Protein AF-0000000078668443 (afdb_homodimer)

Radius of gyration: 23.17 Å; Cα contacts (8 Å, |Δi|>4): 774; chains: 2; bounding box: 61×60×51 Å

Nearest PDB structures (foldseek):
  6go3-assembly1_A  TM=5.632E-01  e=6.917E-01  Mus musculus
  4oyc-assembly2_B  TM=5.204E-01  e=1.468E+00  Salmonella enterica subsp. enterica serovar Typhimurium str. LT2
  8j7y-assembly1_B  TM=6.311E-01  e=4.004E+00  Homo sapiens
  1u9d-assembly1_A  TM=7.456E-01  e=7.040E+00  Vibrio cholerae O1 biovar El Tor str. N16961
  8rd8-assembly1_CT  TM=3.554E-01  e=2.748E+00  Psychrobacter urativorans

Structure (mmCIF, N/CA/C/O backbone):
data_AF-0000000078668443-model_v1
#
loop_
_entity.id
_entity.type
_entity.pdbx_description
1 polymer 'Polymerase nucleotidyl transferase domain-containing protein'
#
loop_
_atom_site.group_PDB
_atom_site.id
_atom_site.type_symbol
_atom_site.label_atom_id
_atom_site.label_alt_id
_atom_site.label_comp_id
_atom_site.label_asym_id
_atom_site.label_entity_id
_atom_site.label_seq_id
_atom_site.pdbx_PDB_ins_code
_atom_site.Cartn_x
_atom_site.Cartn_y
_atom_site.Cartn_z
_atom_site.occupancy
_atom_site.B_iso_or_equiv
_atom_site.auth_seq_id
_atom_site.auth_comp_id
_atom_site.auth_asym_id
_atom_site.auth_atom_id
_atom_site.pdbx_PDB_model_num
ATOM 1 N N . MET A 1 1 ? 22.281 6.414 10.281 1 92.56 1 MET A N 1
ATOM 2 C CA . MET A 1 1 ? 21.125 6.578 11.164 1 92.56 1 MET A CA 1
ATOM 3 C C . MET A 1 1 ? 21.406 7.621 12.242 1 92.56 1 MET A C 1
ATOM 5 O O . MET A 1 1 ? 20.594 8.516 12.469 1 92.56 1 MET A O 1
ATOM 9 N N . LYS A 1 2 ? 22.562 7.664 12.758 1 94.81 2 LYS A N 1
ATOM 10 C CA . LYS A 1 2 ? 22.906 8.656 13.773 1 94.81 2 LYS A CA 1
ATOM 11 C C . LYS A 1 2 ? 22.859 10.07 13.195 1 94.81 2 LYS A C 1
ATOM 13 O O . LYS A 1 2 ? 22.328 10.984 13.82 1 94.81 2 LYS A O 1
ATOM 18 N N . ALA A 1 3 ? 23.359 10.203 11.984 1 96.94 3 ALA A N 1
ATOM 19 C CA . ALA A 1 3 ? 23.375 11.5 11.312 1 96.94 3 ALA A CA 1
ATOM 20 C C . ALA A 1 3 ? 21.969 12.016 11.078 1 96.94 3 ALA A C 1
ATOM 22 O O . ALA A 1 3 ? 21.688 13.195 11.281 1 96.94 3 ALA A O 1
ATOM 23 N N . ALA A 1 4 ? 21.094 11.156 10.672 1 98.19 4 ALA A N 1
ATOM 24 C CA . ALA A 1 4 ? 19.703 11.531 10.406 1 98.19 4 ALA A CA 1
ATOM 25 C C . ALA A 1 4 ? 19 11.945 11.695 1 98.19 4 ALA A C 1
ATOM 27 O O . ALA A 1 4 ? 18.25 12.93 11.711 1 98.19 4 ALA A O 1
ATOM 28 N N . LYS A 1 5 ? 19.234 11.227 12.766 1 98.06 5 LYS A N 1
ATOM 29 C CA . LYS A 1 5 ? 18.641 11.547 14.055 1 98.06 5 LYS A CA 1
ATOM 30 C C . LYS A 1 5 ? 19.109 12.906 14.555 1 98.06 5 LYS A C 1
ATOM 32 O O . LYS A 1 5 ? 18.312 13.719 15.031 1 98.06 5 LYS A O 1
ATOM 37 N N . ASN A 1 6 ? 20.406 13.133 14.453 1 98.12 6 ASN A N 1
ATOM 38 C CA . ASN A 1 6 ? 20.969 14.414 14.852 1 98.12 6 ASN A CA 1
ATOM 39 C C . ASN A 1 6 ? 20.406 15.555 14 1 98.12 6 ASN A C 1
ATOM 41 O O . ASN A 1 6 ? 20.125 16.641 14.516 1 98.12 6 ASN A O 1
ATOM 45 N N . PHE A 1 7 ? 20.312 15.305 12.727 1 98.56 7 PHE A N 1
ATOM 46 C CA . PHE A 1 7 ? 19.781 16.281 11.789 1 98.56 7 PHE A CA 1
ATOM 47 C C . PHE A 1 7 ? 18.375 16.688 12.172 1 98.56 7 PHE A C 1
ATOM 49 O O . PHE A 1 7 ? 18.047 17.875 12.203 1 98.56 7 PHE A O 1
ATOM 56 N N . LYS A 1 8 ? 17.562 15.68 12.492 1 98.12 8 LYS A N 1
ATOM 57 C CA . LYS A 1 8 ? 16.188 15.945 12.898 1 98.12 8 LYS A CA 1
ATOM 58 C C . LYS A 1 8 ? 16.141 16.734 14.203 1 98.12 8 LYS A C 1
ATOM 60 O O . LYS A 1 8 ? 15.32 17.641 14.359 1 98.12 8 LYS A O 1
ATOM 65 N N . LYS A 1 9 ? 16.984 16.406 15.141 1 97.5 9 LYS A N 1
ATOM 66 C CA . LYS A 1 9 ? 17.031 17.109 16.422 1 97.5 9 LYS A CA 1
ATOM 67 C C . LYS A 1 9 ? 17.391 18.594 16.219 1 97.5 9 LYS A C 1
ATOM 69 O O . LYS A 1 9 ? 16.859 19.453 16.922 1 97.5 9 LYS A O 1
ATOM 74 N N . LYS A 1 10 ? 18.188 18.844 15.312 1 97.62 10 LYS A N 1
ATOM 75 C CA . LYS A 1 10 ? 18.672 20.203 15.039 1 97.62 10 LYS A CA 1
ATOM 76 C C . LYS A 1 10 ? 17.609 21.031 14.32 1 97.62 10 LYS A C 1
ATOM 78 O O . LYS A 1 10 ? 17.578 22.25 14.461 1 97.62 10 LYS A O 1
ATOM 83 N N . HIS A 1 11 ? 16.844 20.328 13.516 1 98.06 11 HIS A N 1
ATOM 84 C CA . HIS A 1 11 ? 15.875 21.031 12.68 1 98.06 11 HIS A CA 1
ATOM 85 C C . HIS A 1 11 ? 14.453 20.641 13.047 1 98.06 11 HIS A C 1
ATOM 87 O O . HIS A 1 11 ? 13.953 19.609 12.602 1 98.06 11 HIS A O 1
ATOM 93 N N . LYS A 1 12 ? 13.711 21.453 13.578 1 94.69 12 LYS A N 1
ATOM 94 C CA . LYS A 1 12 ? 12.398 21.156 14.148 1 94.69 12 LYS A CA 1
ATOM 95 C C . LYS A 1 12 ? 11.383 20.844 13.047 1 94.69 12 LYS A C 1
ATOM 97 O O . LYS A 1 12 ? 10.422 20.125 13.281 1 94.69 12 LYS A O 1
ATOM 102 N N . LYS A 1 13 ? 11.633 21.344 11.891 1 96.69 13 LYS A N 1
ATOM 103 C CA . LYS A 1 13 ? 10.664 21.172 10.812 1 96.69 13 LYS A CA 1
ATOM 104 C C . LYS A 1 13 ? 10.859 19.828 10.109 1 96.69 13 LYS A C 1
ATOM 106 O O . LYS A 1 13 ? 10.031 19.422 9.297 1 96.69 13 LYS A O 1
ATOM 111 N N . VAL A 1 14 ? 11.938 19.172 10.445 1 98.5 14 VAL A N 1
ATOM 112 C CA . VAL A 1 14 ? 12.18 17.859 9.844 1 98.5 14 VAL A CA 1
ATOM 113 C C . VAL A 1 14 ? 11.344 16.797 10.57 1 98.5 14 VAL A C 1
ATOM 115 O O . VAL A 1 14 ? 11.461 16.641 11.789 1 98.5 14 VAL A O 1
ATOM 118 N N . PHE A 1 15 ? 10.531 16.172 9.789 1 97.94 15 PHE A N 1
ATOM 119 C CA . PHE A 1 15 ? 9.688 15.109 10.32 1 97.94 15 PHE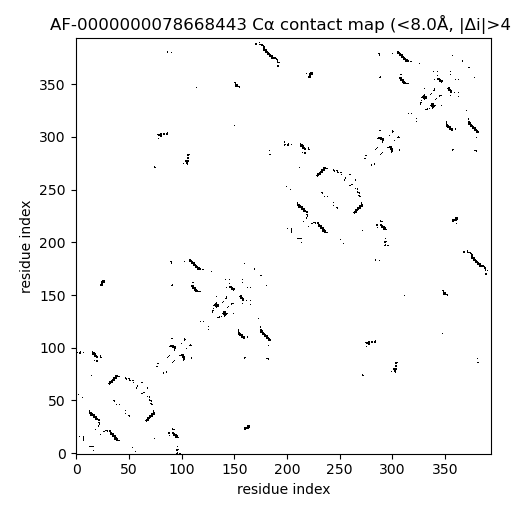 A CA 1
ATOM 120 C C . PHE A 1 15 ? 10.43 13.781 10.305 1 97.94 15 PHE A C 1
ATOM 122 O O . PHE A 1 1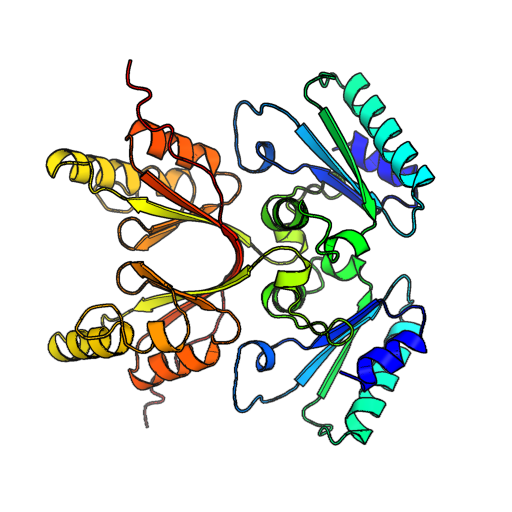5 ? 10.391 13.031 11.289 1 97.94 15 PHE A O 1
ATOM 129 N N . ASP A 1 16 ? 11.047 13.508 9.258 1 98.31 16 ASP A N 1
ATOM 130 C CA . ASP A 1 16 ? 11.766 12.25 9.078 1 98.31 16 ASP A CA 1
ATOM 131 C C . ASP A 1 16 ? 12.781 12.352 7.934 1 98.31 16 ASP A C 1
ATOM 133 O O . ASP A 1 16 ? 12.742 13.305 7.148 1 98.31 16 ASP A O 1
ATOM 137 N N . VAL A 1 17 ? 13.734 11.5 7.898 1 98.81 17 VAL A N 1
ATOM 138 C CA . VAL A 1 17 ? 14.633 11.266 6.77 1 98.81 17 VAL A CA 1
ATOM 139 C C . VAL A 1 17 ? 14.492 9.828 6.285 1 98.81 17 VAL A C 1
ATOM 141 O O . VAL A 1 17 ? 14.703 8.883 7.051 1 98.81 17 VAL A O 1
ATOM 144 N N . ILE A 1 18 ? 14.195 9.719 4.973 1 98.69 18 ILE A N 1
ATOM 145 C CA . ILE A 1 18 ? 13.828 8.406 4.453 1 98.69 18 ILE A CA 1
ATOM 146 C C . ILE A 1 18 ? 14.82 7.992 3.367 1 98.69 18 ILE A C 1
ATOM 148 O O . ILE A 1 18 ? 15.125 8.773 2.461 1 98.69 18 ILE A O 1
ATOM 152 N N . LEU A 1 19 ? 15.383 6.816 3.539 1 98.44 19 LEU A N 1
ATOM 153 C CA . LEU A 1 19 ? 16.078 6.141 2.449 1 98.44 19 LEU A CA 1
ATOM 154 C C . LEU A 1 19 ? 15.102 5.332 1.602 1 98.44 19 LEU A C 1
ATOM 156 O O . LEU A 1 19 ? 14.242 4.629 2.139 1 98.44 19 LEU A O 1
ATOM 160 N N . TYR A 1 20 ? 15.141 5.516 0.27 1 97.06 20 TYR A N 1
ATOM 161 C CA . TYR A 1 20 ? 14.258 4.75 -0.602 1 97.06 20 TYR A CA 1
ATOM 162 C C . TYR A 1 20 ? 14.93 4.449 -1.936 1 97.06 20 TYR A C 1
ATOM 164 O O . TYR A 1 20 ? 16.125 4.738 -2.117 1 97.06 20 TYR A O 1
ATOM 172 N N . GLY A 1 21 ? 14.219 3.678 -2.801 1 94.31 21 GLY A N 1
ATOM 173 C CA . GLY A 1 21 ? 14.789 3.316 -4.086 1 94.31 21 GLY A CA 1
ATOM 174 C C . GLY A 1 21 ? 15.359 1.911 -4.113 1 94.31 21 GLY A C 1
ATOM 175 O O . GLY A 1 21 ? 14.945 1.053 -3.332 1 94.31 21 GLY A O 1
AT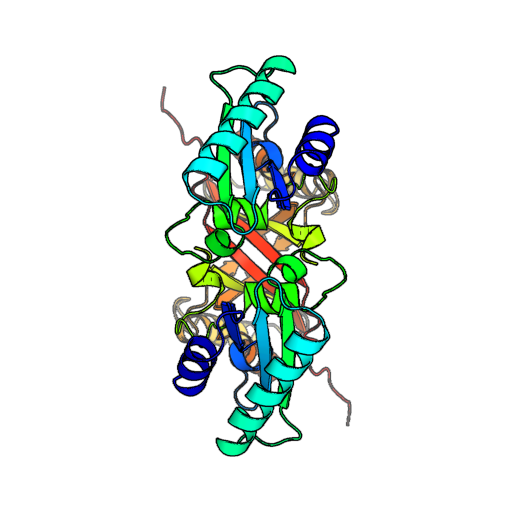OM 176 N N . SER A 1 22 ? 16.297 1.709 -4.996 1 93.19 22 SER A N 1
ATOM 177 C CA . SER A 1 22 ? 16.812 0.371 -5.254 1 93.19 22 SER A CA 1
ATOM 178 C C . SER A 1 22 ? 17.531 -0.188 -4.031 1 93.19 22 SER A C 1
ATOM 180 O O . SER A 1 22 ? 17.531 -1.398 -3.801 1 93.19 22 SER A O 1
ATOM 182 N N . THR A 1 23 ? 18.094 0.672 -3.211 1 94.12 23 THR A N 1
ATOM 183 C CA . THR A 1 23 ? 18.812 0.264 -2.014 1 94.12 23 THR A CA 1
ATOM 184 C C . THR A 1 23 ? 17.891 -0.475 -1.046 1 94.12 23 THR A C 1
ATOM 186 O O . THR A 1 23 ? 18.25 -1.546 -0.545 1 94.12 23 THR A O 1
ATOM 189 N N . THR A 1 24 ? 16.766 -0.002 -0.848 1 96.5 24 THR A N 1
ATOM 190 C CA . THR A 1 24 ? 15.844 -0.586 0.127 1 96.5 24 THR A CA 1
ATOM 191 C C . THR A 1 24 ? 15.133 -1.798 -0.462 1 96.5 24 THR A C 1
ATOM 193 O O . THR A 1 24 ? 14.492 -2.564 0.265 1 96.5 24 THR A O 1
ATOM 196 N N . LEU A 1 25 ? 15.297 -2.021 -1.723 1 96.19 25 LEU A N 1
ATOM 197 C CA . LEU A 1 25 ? 14.727 -3.189 -2.389 1 96.19 25 LEU A CA 1
ATOM 198 C C . LEU A 1 25 ? 15.711 -4.352 -2.387 1 96.19 25 LEU A C 1
ATOM 200 O O . LEU A 1 25 ? 15.43 -5.414 -2.943 1 96.19 25 LEU A O 1
ATOM 204 N N . GLY A 1 26 ? 16.875 -4.152 -1.822 1 93.88 26 GLY A N 1
ATOM 205 C CA . GLY A 1 26 ? 17.828 -5.242 -1.625 1 93.88 26 GLY A CA 1
ATOM 206 C C . GLY A 1 26 ? 18.875 -5.32 -2.717 1 93.88 26 GLY A C 1
ATOM 207 O O . GLY A 1 26 ? 19.531 -6.352 -2.875 1 93.88 26 GLY A O 1
ATOM 208 N N . LYS A 1 27 ? 19.016 -4.242 -3.465 1 92.69 27 LYS A N 1
ATOM 209 C CA . LYS A 1 27 ? 20.078 -4.246 -4.473 1 92.69 27 LYS A CA 1
ATOM 210 C C . LYS A 1 27 ? 21.453 -4.18 -3.82 1 92.69 27 LYS A C 1
ATOM 212 O O . LYS A 1 27 ? 21.75 -3.25 -3.061 1 92.69 27 LYS A O 1
ATOM 217 N N . GLU A 1 28 ? 22.297 -5.102 -4.094 1 87.88 28 GLU A N 1
ATOM 218 C CA . GLU A 1 28 ? 23.594 -5.223 -3.441 1 87.88 28 GLU A CA 1
ATOM 219 C C . GLU A 1 28 ? 24.516 -4.062 -3.826 1 87.88 28 GLU A C 1
ATOM 221 O O . GLU A 1 28 ? 25.188 -3.484 -2.967 1 87.88 28 GLU A O 1
ATOM 226 N N . LEU A 1 29 ? 24.5 -3.723 -5.176 1 89.12 29 LEU A N 1
ATOM 227 C CA . LEU A 1 29 ? 25.297 -2.609 -5.664 1 89.12 29 LEU A CA 1
ATOM 228 C C . LEU A 1 29 ? 24.422 -1.521 -6.262 1 89.12 29 LEU A C 1
ATOM 230 O O . LEU A 1 29 ? 24.312 -1.408 -7.484 1 89.12 29 LEU A O 1
ATOM 234 N N . PRO A 1 30 ? 23.906 -0.738 -5.359 1 88.06 30 PRO A N 1
ATOM 235 C CA . PRO A 1 30 ? 23.031 0.3 -5.895 1 88.06 30 PRO A CA 1
ATOM 236 C C . PRO A 1 30 ? 23.781 1.36 -6.695 1 88.06 30 PRO A C 1
ATOM 238 O O . PRO A 1 30 ? 24.938 1.673 -6.383 1 88.06 30 PRO A O 1
ATOM 241 N N . ASN A 1 31 ? 23.078 1.877 -7.75 1 87.38 31 ASN A N 1
ATOM 242 C CA . ASN A 1 31 ? 23.672 2.924 -8.578 1 87.38 31 ASN A CA 1
ATOM 243 C C . ASN A 1 31 ? 23.703 4.266 -7.848 1 87.38 31 ASN A C 1
ATOM 245 O O . ASN A 1 31 ? 24.609 5.07 -8.047 1 87.38 31 ASN A O 1
ATOM 249 N N . ASP A 1 32 ? 22.781 4.453 -7.102 1 92.75 32 ASP A N 1
ATOM 250 C CA . ASP A 1 32 ? 22.641 5.684 -6.336 1 92.75 32 ASP A CA 1
ATOM 251 C C . ASP A 1 32 ? 21.859 5.445 -5.047 1 92.75 32 ASP A C 1
ATOM 253 O O . ASP A 1 32 ? 21.375 4.34 -4.805 1 92.75 32 ASP A O 1
ATOM 257 N N . PHE A 1 33 ? 22 6.398 -4.172 1 96 33 PHE A N 1
ATOM 258 C CA . PHE A 1 33 ? 21.234 6.426 -2.932 1 96 33 PHE A CA 1
ATOM 259 C C . PHE A 1 33 ? 20.219 7.559 -2.947 1 96 33 PHE A C 1
ATOM 261 O O . PHE A 1 33 ? 20.578 8.719 -3.143 1 96 33 PHE A O 1
ATOM 268 N N . ASP A 1 34 ? 18.984 7.199 -2.801 1 96.75 34 ASP A N 1
ATOM 269 C CA . ASP A 1 34 ? 17.906 8.18 -2.791 1 96.75 34 ASP A CA 1
ATOM 270 C C . ASP A 1 34 ? 17.453 8.492 -1.363 1 96.75 34 ASP A C 1
ATOM 272 O O . ASP A 1 34 ? 17.062 7.59 -0.619 1 96.75 34 ASP A O 1
ATOM 276 N N . PHE A 1 35 ? 17.562 9.773 -0.982 1 98.31 35 PHE A N 1
ATOM 277 C CA . PHE A 1 35 ? 17.109 10.227 0.33 1 98.31 35 PHE A CA 1
ATOM 278 C C . PHE A 1 35 ? 15.992 11.258 0.195 1 98.31 35 PHE A C 1
ATOM 280 O O . PHE A 1 35 ? 16.031 12.117 -0.683 1 98.31 35 PHE A O 1
ATOM 287 N N . MET A 1 36 ? 15.039 11.148 1.019 1 98.56 36 MET A N 1
ATOM 288 C CA . MET A 1 36 ? 13.961 12.141 1.082 1 98.56 36 MET A CA 1
ATOM 289 C C . MET A 1 36 ? 13.852 12.727 2.484 1 98.56 36 MET A C 1
ATOM 291 O O . MET A 1 36 ? 13.562 12.008 3.443 1 98.56 36 MET A O 1
ATOM 295 N N . VAL A 1 37 ? 14.07 13.969 2.588 1 98.81 37 VAL A N 1
ATOM 296 C CA . VAL A 1 37 ? 13.797 14.688 3.83 1 98.81 37 VAL A CA 1
ATOM 297 C C . VAL A 1 37 ? 12.328 15.086 3.879 1 98.81 37 VAL A C 1
ATOM 299 O O . VAL A 1 37 ? 11.867 15.898 3.064 1 98.81 37 VAL A O 1
ATOM 302 N N . ILE A 1 38 ? 11.641 14.492 4.801 1 98.62 38 ILE A N 1
ATOM 303 C CA . ILE A 1 38 ? 10.234 14.836 4.973 1 98.62 38 ILE A CA 1
ATOM 304 C C . ILE A 1 38 ? 10.086 15.938 6.02 1 98.62 38 ILE A C 1
ATOM 306 O O . ILE A 1 38 ? 10.57 15.797 7.145 1 98.62 38 ILE A O 1
ATOM 310 N N . THR A 1 39 ? 9.383 17.016 5.66 1 98.25 39 THR A N 1
ATOM 311 C CA . THR A 1 39 ? 9.258 18.156 6.559 1 98.25 39 THR A CA 1
ATOM 312 C C . THR A 1 39 ? 7.797 18.438 6.875 1 98.25 39 THR A C 1
ATOM 314 O O . THR A 1 39 ? 6.898 17.844 6.285 1 98.25 39 THR A O 1
ATOM 317 N N . LYS A 1 40 ? 7.656 19.312 7.875 1 95.19 40 LYS A N 1
ATOM 318 C CA . LYS A 1 40 ? 6.348 19.875 8.219 1 95.19 40 LYS A CA 1
ATOM 319 C C . LYS A 1 40 ? 6.336 21.391 8.039 1 95.19 40 LYS A C 1
ATOM 321 O O . LYS A 1 40 ? 7.07 22.109 8.727 1 95.19 40 LYS A O 1
ATOM 326 N N . LYS A 1 41 ? 5.559 21.859 7.129 1 91.19 41 LYS A N 1
ATOM 327 C CA . LYS A 1 41 ? 5.285 23.281 6.949 1 91.19 41 LYS A CA 1
ATOM 328 C C . LYS A 1 41 ? 6.551 24.047 6.547 1 91.19 41 LYS A C 1
ATOM 330 O O . LYS A 1 41 ? 6.785 25.156 7.008 1 91.19 41 LYS A O 1
ATOM 335 N N . ALA A 1 42 ? 7.43 23.375 5.824 1 96.69 42 ALA A N 1
ATOM 336 C CA . ALA A 1 42 ? 8.602 24.062 5.281 1 96.69 42 ALA A CA 1
ATOM 337 C C . ALA A 1 42 ? 8.281 24.703 3.93 1 96.69 42 ALA A C 1
ATOM 339 O O . ALA A 1 42 ? 7.59 24.094 3.102 1 96.69 42 ALA A O 1
ATOM 340 N N . ASN A 1 43 ? 8.711 25.922 3.824 1 96.94 43 ASN A N 1
ATOM 341 C CA . ASN A 1 43 ? 8.562 26.516 2.5 1 96.94 43 ASN A CA 1
ATOM 342 C C . ASN A 1 43 ? 9.617 25.984 1.529 1 96.94 43 ASN A C 1
ATOM 344 O O . ASN A 1 43 ? 10.438 25.141 1.896 1 96.94 43 ASN A O 1
ATOM 348 N N . GLU A 1 44 ? 9.547 26.422 0.3 1 97 44 GLU A N 1
ATOM 349 C CA . GLU A 1 44 ? 10.414 25.891 -0.748 1 97 44 GLU A CA 1
ATOM 350 C C . GLU A 1 44 ? 11.891 26.141 -0.429 1 97 44 GLU A C 1
ATOM 352 O O . GLU A 1 44 ? 12.719 25.25 -0.587 1 97 44 GLU A O 1
ATOM 357 N N . GLU A 1 45 ? 12.188 27.297 -0.011 1 98 45 GLU A N 1
ATOM 358 C CA . GLU A 1 45 ? 13.562 27.656 0.317 1 98 45 GLU A CA 1
ATOM 359 C C . GLU A 1 45 ? 14.094 26.828 1.477 1 98 45 GLU A C 1
ATOM 361 O O . GLU A 1 45 ? 15.227 26.328 1.427 1 98 45 GLU A O 1
ATOM 366 N N . GLU A 1 46 ? 13.305 26.688 2.496 1 98.31 46 GLU A N 1
ATOM 367 C CA . GLU A 1 46 ? 13.68 25.875 3.656 1 98.31 46 GLU A CA 1
ATOM 368 C C . GLU A 1 46 ? 13.953 24.438 3.256 1 98.31 46 GLU A C 1
ATOM 370 O O . GLU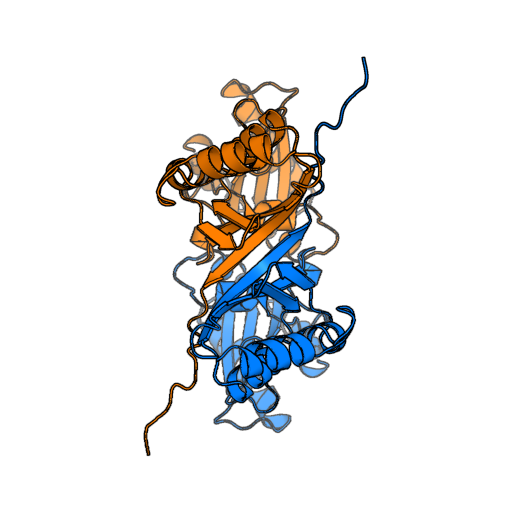 A 1 46 ? 14.922 23.828 3.723 1 98.31 46 GLU A O 1
ATOM 375 N N . ARG A 1 47 ? 13.102 23.922 2.412 1 98.38 47 ARG A N 1
ATOM 376 C CA . ARG A 1 47 ? 13.281 22.547 1.964 1 98.38 47 ARG A CA 1
ATOM 377 C C . ARG A 1 47 ? 14.562 22.391 1.157 1 98.38 47 ARG A C 1
ATOM 379 O O . ARG A 1 47 ? 15.289 21.406 1.315 1 98.38 47 ARG A O 1
ATOM 386 N N . PHE A 1 48 ? 14.766 23.328 0.336 1 98.12 48 PHE A N 1
ATOM 387 C CA . PHE A 1 48 ? 16 23.297 -0.434 1 98.12 48 PHE A CA 1
ATOM 388 C C . PHE A 1 48 ? 17.219 23.297 0.49 1 98.12 48 PHE A C 1
ATOM 390 O O . PHE A 1 48 ? 18.141 22.5 0.312 1 98.12 48 PHE A O 1
ATOM 397 N N . ASP A 1 49 ? 17.188 24.141 1.465 1 98.56 49 ASP A N 1
ATOM 398 C CA . ASP A 1 49 ? 18.297 24.266 2.404 1 98.56 49 ASP A CA 1
ATOM 399 C C . ASP A 1 49 ? 18.484 22.969 3.195 1 98.56 49 ASP A C 1
ATOM 401 O O . ASP A 1 49 ? 19.609 22.531 3.406 1 98.56 49 ASP A O 1
ATOM 405 N N . LEU A 1 50 ? 17.422 22.422 3.639 1 98.75 50 LEU A N 1
ATOM 406 C CA . LEU A 1 50 ? 17.469 21.203 4.426 1 98.75 50 LEU A CA 1
ATOM 407 C C . LEU A 1 50 ? 18.047 20.047 3.596 1 98.75 50 LEU A C 1
ATOM 409 O O . LEU A 1 50 ? 18.875 19.281 4.074 1 98.75 50 LEU A O 1
ATOM 413 N N . ALA A 1 51 ? 17.562 19.938 2.346 1 98.62 51 ALA A N 1
ATOM 414 C CA . ALA A 1 51 ? 18.078 18.906 1.462 1 98.62 51 ALA A CA 1
ATOM 415 C C . ALA A 1 51 ? 19.578 19.109 1.216 1 98.62 51 ALA A C 1
ATOM 417 O O . ALA A 1 51 ? 20.344 18.141 1.249 1 98.62 51 ALA A O 1
ATOM 418 N N . PHE A 1 52 ? 19.938 20.312 1.01 1 98.38 52 PHE A N 1
ATOM 419 C CA . PHE A 1 52 ? 21.328 20.656 0.756 1 98.38 52 PHE A CA 1
ATOM 420 C C . PHE A 1 52 ? 22.188 20.312 1.966 1 98.38 52 PHE A C 1
ATOM 422 O O . PHE A 1 52 ? 23.25 19.703 1.826 1 98.38 52 PHE A O 1
ATOM 429 N N . GLU A 1 53 ? 21.781 20.75 3.074 1 98.69 53 GLU A N 1
ATOM 430 C CA . GLU A 1 53 ? 22.531 20.484 4.297 1 98.69 53 GLU A CA 1
ATOM 431 C C . GLU A 1 53 ? 22.688 18.984 4.539 1 98.69 53 GLU A C 1
ATOM 433 O O . GLU A 1 53 ? 23.781 18.531 4.883 1 98.69 53 GLU A O 1
ATOM 438 N N . PHE A 1 54 ? 21.625 18.25 4.406 1 98.69 54 PHE A N 1
ATOM 439 C CA . PHE A 1 54 ? 21.719 16.812 4.645 1 98.69 54 PHE A CA 1
ATOM 440 C C . PHE A 1 54 ? 22.641 16.156 3.629 1 98.69 54 PHE A C 1
ATOM 442 O O . PHE A 1 54 ? 23.375 15.211 3.961 1 98.69 54 PHE A O 1
ATOM 449 N N . ARG A 1 55 ? 22.547 16.609 2.398 1 98.25 55 ARG A N 1
ATOM 450 C CA . ARG A 1 55 ? 23.469 16.109 1.38 1 98.25 55 ARG A CA 1
ATOM 451 C C . ARG A 1 55 ? 24.922 16.312 1.806 1 98.25 55 ARG A C 1
ATOM 453 O O . ARG A 1 55 ? 25.734 15.406 1.667 1 98.25 55 ARG A O 1
ATOM 460 N N . GLU A 1 56 ? 25.219 17.484 2.307 1 98.06 56 GLU A N 1
ATOM 461 C CA . GLU A 1 56 ? 26.562 17.781 2.766 1 98.06 56 GLU A CA 1
ATOM 462 C C . GLU A 1 56 ? 26.984 16.844 3.898 1 98.06 56 GLU A C 1
ATOM 464 O O . GLU A 1 56 ? 28.125 16.391 3.949 1 98.06 56 GLU A O 1
ATOM 469 N N . ILE A 1 57 ? 26.062 16.609 4.785 1 98.12 57 ILE A N 1
ATOM 470 C CA . ILE A 1 57 ? 26.328 15.68 5.879 1 98.12 57 ILE A CA 1
ATOM 471 C C . ILE A 1 57 ? 26.703 14.305 5.316 1 98.12 57 ILE A C 1
ATOM 473 O O . ILE A 1 57 ? 27.656 13.68 5.773 1 98.12 57 ILE A O 1
ATOM 477 N N . LEU A 1 58 ? 25.953 13.852 4.297 1 97.81 58 LEU A N 1
ATOM 478 C CA . LEU A 1 58 ? 26.219 12.547 3.689 1 97.81 58 LEU A CA 1
ATOM 479 C C . LEU A 1 58 ? 27.578 12.539 2.99 1 97.81 58 LEU A C 1
ATOM 481 O O . LEU A 1 58 ? 28.297 11.539 3.051 1 97.81 58 LEU A O 1
ATOM 485 N N . LEU A 1 59 ? 27.906 13.633 2.334 1 97.31 59 LEU A N 1
ATOM 486 C CA . LEU A 1 59 ? 29.219 13.734 1.691 1 97.31 59 LEU A CA 1
ATOM 487 C C . LEU A 1 59 ? 30.344 13.633 2.717 1 97.31 59 LEU A C 1
ATOM 489 O O . LEU A 1 59 ? 31.344 12.945 2.482 1 97.31 59 LEU A O 1
ATOM 493 N N . ASP A 1 60 ? 30.172 14.219 3.828 1 97.06 60 ASP A N 1
ATOM 494 C CA . ASP A 1 60 ? 31.156 14.172 4.906 1 97.06 60 ASP A CA 1
ATOM 495 C C . ASP A 1 60 ? 31.297 12.75 5.449 1 97.06 60 ASP A C 1
ATOM 497 O O . ASP A 1 60 ? 32.375 12.383 5.961 1 97.06 60 ASP A O 1
ATOM 501 N N . LEU A 1 61 ? 30.234 11.992 5.328 1 96.38 61 LEU A N 1
ATOM 502 C CA . LEU A 1 61 ? 30.234 10.625 5.824 1 96.38 61 LEU A CA 1
ATOM 503 C C . LEU A 1 61 ? 30.859 9.68 4.801 1 96.38 61 LEU A C 1
ATOM 505 O O . LEU A 1 61 ? 31.016 8.484 5.066 1 96.38 61 LEU A O 1
ATOM 509 N N . GLY A 1 62 ? 31.094 10.172 3.564 1 94.38 62 GLY A N 1
ATOM 510 C CA . GLY A 1 62 ? 31.844 9.367 2.621 1 94.38 62 GLY A CA 1
ATOM 511 C C . GLY A 1 62 ? 31.047 8.969 1.398 1 94.38 62 GLY A C 1
ATOM 512 O O . GLY A 1 62 ? 31.547 8.258 0.523 1 94.38 62 GLY A O 1
ATOM 513 N N . PHE A 1 63 ? 29.766 9.398 1.383 1 94.44 63 PHE A N 1
ATOM 514 C CA . PHE A 1 63 ? 29 9.102 0.183 1 94.44 63 PHE A CA 1
ATOM 515 C C . PHE A 1 63 ? 29.547 9.867 -1.015 1 94.44 63 PHE A C 1
ATOM 517 O O . PHE A 1 63 ? 30 11.008 -0.875 1 94.44 63 PHE A O 1
ATOM 524 N N . SER A 1 64 ? 29.453 9.211 -2.164 1 94.19 64 SER A N 1
ATOM 525 C CA . SER A 1 64 ? 29.906 9.859 -3.391 1 94.19 64 SER A CA 1
ATOM 526 C C . SER A 1 64 ? 28.859 10.867 -3.896 1 94.19 64 SER A C 1
ATOM 528 O O . SER A 1 64 ? 27.672 10.578 -3.904 1 94.19 64 SER A O 1
ATOM 530 N N . HIS A 1 65 ? 29.375 11.945 -4.438 1 93.62 65 HIS A N 1
ATOM 531 C CA . HIS A 1 65 ? 28.516 13.016 -4.957 1 93.62 65 HIS A CA 1
ATOM 532 C C . HIS A 1 65 ? 27.641 12.516 -6.105 1 93.62 65 HIS A C 1
ATOM 534 O O . HIS A 1 65 ? 26.469 12.867 -6.191 1 93.62 65 HIS A O 1
ATOM 540 N N . GLU A 1 66 ? 28.234 11.672 -6.824 1 92.75 66 GLU A N 1
ATOM 541 C CA . GLU A 1 66 ? 27.578 11.219 -8.047 1 92.75 66 GLU A CA 1
ATOM 542 C C . GLU A 1 66 ? 26.484 10.188 -7.734 1 92.75 66 GLU A C 1
ATOM 544 O O . GLU A 1 66 ? 25.625 9.914 -8.578 1 92.75 66 GLU A O 1
ATOM 549 N N . LYS A 1 67 ? 26.469 9.727 -6.52 1 93.75 67 LYS A N 1
ATOM 550 C CA . LYS A 1 67 ? 25.562 8.625 -6.195 1 93.75 67 LYS A CA 1
ATOM 551 C C . LYS A 1 67 ? 24.484 9.07 -5.215 1 93.75 67 LYS A C 1
ATOM 553 O O . LYS A 1 67 ? 23.734 8.242 -4.676 1 93.75 67 LYS A O 1
ATOM 558 N N . LEU A 1 68 ? 24.453 10.375 -5.027 1 95.69 68 LEU A N 1
ATOM 559 C CA . LEU A 1 68 ? 23.516 10.859 -4.02 1 95.69 68 LEU A CA 1
ATOM 560 C C . LEU A 1 68 ? 22.391 11.664 -4.66 1 95.69 68 LEU A C 1
ATOM 562 O O . LEU A 1 68 ? 22.641 12.57 -5.457 1 95.69 68 LEU A O 1
ATOM 566 N N . ASP A 1 69 ? 21.219 11.305 -4.379 1 96.38 69 ASP A N 1
ATOM 567 C CA . ASP A 1 69 ? 20.031 12.102 -4.684 1 96.38 69 ASP A CA 1
ATOM 568 C C . ASP A 1 69 ? 19.25 12.422 -3.416 1 96.38 69 ASP A C 1
ATOM 570 O O . ASP A 1 69 ? 18.625 11.539 -2.824 1 96.38 69 ASP A O 1
ATOM 574 N N . VAL A 1 70 ? 19.312 13.68 -2.986 1 98.06 70 VAL A N 1
ATOM 575 C CA . VAL A 1 70 ? 18.656 14.109 -1.76 1 98.06 70 VAL A CA 1
ATOM 576 C C . VAL A 1 70 ? 17.594 15.156 -2.086 1 98.06 70 VAL A C 1
ATOM 578 O O . VAL A 1 70 ? 17.891 16.188 -2.684 1 98.06 70 VAL A O 1
ATOM 581 N N . LYS A 1 71 ? 16.375 14.891 -1.729 1 98.06 71 LYS A N 1
ATOM 582 C CA . LYS A 1 71 ? 15.266 15.805 -1.924 1 98.06 71 LYS A CA 1
ATOM 583 C C . LYS A 1 71 ? 14.516 16.047 -0.616 1 98.06 71 LYS A C 1
ATOM 585 O O . LYS A 1 71 ? 14.742 15.352 0.375 1 98.06 71 LYS A O 1
ATOM 590 N N . ALA A 1 72 ? 13.734 17.078 -0.612 1 98.56 72 ALA A N 1
ATOM 591 C CA . ALA A 1 72 ? 12.898 17.375 0.55 1 98.56 72 ALA A CA 1
ATOM 592 C C . ALA A 1 72 ? 11.469 17.719 0.129 1 98.56 72 ALA A C 1
ATOM 594 O O . ALA A 1 72 ? 11.258 18.438 -0.846 1 98.56 72 ALA A O 1
ATOM 595 N N . ILE A 1 73 ? 10.555 17.156 0.807 1 97.94 73 ILE A N 1
ATOM 596 C CA . ILE A 1 73 ? 9.148 17.469 0.571 1 97.94 73 ILE A CA 1
ATOM 597 C C . ILE A 1 73 ? 8.422 17.609 1.906 1 97.94 73 ILE A C 1
ATOM 599 O O . ILE A 1 73 ? 8.922 17.156 2.941 1 97.94 73 ILE A O 1
ATOM 603 N N . ASN A 1 74 ? 7.332 18.281 1.857 1 97.25 74 ASN A N 1
ATOM 604 C CA . ASN A 1 74 ? 6.453 18.281 3.021 1 97.25 74 ASN A CA 1
ATOM 605 C C . ASN A 1 74 ? 5.633 16.984 3.094 1 97.25 74 ASN A C 1
ATOM 607 O O . ASN A 1 74 ? 5.316 16.391 2.064 1 97.25 74 ASN A O 1
ATOM 611 N N . LEU A 1 75 ? 5.293 16.641 4.277 1 97 75 LEU A N 1
ATOM 612 C CA . LEU A 1 75 ? 4.531 15.422 4.539 1 97 75 LEU A CA 1
ATOM 613 C C . LEU A 1 75 ? 3.275 15.367 3.678 1 97 75 LEU A C 1
ATOM 615 O O . LEU A 1 75 ? 2.939 14.32 3.125 1 97 75 LEU A O 1
ATOM 619 N N . GLU A 1 76 ? 2.604 16.453 3.469 1 95.38 76 GLU A N 1
ATOM 620 C CA . GLU A 1 76 ? 1.359 16.531 2.709 1 95.38 76 GLU A CA 1
ATOM 621 C C . GLU A 1 76 ? 1.589 16.203 1.237 1 95.38 76 GLU A C 1
ATOM 623 O O . GLU A 1 76 ? 0.667 15.773 0.541 1 95.38 76 GLU A O 1
ATOM 628 N N . SER A 1 77 ? 2.822 16.406 0.799 1 96.25 77 SER A N 1
ATOM 629 C CA . SER A 1 77 ? 3.143 16.188 -0.608 1 96.25 77 SER A CA 1
ATOM 630 C C . SER A 1 77 ? 3.006 14.719 -0.986 1 96.25 77 SER A C 1
ATOM 632 O O . SER A 1 77 ? 2.857 14.383 -2.164 1 96.25 77 SER A O 1
ATOM 634 N N . LEU A 1 78 ? 3.029 13.867 -0.009 1 96.75 78 LEU A N 1
ATOM 635 C CA . LEU A 1 78 ? 2.879 12.438 -0.268 1 96.75 78 LEU A CA 1
ATOM 636 C C . LEU A 1 78 ? 1.476 12.117 -0.774 1 96.75 78 LEU A C 1
ATOM 638 O O . LEU A 1 78 ? 1.238 11.047 -1.332 1 96.75 78 LEU A O 1
ATOM 642 N N . TRP A 1 79 ? 0.586 13.07 -0.596 1 95.31 79 TRP A N 1
ATOM 643 C CA . TRP A 1 79 ? -0.795 12.914 -1.04 1 95.31 79 TRP A CA 1
ATOM 644 C C . TRP A 1 79 ? -1.062 13.75 -2.289 1 95.31 79 TRP A C 1
ATOM 646 O O . TRP A 1 79 ? -2.217 14.008 -2.637 1 95.31 79 TRP A O 1
ATOM 656 N N . ASP A 1 80 ? -0.012 14.242 -2.883 1 95.25 80 ASP A N 1
ATOM 657 C CA . ASP A 1 80 ? -0.074 15.016 -4.121 1 95.25 80 ASP A CA 1
ATOM 658 C C . ASP A 1 80 ? 0.297 14.148 -5.324 1 95.25 80 ASP A C 1
ATOM 660 O O . ASP A 1 80 ? 1.426 13.664 -5.422 1 95.25 80 ASP A O 1
ATOM 664 N N . PRO A 1 81 ? -0.672 14.008 -6.219 1 95.5 81 PRO A N 1
ATOM 665 C CA . PRO A 1 81 ? -0.405 13.141 -7.371 1 95.5 81 PRO A CA 1
ATOM 666 C C . PRO A 1 81 ? 0.752 13.648 -8.234 1 95.5 81 PRO A C 1
ATOM 668 O O . PRO A 1 81 ? 1.245 12.914 -9.094 1 95.5 81 PRO A O 1
ATOM 671 N N . ASN A 1 82 ? 1.201 14.828 -8.016 1 94.38 82 ASN A N 1
ATOM 672 C CA . ASN A 1 82 ? 2.332 15.359 -8.766 1 94.38 82 ASN A CA 1
ATOM 673 C C . ASN A 1 82 ? 3.66 14.836 -8.227 1 94.38 82 ASN A C 1
ATOM 675 O O . ASN A 1 82 ? 4.699 14.984 -8.875 1 94.38 82 ASN A O 1
ATOM 679 N N . TYR A 1 83 ? 3.6 14.242 -7.133 1 94.62 83 TYR A N 1
ATOM 680 C CA . TYR A 1 83 ? 4.816 13.664 -6.57 1 94.62 83 TYR A CA 1
ATOM 681 C C . TYR A 1 83 ? 4.875 12.164 -6.82 1 94.62 83 TYR A C 1
ATOM 683 O O . TYR A 1 83 ? 4.402 11.375 -6 1 94.62 83 TYR A O 1
ATOM 691 N N . LEU A 1 84 ? 5.625 11.789 -7.703 1 94.81 84 LEU A N 1
ATOM 692 C CA . LEU A 1 84 ? 5.602 10.438 -8.25 1 94.81 84 LEU A CA 1
ATOM 693 C C . LEU A 1 84 ? 6.398 9.477 -7.379 1 94.81 84 LEU A C 1
ATOM 695 O O . LEU A 1 84 ? 6.289 8.258 -7.523 1 94.81 84 LEU A O 1
ATOM 699 N N . ALA A 1 85 ? 7.148 9.945 -6.398 1 94.62 85 ALA A N 1
ATOM 700 C CA . ALA A 1 85 ? 8.023 9.102 -5.594 1 94.62 85 ALA A CA 1
ATOM 701 C C . ALA A 1 85 ? 7.262 8.461 -4.438 1 94.62 85 ALA A C 1
ATOM 703 O O . ALA A 1 85 ? 7.793 7.598 -3.734 1 94.62 85 ALA A O 1
ATOM 704 N N . THR A 1 86 ? 6 8.836 -4.27 1 97.5 86 THR A N 1
ATOM 705 C CA . THR A 1 86 ? 5.23 8.461 -3.088 1 97.5 86 THR A CA 1
ATOM 706 C C . THR A 1 86 ? 5.152 6.941 -2.951 1 97.5 86 THR A C 1
ATOM 708 O O . THR A 1 86 ? 5.426 6.395 -1.88 1 97.5 86 THR A O 1
ATOM 711 N N . PRO A 1 87 ? 4.871 6.211 -3.998 1 97.62 87 PRO A N 1
ATOM 712 C CA . PRO A 1 87 ? 4.801 4.758 -3.822 1 97.62 87 PRO A CA 1
ATOM 713 C C . PRO A 1 87 ? 6.125 4.156 -3.35 1 97.62 87 PRO A C 1
ATOM 715 O O . PRO A 1 87 ? 6.133 3.283 -2.479 1 97.62 87 PRO A O 1
ATOM 718 N N . GLY A 1 88 ? 7.199 4.656 -3.955 1 96.88 88 GLY A N 1
ATOM 719 C CA . GLY A 1 88 ? 8.5 4.164 -3.529 1 96.88 88 GLY A CA 1
ATOM 720 C C . GLY A 1 88 ? 8.766 4.387 -2.055 1 96.88 88 GLY A C 1
ATOM 721 O O . GLY A 1 88 ? 9.359 3.533 -1.389 1 96.88 88 GLY A O 1
ATOM 722 N N . ILE A 1 89 ? 8.289 5.469 -1.555 1 97.94 89 ILE A N 1
ATOM 723 C CA . ILE A 1 89 ? 8.5 5.824 -0.156 1 97.94 89 ILE A CA 1
ATOM 724 C C . ILE A 1 89 ? 7.617 4.953 0.734 1 97.94 89 ILE A C 1
ATOM 726 O O . ILE A 1 89 ? 8.094 4.359 1.702 1 97.94 89 ILE A O 1
ATOM 730 N N . ILE A 1 90 ? 6.383 4.762 0.389 1 98.19 90 ILE A N 1
ATOM 731 C CA . ILE A 1 90 ? 5.414 4.035 1.207 1 98.19 90 ILE A CA 1
ATOM 732 C C . ILE A 1 90 ? 5.742 2.545 1.195 1 98.19 90 ILE A C 1
ATOM 734 O O . ILE A 1 90 ? 5.73 1.892 2.242 1 98.19 90 ILE A O 1
ATOM 738 N N . ILE A 1 91 ? 6.086 2.055 0.095 1 98.12 91 ILE A N 1
ATOM 739 C CA . ILE A 1 91 ? 6.219 0.614 -0.083 1 98.12 91 ILE A CA 1
ATOM 740 C C . ILE A 1 91 ? 7.586 0.156 0.419 1 98.12 91 ILE A C 1
ATOM 742 O O . ILE A 1 91 ? 7.691 -0.85 1.125 1 98.12 91 ILE A O 1
ATOM 746 N N . SER A 1 92 ? 8.633 0.903 0.114 1 97.44 92 SER A N 1
ATOM 747 C CA . SER A 1 92 ? 9.961 0.343 0.357 1 97.44 92 SER A CA 1
ATOM 748 C C . SER A 1 92 ? 10.828 1.305 1.161 1 97.44 92 SER A C 1
ATOM 750 O O . SER A 1 92 ? 11.969 0.99 1.488 1 97.44 92 SER A O 1
ATOM 752 N N . GLY A 1 93 ? 10.281 2.436 1.571 1 98.38 93 GLY A N 1
ATOM 753 C CA . GLY A 1 93 ? 11.078 3.402 2.309 1 98.38 93 GLY A CA 1
ATOM 754 C C . GLY A 1 93 ? 11.531 2.896 3.666 1 98.38 93 GLY A C 1
ATOM 755 O O . GLY A 1 93 ? 10.875 2.041 4.262 1 98.38 93 GLY A O 1
ATOM 756 N N . PHE A 1 94 ? 12.633 3.469 4.133 1 98.62 94 PHE A N 1
ATOM 757 C CA . PHE A 1 94 ? 13.195 3.182 5.449 1 98.62 94 PHE A CA 1
ATOM 758 C C . PHE A 1 94 ? 13.43 4.469 6.23 1 98.62 94 PHE A C 1
ATOM 760 O O . PHE A 1 94 ? 14.18 5.34 5.789 1 98.62 94 PHE A O 1
ATOM 767 N N . SER A 1 95 ? 12.789 4.609 7.324 1 98.69 95 SER A N 1
ATOM 768 C CA . SER A 1 95 ? 12.969 5.773 8.188 1 98.69 95 SER A CA 1
ATOM 769 C C . SER A 1 95 ? 14.312 5.719 8.906 1 98.69 95 SER A C 1
ATOM 771 O O . SER A 1 95 ? 14.539 4.855 9.758 1 98.69 95 SER A O 1
ATOM 773 N N . LEU A 1 96 ? 15.117 6.633 8.594 1 98.56 96 LEU A N 1
ATOM 774 C CA . LEU A 1 96 ? 16.438 6.656 9.211 1 98.56 96 LEU A CA 1
ATOM 775 C C . LEU A 1 96 ? 16.359 7.215 10.633 1 98.56 96 LEU A C 1
ATOM 777 O O . LEU A 1 96 ? 17.188 6.863 11.484 1 98.56 96 LEU A O 1
ATOM 781 N N . THR A 1 97 ? 15.375 8.031 10.875 1 98.19 97 THR A N 1
ATOM 782 C CA . THR A 1 97 ? 15.258 8.633 12.195 1 98.19 97 THR A CA 1
ATOM 783 C C . THR A 1 97 ? 14.617 7.652 13.18 1 98.19 97 THR A C 1
ATOM 785 O O . THR A 1 97 ? 14.891 7.703 14.375 1 98.19 97 THR A O 1
ATOM 788 N N . LYS A 1 98 ? 13.82 6.742 12.703 1 97.38 98 LYS A N 1
ATOM 789 C CA . LYS A 1 98 ? 13.133 5.793 13.57 1 97.38 98 LYS A CA 1
ATOM 790 C C . LYS A 1 98 ? 13.781 4.414 13.5 1 97.38 98 LYS A C 1
ATOM 792 O O . LYS A 1 98 ? 13.523 3.561 14.352 1 97.38 98 LYS A O 1
ATOM 797 N N . GLY A 1 99 ? 14.555 4.156 12.477 1 97.44 99 GLY A N 1
ATOM 798 C CA . GLY A 1 99 ? 15.242 2.883 12.328 1 97.44 99 GLY A CA 1
ATOM 799 C C . GLY A 1 99 ? 14.312 1.744 11.961 1 97.44 99 GLY A C 1
ATOM 800 O O . GLY A 1 99 ? 14.469 0.624 12.445 1 97.44 99 GLY A O 1
ATOM 801 N N . LYS A 1 100 ? 13.297 2.033 11.18 1 97.94 100 LYS A N 1
ATOM 802 C CA . LYS A 1 100 ? 12.305 1.037 10.797 1 97.94 100 LYS A CA 1
ATOM 803 C C . LYS A 1 100 ? 11.828 1.262 9.359 1 97.94 100 LYS A C 1
ATOM 805 O O . LYS A 1 100 ? 11.812 2.396 8.875 1 97.94 100 LYS A O 1
ATOM 810 N N . PRO A 1 101 ? 11.422 0.167 8.688 1 98.31 101 PRO A N 1
ATOM 811 C CA . PRO A 1 101 ? 10.742 0.354 7.402 1 98.31 101 PRO A CA 1
ATOM 812 C C . PRO A 1 101 ? 9.453 1.158 7.531 1 98.31 101 PRO A C 1
ATOM 814 O O . PRO A 1 101 ? 8.719 1.002 8.508 1 98.31 101 PRO A O 1
ATOM 817 N N . ILE A 1 102 ? 9.188 1.948 6.559 1 98.44 102 ILE A N 1
ATOM 818 C CA . ILE A 1 102 ? 7.996 2.793 6.562 1 98.44 102 ILE A CA 1
ATOM 819 C C . ILE A 1 102 ? 6.746 1.923 6.641 1 98.44 102 ILE A C 1
ATOM 821 O O . ILE A 1 102 ? 5.801 2.246 7.363 1 98.44 102 ILE A O 1
ATOM 825 N N . HIS A 1 103 ? 6.75 0.81 5.879 1 98.25 103 HIS A N 1
ATOM 826 C CA . HIS A 1 103 ? 5.566 -0.038 5.867 1 98.25 103 HIS A CA 1
ATOM 827 C C . HIS A 1 103 ? 5.258 -0.574 7.262 1 98.25 103 HIS A C 1
ATOM 829 O O . HIS A 1 103 ? 4.09 -0.772 7.609 1 98.25 103 HIS A O 1
ATOM 835 N N . GLU A 1 104 ? 6.238 -0.801 8.102 1 97.75 104 GLU A N 1
ATOM 836 C CA . GLU A 1 104 ? 6.012 -1.23 9.477 1 97.75 104 GLU A CA 1
ATOM 837 C C . GLU A 1 104 ? 5.441 -0.094 10.32 1 97.75 104 GLU A C 1
ATOM 839 O O . GLU A 1 104 ? 4.516 -0.303 11.109 1 97.75 104 GLU A O 1
ATOM 844 N N . LEU A 1 105 ? 5.969 1.07 10.133 1 97.94 105 LEU A N 1
ATOM 845 C CA . LEU A 1 105 ? 5.488 2.242 10.859 1 97.94 105 LEU A CA 1
ATOM 846 C C . LEU A 1 105 ? 4.027 2.525 10.531 1 97.94 105 LEU A C 1
ATOM 848 O O . LEU A 1 105 ? 3.291 3.061 11.359 1 97.94 105 LEU A O 1
ATOM 852 N N . MET A 1 106 ? 3.635 2.09 9.359 1 97.88 106 MET A N 1
ATOM 853 C CA . MET A 1 106 ? 2.27 2.318 8.898 1 97.88 106 MET A CA 1
ATOM 854 C C . MET A 1 106 ? 1.413 1.071 9.086 1 97.88 106 MET A C 1
ATOM 856 O O . MET A 1 106 ? 0.393 0.906 8.414 1 97.88 106 MET A O 1
ATOM 860 N N . ASN A 1 107 ? 1.889 0.155 9.844 1 97.12 107 ASN A N 1
ATOM 861 C CA . ASN A 1 107 ? 1.149 -1.019 10.297 1 97.12 107 ASN A CA 1
ATOM 862 C C . ASN A 1 107 ? 0.826 -1.958 9.141 1 97.12 107 ASN A C 1
ATOM 864 O O . ASN A 1 107 ? -0.252 -2.555 9.102 1 97.12 107 ASN A O 1
ATOM 868 N N . GLY A 1 108 ? 1.682 -2.021 8.172 1 97.25 108 GLY A N 1
ATOM 869 C CA . GLY A 1 108 ? 1.538 -2.945 7.059 1 97.25 108 GLY A CA 1
ATOM 870 C C . GLY A 1 108 ? 2.795 -3.748 6.781 1 97.25 108 GLY A C 1
ATOM 871 O O . GLY A 1 108 ? 3.691 -3.816 7.625 1 97.25 108 GLY A O 1
ATOM 872 N N . GLU A 1 109 ? 2.734 -4.469 5.754 1 97.06 109 GLU A N 1
ATOM 873 C CA . GLU A 1 109 ? 3.861 -5.207 5.195 1 97.06 109 GLU A CA 1
ATOM 874 C C . GLU A 1 109 ? 4.023 -4.926 3.703 1 97.06 109 GLU A C 1
ATOM 876 O O . GLU A 1 109 ? 3.057 -4.562 3.027 1 97.06 109 GLU A O 1
ATOM 881 N N . SER A 1 110 ? 5.242 -5.047 3.33 1 98.19 110 SER A N 1
ATOM 882 C CA . SER A 1 110 ? 5.473 -4.816 1.907 1 98.19 110 SER A CA 1
ATOM 883 C C . SER A 1 110 ? 6.074 -6.047 1.238 1 98.19 110 SER A C 1
ATOM 885 O O . SER A 1 110 ? 6.914 -6.734 1.824 1 98.19 110 SER A O 1
ATOM 887 N N . TYR A 1 111 ? 5.594 -6.262 0.055 1 97.19 111 TYR A N 1
ATOM 888 C CA . TYR A 1 111 ? 6.039 -7.391 -0.753 1 97.19 111 TYR A CA 1
ATOM 889 C C . TYR A 1 111 ? 6.176 -6.992 -2.219 1 97.19 111 TYR A C 1
ATOM 891 O O . TYR A 1 111 ? 5.625 -5.973 -2.645 1 97.19 111 TYR A O 1
ATOM 899 N N . SER A 1 112 ? 6.934 -7.758 -2.869 1 97.38 112 SER A N 1
ATOM 900 C CA . SER A 1 112 ? 6.883 -7.797 -4.328 1 97.38 112 SER A CA 1
ATOM 901 C C . SER A 1 112 ? 6.172 -9.047 -4.82 1 97.38 112 SER A C 1
ATOM 903 O O . SER A 1 112 ? 6.539 -10.164 -4.449 1 97.38 112 SER A O 1
ATOM 905 N N . LEU A 1 113 ? 5.156 -8.812 -5.57 1 96.38 113 LEU A N 1
ATOM 906 C CA . LEU A 1 113 ? 4.438 -9.906 -6.227 1 96.38 113 LEU A CA 1
ATOM 907 C C . LEU A 1 113 ? 5.016 -10.18 -7.609 1 96.38 113 LEU A C 1
ATOM 909 O O . LEU A 1 113 ? 4.977 -9.32 -8.484 1 96.38 113 LEU A O 1
ATOM 913 N N . PHE A 1 114 ? 5.547 -11.391 -7.758 1 96.31 114 PHE A N 1
ATOM 914 C CA . PHE A 1 114 ? 6.117 -11.781 -9.039 1 96.31 114 PHE A CA 1
ATOM 915 C C . PHE A 1 114 ? 5.199 -12.758 -9.766 1 96.31 114 PHE A C 1
ATOM 917 O O . PHE A 1 114 ? 4.754 -13.75 -9.188 1 96.31 114 PHE A O 1
ATOM 924 N N . SER A 1 115 ? 4.863 -12.43 -10.922 1 94.31 115 SER A N 1
ATOM 925 C CA . SER A 1 115 ? 4.273 -13.352 -11.883 1 94.31 115 SER A CA 1
ATOM 926 C C . SER A 1 115 ? 5.301 -13.797 -12.922 1 94.31 115 SER A C 1
ATOM 928 O O . SER A 1 115 ? 5.715 -13.008 -13.773 1 94.31 115 SER A O 1
ATOM 930 N N . ILE A 1 116 ? 5.637 -15.062 -12.844 1 94.62 116 ILE A N 1
ATOM 931 C CA . ILE A 1 116 ? 6.766 -15.57 -13.617 1 94.62 116 ILE A CA 1
ATOM 932 C C . ILE A 1 116 ? 6.258 -16.297 -14.859 1 94.62 116 ILE A C 1
ATOM 934 O O . ILE A 1 116 ? 5.316 -17.094 -14.781 1 94.62 116 ILE A O 1
ATOM 938 N N . ASN A 1 117 ? 6.812 -15.953 -15.977 1 93.06 117 ASN A N 1
ATOM 939 C CA . ASN A 1 117 ? 6.531 -16.625 -17.234 1 93.06 117 ASN A CA 1
ATOM 940 C C . ASN A 1 117 ? 7.609 -17.656 -17.578 1 93.06 117 ASN A C 1
ATOM 942 O O . ASN A 1 117 ? 8.734 -17.297 -17.938 1 93.06 117 ASN A O 1
ATOM 946 N N . VAL A 1 118 ? 7.211 -18.969 -17.562 1 92.94 118 VAL A N 1
ATOM 947 C CA . VAL A 1 118 ? 8.203 -20.016 -17.734 1 92.94 118 VAL A CA 1
ATOM 948 C C . VAL A 1 118 ? 8.078 -20.656 -19.109 1 92.94 118 VAL A C 1
ATOM 950 O O . VAL A 1 118 ? 8.562 -21.75 -19.344 1 92.94 118 VAL A O 1
ATOM 953 N N . GLN A 1 119 ? 7.434 -20.016 -20.016 1 90.62 119 GLN A N 1
ATOM 954 C CA . GLN A 1 119 ? 7.137 -20.578 -21.328 1 90.62 119 GLN A CA 1
ATOM 955 C C . GLN A 1 119 ? 8.422 -20.859 -22.109 1 90.62 119 GLN A C 1
ATOM 957 O O . GLN A 1 119 ? 8.453 -21.75 -22.969 1 90.62 119 GLN A O 1
ATOM 962 N N . ARG A 1 120 ? 9.422 -20.188 -21.828 1 90 120 ARG A N 1
ATOM 963 C CA . ARG A 1 120 ? 10.672 -20.328 -22.562 1 90 120 ARG A CA 1
ATOM 964 C C . ARG A 1 120 ? 11.461 -21.547 -22.078 1 90 120 ARG A C 1
ATOM 966 O O . ARG A 1 120 ? 12.422 -21.969 -22.734 1 90 120 ARG A O 1
ATOM 973 N N . LEU A 1 121 ? 11.078 -22.078 -20.953 1 93.31 121 LEU A N 1
ATOM 974 C CA . LEU A 1 121 ? 11.781 -23.234 -20.391 1 93.31 121 LEU A CA 1
ATOM 975 C C . LEU A 1 121 ? 11.18 -24.531 -20.906 1 93.31 121 LEU A C 1
ATOM 977 O O . LEU A 1 121 ? 9.953 -24.672 -20.969 1 93.31 121 LEU A O 1
ATOM 981 N N . ASP A 1 122 ? 12.031 -25.438 -21.297 1 93.69 122 ASP A N 1
ATOM 982 C CA . ASP A 1 122 ? 11.523 -26.766 -21.656 1 93.69 122 ASP A CA 1
ATOM 983 C C . ASP A 1 122 ? 11.164 -27.562 -20.391 1 93.69 122 ASP A C 1
ATOM 985 O O . ASP A 1 122 ? 11.312 -27.062 -19.281 1 93.69 122 ASP A O 1
ATOM 989 N N . ARG A 1 123 ? 10.688 -28.719 -20.609 1 94.75 123 ARG A N 1
ATOM 990 C CA . ARG A 1 123 ? 10.148 -29.516 -19.5 1 94.75 123 ARG A CA 1
ATOM 991 C C . ARG A 1 123 ? 11.219 -29.781 -18.453 1 94.75 123 ARG A C 1
ATOM 993 O O . ARG A 1 123 ? 10.969 -29.641 -17.25 1 94.75 123 ARG A O 1
ATOM 1000 N N . SER A 1 124 ? 12.359 -30.125 -18.922 1 95.19 124 SER A N 1
ATOM 1001 C CA . SER A 1 124 ? 13.453 -30.438 -18 1 95.19 124 SER A CA 1
ATOM 1002 C C . SER A 1 124 ? 13.898 -29.188 -17.25 1 95.19 124 SER A C 1
ATOM 1004 O O . SER A 1 124 ? 14.078 -29.219 -16.031 1 95.19 124 SER A O 1
ATOM 1006 N N . GLN A 1 125 ? 14.023 -28.062 -17.953 1 95.12 125 GLN A N 1
ATOM 1007 C CA . GLN A 1 125 ? 14.43 -26.797 -17.359 1 95.12 125 GLN A CA 1
ATOM 1008 C C . GLN A 1 125 ? 13.391 -26.312 -16.344 1 95.12 125 GLN A C 1
ATOM 1010 O O . GLN A 1 125 ? 13.742 -25.781 -15.297 1 95.12 125 GLN A O 1
ATOM 1015 N N . ARG A 1 126 ? 12.188 -26.516 -16.688 1 94.94 126 ARG A N 1
ATOM 1016 C CA . ARG A 1 126 ? 11.102 -26.094 -15.805 1 94.94 126 ARG A CA 1
ATOM 1017 C C . ARG A 1 126 ? 11.133 -26.859 -14.492 1 94.94 126 ARG A C 1
ATOM 1019 O O . ARG A 1 126 ? 10.898 -26.281 -13.422 1 94.94 126 ARG A O 1
ATOM 1026 N N . LYS A 1 127 ? 11.359 -28.125 -14.594 1 94.38 127 LYS A N 1
ATOM 1027 C CA . LYS A 1 127 ? 11.469 -28.953 -13.391 1 94.38 127 LYS A CA 1
ATOM 1028 C C . LYS A 1 127 ? 12.617 -28.484 -12.508 1 94.38 127 LYS A C 1
ATOM 1030 O O . LYS A 1 127 ? 12.461 -28.359 -11.289 1 94.38 127 LYS A O 1
ATOM 1035 N N . LYS A 1 128 ? 13.734 -28.203 -13.117 1 95.56 128 LYS A N 1
ATOM 1036 C CA . LYS A 1 128 ? 14.898 -27.719 -12.383 1 95.56 128 LYS A CA 1
ATOM 1037 C C . LYS A 1 128 ? 14.617 -26.359 -11.742 1 95.56 128 LYS A C 1
ATOM 1039 O O . LYS A 1 128 ? 15.016 -26.109 -10.602 1 95.56 128 LYS A O 1
ATOM 1044 N N . PHE A 1 129 ? 13.977 -25.547 -12.516 1 95.62 129 PHE A N 1
ATOM 1045 C CA . PHE A 1 129 ? 13.594 -24.234 -12 1 95.62 129 PHE A CA 1
ATOM 1046 C C . PHE A 1 129 ? 12.68 -24.375 -10.797 1 95.62 129 PHE A C 1
ATOM 1048 O O . PHE A 1 129 ? 12.852 -23.672 -9.797 1 95.62 129 PHE A O 1
ATOM 1055 N N . ASN A 1 130 ? 11.734 -25.203 -10.867 1 94.62 130 ASN A N 1
ATOM 1056 C CA . ASN A 1 130 ? 10.812 -25.453 -9.766 1 94.62 130 ASN A CA 1
ATOM 1057 C C . ASN A 1 130 ? 11.547 -25.906 -8.508 1 94.62 130 ASN A C 1
ATOM 1059 O O . ASN A 1 130 ? 11.242 -25.453 -7.406 1 94.62 130 ASN A O 1
ATOM 1063 N N . TYR A 1 131 ? 12.531 -26.766 -8.703 1 95.25 131 TYR A N 1
ATOM 1064 C CA . TYR A 1 131 ? 13.328 -27.234 -7.574 1 95.25 131 TYR A CA 1
ATOM 1065 C C . TYR A 1 131 ? 14.133 -26.109 -6.961 1 95.25 131 TYR A C 1
ATOM 1067 O O . TYR A 1 131 ? 14.289 -26.031 -5.742 1 95.25 131 TYR A O 1
ATOM 1075 N N . ALA A 1 132 ? 14.641 -25.281 -7.82 1 95.62 132 ALA A N 1
ATOM 1076 C CA . ALA A 1 132 ? 15.414 -24.141 -7.348 1 95.62 132 ALA A CA 1
ATOM 1077 C C . ALA A 1 132 ? 14.523 -23.141 -6.602 1 95.62 132 ALA A C 1
ATOM 1079 O O . ALA A 1 132 ? 14.953 -22.531 -5.625 1 95.62 132 ALA A O 1
ATOM 1080 N N . LEU A 1 133 ? 13.305 -23.094 -7.07 1 95.94 133 LEU A N 1
ATOM 1081 C CA . LEU A 1 133 ? 12.352 -22.125 -6.52 1 95.94 133 LEU A CA 1
ATOM 1082 C C . LEU A 1 133 ? 11.844 -22.594 -5.156 1 95.94 133 LEU A C 1
ATOM 1084 O O . LEU A 1 133 ? 11.922 -21.844 -4.176 1 95.94 133 LEU A O 1
ATOM 1088 N N . LYS A 1 134 ? 11.391 -23.812 -5.016 1 94 134 LYS A N 1
ATOM 1089 C CA . LYS A 1 134 ? 10.695 -24.234 -3.801 1 94 134 LYS A CA 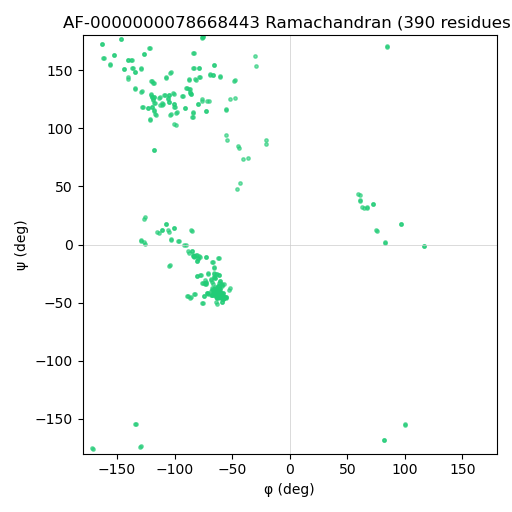1
ATOM 1090 C C . LYS A 1 134 ? 11.344 -25.469 -3.201 1 94 134 LYS A C 1
ATOM 1092 O O . LYS A 1 134 ? 10.852 -26.016 -2.211 1 94 134 LYS A O 1
ATOM 1097 N N . GLY A 1 135 ? 12.367 -25.938 -3.797 1 90.69 135 GLY A N 1
ATOM 1098 C CA . GLY A 1 135 ? 12.984 -27.172 -3.338 1 90.69 135 GLY A CA 1
ATOM 1099 C C . GLY A 1 135 ? 12.32 -28.422 -3.9 1 90.69 135 GLY A C 1
ATOM 1100 O O . GLY A 1 135 ? 11.195 -28.359 -4.406 1 90.69 135 GLY A O 1
ATOM 1101 N N . ARG A 1 136 ? 12.945 -29.531 -3.676 1 88.12 136 ARG A N 1
ATOM 1102 C CA . ARG A 1 136 ? 12.422 -30.797 -4.188 1 88.12 136 ARG A CA 1
ATOM 1103 C C . ARG A 1 136 ? 11.195 -31.234 -3.396 1 88.12 136 ARG A C 1
ATOM 1105 O O . ARG A 1 136 ? 10.258 -31.797 -3.961 1 88.12 136 ARG A O 1
ATOM 1112 N N . ASP A 1 137 ? 11.25 -30.859 -2.131 1 85.56 137 ASP A N 1
ATOM 1113 C CA . ASP A 1 137 ? 10.148 -31.25 -1.265 1 85.56 137 ASP A CA 1
ATOM 1114 C C . ASP A 1 137 ? 9.117 -30.125 -1.149 1 85.56 137 ASP A C 1
ATOM 1116 O O . ASP A 1 137 ? 8.156 -30.234 -0.38 1 85.56 137 ASP A O 1
ATOM 1120 N N . GLY A 1 138 ? 9.312 -29.047 -1.842 1 82.5 138 GLY A N 1
ATOM 1121 C CA . GLY A 1 138 ? 8.375 -27.938 -1.821 1 82.5 138 GLY A CA 1
ATOM 1122 C C . GLY A 1 138 ? 8.578 -27.016 -0.644 1 82.5 138 GLY A C 1
ATOM 1123 O O . GLY A 1 138 ? 7.828 -26.047 -0.469 1 82.5 138 GLY A O 1
ATOM 1124 N N . SER A 1 139 ? 9.539 -27.25 0.161 1 82.19 139 SER A N 1
ATOM 1125 C CA . SER A 1 139 ? 9.727 -26.453 1.367 1 82.19 139 SER A CA 1
ATOM 1126 C C . SER A 1 139 ? 11.141 -25.891 1.446 1 82.19 139 SER A C 1
ATOM 1128 O O . SER A 1 139 ? 11.617 -25.547 2.529 1 82.19 139 SER A O 1
ATOM 1130 N N . GLY A 1 140 ? 11.727 -25.812 0.399 1 88.44 140 GLY A N 1
ATOM 1131 C CA . GLY A 1 140 ? 13.07 -25.281 0.31 1 88.44 140 GLY A CA 1
ATOM 1132 C C . GLY A 1 140 ? 13.234 -24.281 -0.818 1 88.44 140 GLY A C 1
ATOM 1133 O O . GLY A 1 140 ? 12.344 -23.469 -1.074 1 88.44 140 GLY A O 1
ATOM 1134 N N . GLY A 1 141 ? 14.484 -24.172 -1.297 1 94.19 141 GLY A N 1
ATOM 1135 C CA . GLY A 1 141 ? 14.758 -23.328 -2.441 1 94.19 141 GLY A CA 1
ATOM 1136 C C . GLY A 1 141 ? 14.914 -21.859 -2.07 1 94.19 141 GLY A C 1
ATOM 1137 O O . GLY A 1 141 ? 15 -21.516 -0.888 1 94.19 141 GLY A O 1
ATOM 1138 N N . ILE A 1 142 ? 14.922 -21.078 -3.078 1 96.88 142 ILE A N 1
ATOM 1139 C CA . ILE A 1 142 ? 15.211 -19.672 -2.908 1 96.88 142 ILE A CA 1
ATOM 1140 C C . ILE A 1 142 ? 14.07 -19 -2.145 1 96.88 142 ILE A C 1
ATOM 1142 O O . ILE A 1 142 ? 14.289 -18.016 -1.43 1 96.88 142 ILE A O 1
ATOM 1146 N N . LEU A 1 143 ? 12.836 -19.5 -2.285 1 96.94 143 LEU A N 1
ATOM 1147 C CA . LEU A 1 143 ? 11.703 -18.922 -1.567 1 96.94 143 LEU A CA 1
ATOM 1148 C C . LEU A 1 143 ? 11.906 -19.031 -0.06 1 96.94 143 LEU A C 1
ATOM 1150 O O . LEU A 1 143 ? 11.633 -18.078 0.678 1 96.94 143 LEU A O 1
ATOM 1154 N N . LYS A 1 144 ? 12.328 -20.172 0.369 1 96.31 144 LYS A N 1
ATOM 1155 C CA . LYS A 1 144 ? 12.617 -20.328 1.791 1 96.31 144 LYS A CA 1
ATOM 1156 C C . LYS A 1 144 ? 13.727 -19.391 2.234 1 96.31 144 LYS A C 1
ATOM 1158 O O . LYS A 1 144 ? 13.609 -18.719 3.264 1 96.31 144 LYS A O 1
ATOM 1163 N N . ASP A 1 145 ? 14.789 -19.281 1.431 1 96.5 145 ASP A N 1
ATOM 1164 C CA . ASP A 1 145 ? 15.938 -18.438 1.755 1 96.5 145 ASP A CA 1
ATOM 1165 C C . ASP A 1 145 ? 15.531 -16.969 1.891 1 96.5 145 ASP A C 1
ATOM 1167 O O . ASP A 1 145 ? 16.078 -16.25 2.717 1 96.5 145 ASP A O 1
ATOM 1171 N N . LEU A 1 146 ? 14.57 -16.594 1.115 1 97.75 146 LEU A N 1
ATOM 1172 C CA . LEU A 1 146 ? 14.203 -15.18 1.056 1 97.75 146 LEU A CA 1
ATOM 1173 C C . LEU A 1 146 ? 12.922 -14.922 1.842 1 97.75 146 LEU A C 1
ATOM 1175 O O . LEU A 1 146 ? 12.367 -13.82 1.787 1 97.75 146 LEU A O 1
ATOM 1179 N N . ASN A 1 147 ? 12.414 -15.891 2.488 1 96.56 147 ASN A N 1
ATOM 1180 C CA . ASN A 1 147 ? 11.172 -15.805 3.24 1 96.56 147 ASN A CA 1
ATOM 1181 C C . ASN A 1 147 ? 9.992 -15.453 2.336 1 96.56 147 ASN A C 1
ATOM 1183 O O . ASN A 1 147 ? 9.133 -14.648 2.711 1 96.56 147 ASN A O 1
ATOM 1187 N N . GLY A 1 148 ? 10.039 -16.016 1.161 1 96.12 148 GLY A N 1
ATOM 1188 C CA . GLY A 1 148 ? 8.969 -15.789 0.205 1 96.12 148 GLY A CA 1
ATOM 1189 C C . GLY A 1 148 ? 7.777 -16.719 0.423 1 96.12 148 GLY A C 1
ATOM 1190 O O . GLY A 1 148 ? 7.863 -17.672 1.188 1 96.12 148 GLY A O 1
ATOM 1191 N N . VAL A 1 149 ? 6.691 -16.328 -0.216 1 92.88 149 VAL A N 1
ATOM 1192 C CA . VAL A 1 149 ? 5.465 -17.109 -0.133 1 92.88 149 VAL A CA 1
ATOM 1193 C C . VAL A 1 149 ? 5.078 -17.609 -1.522 1 92.88 149 VAL A C 1
ATOM 1195 O O . VAL A 1 149 ? 5.016 -16.828 -2.475 1 92.88 149 VAL A O 1
ATOM 1198 N N . PHE A 1 150 ? 4.883 -18.891 -1.581 1 92.94 150 PHE A N 1
ATOM 1199 C CA . PHE A 1 150 ? 4.367 -19.5 -2.803 1 92.94 150 PHE A CA 1
ATOM 1200 C C . PHE A 1 150 ? 2.846 -19.422 -2.844 1 92.94 150 PHE A C 1
ATOM 1202 O O . PHE A 1 150 ? 2.162 -20.125 -2.1 1 92.94 150 PHE A O 1
ATOM 1209 N N . LEU A 1 151 ? 2.303 -18.594 -3.719 1 92.44 151 LEU A N 1
ATOM 1210 C CA . LEU A 1 151 ? 0.856 -18.438 -3.805 1 92.44 151 LEU A CA 1
ATOM 1211 C C . LEU A 1 151 ? 0.25 -19.453 -4.77 1 92.44 151 LEU A C 1
ATOM 1213 O O . LEU A 1 151 ? -0.796 -20.031 -4.484 1 92.44 151 LEU A O 1
ATOM 1217 N N . ALA A 1 152 ? 0.834 -19.625 -5.84 1 92.69 152 ALA A N 1
ATOM 1218 C CA . ALA A 1 152 ? 0.431 -20.5 -6.934 1 92.69 152 ALA A CA 1
ATOM 1219 C C . ALA A 1 152 ? 1.595 -20.766 -7.887 1 92.69 152 ALA A C 1
ATOM 1221 O O . ALA A 1 152 ? 2.664 -20.172 -7.746 1 92.69 152 ALA A O 1
ATOM 1222 N N . PRO A 1 153 ? 1.336 -21.641 -8.781 1 90.31 153 PRO A N 1
ATOM 1223 C CA . PRO A 1 153 ? 2.424 -21.844 -9.734 1 90.31 153 PRO A CA 1
ATOM 1224 C C . PRO A 1 153 ? 2.857 -20.562 -10.422 1 90.31 153 PRO A C 1
ATOM 1226 O O . PRO A 1 153 ? 2.049 -19.906 -11.086 1 90.31 153 PRO A O 1
ATOM 1229 N N . TRP A 1 154 ? 4.105 -20.172 -10.172 1 92.5 154 TRP A N 1
ATOM 1230 C CA . TRP A 1 154 ? 4.844 -19.094 -10.836 1 92.5 154 TRP A CA 1
ATOM 1231 C C . TRP A 1 154 ? 4.359 -17.734 -10.359 1 92.5 154 TRP A C 1
ATOM 1233 O O . TRP A 1 154 ? 4.59 -16.719 -11.031 1 92.5 154 TRP A O 1
ATOM 1243 N N . VAL A 1 155 ? 3.596 -17.734 -9.312 1 95.06 155 VAL A N 1
ATOM 1244 C CA . VAL A 1 155 ? 3.215 -16.5 -8.641 1 95.06 155 VAL A CA 1
ATOM 1245 C C . VAL A 1 155 ? 3.703 -16.516 -7.191 1 95.06 155 VAL A C 1
ATOM 1247 O O . VAL A 1 155 ? 3.285 -17.375 -6.406 1 95.06 155 VAL A O 1
ATOM 1250 N N . VAL A 1 156 ? 4.543 -15.609 -6.859 1 95.88 156 VAL A N 1
ATOM 1251 C CA . VAL A 1 156 ? 5.156 -15.656 -5.535 1 95.88 156 VAL A CA 1
ATOM 1252 C C . VAL A 1 156 ? 5.172 -14.258 -4.922 1 95.88 156 VAL A C 1
ATOM 1254 O O . VAL A 1 156 ? 5.148 -13.258 -5.641 1 95.88 156 VAL A O 1
ATOM 1257 N N . LEU A 1 157 ? 5.141 -14.211 -3.631 1 96.38 157 LEU A N 1
ATOM 1258 C CA . LEU A 1 157 ? 5.355 -13 -2.85 1 96.38 157 LEU A CA 1
ATOM 1259 C C . LEU A 1 157 ? 6.742 -13 -2.209 1 96.38 157 LEU A C 1
ATOM 1261 O O . LEU A 1 157 ? 7.137 -13.984 -1.578 1 96.38 157 LEU A O 1
ATOM 1265 N N . ILE A 1 158 ? 7.43 -11.945 -2.414 1 97.56 158 ILE A N 1
ATOM 1266 C CA . ILE A 1 158 ? 8.766 -11.789 -1.844 1 97.56 158 ILE A CA 1
ATOM 1267 C C . ILE A 1 158 ? 8.797 -10.555 -0.945 1 97.56 158 ILE A C 1
ATOM 1269 O O . ILE A 1 158 ? 8.336 -9.484 -1.334 1 97.56 158 ILE A O 1
ATOM 1273 N N . PRO A 1 159 ? 9.305 -10.727 0.327 1 98.25 159 PRO A N 1
ATOM 1274 C CA . PRO A 1 159 ? 9.484 -9.508 1.118 1 98.25 159 PRO A CA 1
ATOM 1275 C C . PRO A 1 159 ? 10.211 -8.406 0.348 1 98.25 159 PRO A C 1
ATOM 1277 O O . PRO A 1 159 ? 11.148 -8.688 -0.403 1 98.25 159 PRO A O 1
ATOM 1280 N N . ILE A 1 160 ? 9.773 -7.223 0.529 1 97.88 160 ILE A N 1
ATOM 1281 C CA . ILE A 1 160 ? 10.172 -6.105 -0.324 1 97.88 160 ILE A CA 1
ATOM 1282 C C . ILE A 1 160 ? 11.688 -5.953 -0.304 1 97.88 160 ILE A C 1
ATOM 1284 O O . ILE A 1 160 ? 12.297 -5.629 -1.324 1 97.88 160 ILE A O 1
ATOM 1288 N N . GLU A 1 161 ? 12.367 -6.23 0.813 1 97.44 161 GLU A N 1
ATOM 1289 C CA . GLU A 1 161 ? 13.805 -6.027 0.98 1 97.44 161 GLU A CA 1
ATOM 1290 C C . GLU A 1 161 ? 14.602 -7.07 0.203 1 97.44 161 GLU A C 1
ATOM 1292 O O . GLU A 1 161 ? 15.812 -6.93 0.033 1 97.44 161 GLU A O 1
ATOM 1297 N N . ASN A 1 162 ? 13.914 -8.086 -0.301 1 97.94 162 ASN A N 1
ATOM 1298 C CA . ASN A 1 162 ? 14.586 -9.164 -1.025 1 97.94 162 ASN A CA 1
ATOM 1299 C C . ASN A 1 162 ? 14.234 -9.133 -2.512 1 97.94 162 ASN A C 1
ATOM 1301 O O . ASN A 1 162 ? 14.539 -10.086 -3.238 1 97.94 162 ASN A O 1
ATOM 1305 N N . THR A 1 163 ? 13.656 -8.109 -2.967 1 97.5 163 THR A N 1
ATOM 1306 C CA . THR A 1 163 ? 13.141 -8 -4.328 1 97.5 163 THR A CA 1
ATOM 1307 C C . THR A 1 163 ? 14.25 -8.211 -5.348 1 97.5 163 THR A C 1
ATOM 1309 O O . THR A 1 163 ? 14.133 -9.039 -6.246 1 97.5 163 THR A O 1
ATOM 1312 N N . TYR A 1 164 ? 15.375 -7.52 -5.188 1 96.25 164 TYR A N 1
ATOM 1313 C CA . TYR A 1 164 ? 16.438 -7.586 -6.188 1 96.25 164 TYR A CA 1
ATOM 1314 C C . TYR A 1 164 ? 17.156 -8.922 -6.121 1 96.25 164 TYR A C 1
ATOM 1316 O O . TYR A 1 164 ? 17.625 -9.438 -7.145 1 96.25 164 TYR A O 1
ATOM 1324 N N . LYS A 1 165 ? 17.281 -9.469 -4.938 1 96.31 165 LYS A N 1
ATOM 1325 C CA . LYS A 1 165 ? 17.859 -10.805 -4.844 1 96.31 165 LYS A CA 1
ATOM 1326 C C . LYS A 1 165 ? 17.047 -11.82 -5.645 1 96.31 165 LYS A C 1
ATOM 1328 O O . LYS A 1 165 ? 17.609 -12.648 -6.355 1 96.31 165 LYS A O 1
ATOM 1333 N N . PHE A 1 166 ? 15.773 -11.75 -5.531 1 97.44 166 PHE A N 1
ATOM 1334 C CA . PHE A 1 166 ? 14.922 -12.664 -6.285 1 97.44 166 PHE A CA 1
ATOM 1335 C C . PHE A 1 166 ? 14.992 -12.359 -7.777 1 97.44 166 PHE A C 1
ATOM 1337 O O . PHE A 1 166 ? 14.977 -13.281 -8.602 1 97.44 166 PHE A O 1
ATOM 1344 N N . LYS A 1 167 ? 15.023 -11.109 -8.109 1 96.06 167 LYS A N 1
ATOM 1345 C CA . LYS A 1 167 ? 15.195 -10.711 -9.508 1 96.06 167 LYS A CA 1
ATOM 1346 C C . LYS A 1 167 ? 16.453 -11.336 -10.109 1 96.06 167 LYS A C 1
ATOM 1348 O O . LYS A 1 167 ? 16.422 -11.812 -11.242 1 96.06 167 LYS A O 1
ATOM 1353 N N . GLU A 1 168 ? 17.516 -11.266 -9.359 1 94.81 168 GLU A N 1
ATOM 1354 C CA . GLU A 1 168 ? 18.781 -11.844 -9.828 1 94.81 168 GLU A CA 1
ATOM 1355 C C . GLU A 1 168 ? 18.625 -13.344 -10.078 1 94.81 168 GLU A C 1
ATOM 1357 O O . GLU A 1 168 ? 19.172 -13.867 -11.055 1 94.81 168 GLU A O 1
ATOM 1362 N N . PHE A 1 169 ? 17.922 -14 -9.156 1 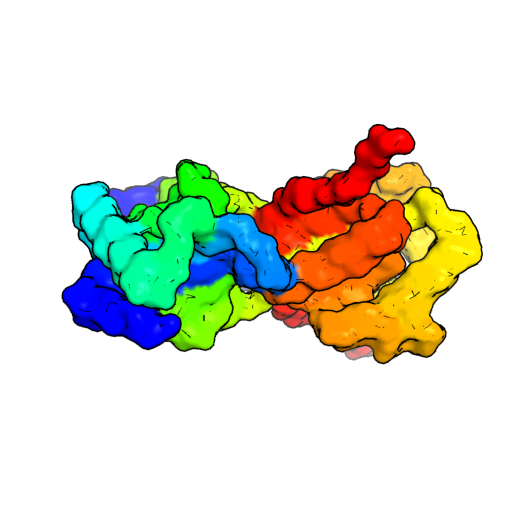96.25 169 PHE A N 1
ATOM 1363 C CA . PHE A 1 169 ? 17.625 -15.414 -9.32 1 96.25 169 PHE A CA 1
ATOM 1364 C C . PHE A 1 169 ? 16.875 -15.664 -10.625 1 96.25 169 PHE A C 1
ATOM 1366 O O . PHE A 1 169 ? 17.234 -16.562 -11.391 1 96.25 169 PHE A O 1
ATOM 1373 N N . LEU A 1 170 ? 15.859 -14.859 -10.938 1 95.69 170 LEU A N 1
ATOM 1374 C CA . LEU A 1 170 ? 15.07 -15.008 -12.156 1 95.69 170 LEU A CA 1
ATOM 1375 C C . LEU A 1 170 ? 15.906 -14.703 -13.391 1 95.69 170 LEU A C 1
ATOM 1377 O O . LEU A 1 170 ? 15.773 -15.367 -14.414 1 95.69 170 LEU A O 1
ATOM 1381 N N . ASP A 1 171 ? 16.781 -13.711 -13.273 1 93.25 171 ASP A N 1
ATOM 1382 C CA . ASP A 1 171 ? 17.656 -13.344 -14.383 1 93.25 171 ASP A CA 1
ATOM 1383 C C . ASP A 1 171 ? 18.625 -14.484 -14.719 1 93.25 171 ASP A C 1
ATOM 1385 O O . ASP A 1 171 ? 18.922 -14.727 -15.891 1 93.25 171 ASP A O 1
ATOM 1389 N N . TYR A 1 172 ? 19.078 -15.164 -13.695 1 93.19 172 TYR A N 1
ATOM 1390 C CA . TYR A 1 172 ? 19.953 -16.312 -13.891 1 93.19 172 TYR A CA 1
ATOM 1391 C C . TYR A 1 172 ? 19.266 -17.391 -14.711 1 93.19 172 TYR A C 1
ATOM 1393 O O . TYR A 1 172 ? 19.891 -18.016 -15.57 1 93.19 172 TYR A O 1
ATOM 1401 N N . TRP A 1 173 ? 17.984 -17.578 -14.469 1 93.44 173 TRP A N 1
ATOM 1402 C CA . TRP A 1 173 ? 17.234 -18.625 -15.156 1 93.44 173 TRP A CA 1
ATOM 1403 C C . TRP A 1 173 ? 16.656 -18.109 -16.469 1 93.44 173 TRP A C 1
ATOM 1405 O O . TRP A 1 173 ? 16.016 -18.844 -17.203 1 93.44 173 TRP A O 1
ATOM 1415 N N . ILE A 1 174 ? 16.797 -16.781 -16.75 1 91.81 174 ILE A N 1
ATOM 1416 C CA . ILE A 1 174 ? 16.375 -16.125 -17.984 1 91.81 174 ILE A CA 1
ATOM 1417 C C . ILE A 1 174 ? 14.875 -16.297 -18.188 1 91.81 174 ILE A C 1
ATOM 1419 O O . ILE A 1 174 ? 14.422 -16.625 -19.281 1 91.81 174 ILE A O 1
ATOM 1423 N N . VAL A 1 175 ? 14.172 -16.109 -17.125 1 93.69 175 VAL A N 1
ATOM 1424 C CA . VAL A 1 175 ? 12.719 -16.156 -17.234 1 93.69 175 VAL A CA 1
ATOM 1425 C C . VAL A 1 175 ? 12.156 -14.742 -17.188 1 93.69 175 VAL A C 1
ATOM 1427 O O . VAL A 1 175 ? 12.734 -13.852 -16.562 1 93.69 175 VAL A O 1
ATOM 1430 N N . GLU A 1 176 ? 11.055 -14.609 -17.922 1 92.56 176 GLU A N 1
ATOM 1431 C CA . GLU A 1 176 ? 10.344 -13.328 -17.906 1 92.56 176 GLU A CA 1
ATOM 1432 C C . GLU A 1 176 ? 9.406 -13.242 -16.703 1 92.56 176 GLU A C 1
ATOM 1434 O O . GLU A 1 176 ? 8.945 -14.266 -16.188 1 92.56 176 GLU A O 1
ATOM 1439 N N . TYR A 1 177 ? 9.203 -12.031 -16.281 1 94.31 177 TYR A N 1
ATOM 1440 C CA . TYR A 1 177 ? 8.305 -11.852 -15.148 1 94.31 177 TYR A CA 1
ATOM 1441 C C . TYR A 1 177 ? 7.707 -10.453 -15.141 1 94.31 177 TYR A C 1
ATOM 1443 O O . TYR A 1 177 ? 8.227 -9.547 -15.789 1 94.31 177 TYR A O 1
ATOM 1451 N N . GLU A 1 178 ? 6.617 -10.336 -14.562 1 93.19 178 GLU A N 1
ATOM 1452 C CA . GLU A 1 178 ? 6.027 -9.07 -14.133 1 93.19 178 GLU A CA 1
ATOM 1453 C C . GLU A 1 178 ? 6.094 -8.914 -12.617 1 93.19 178 GLU A C 1
ATOM 1455 O O . GLU A 1 178 ? 5.98 -9.891 -11.883 1 93.19 178 GLU A O 1
ATOM 1460 N N . VAL A 1 179 ? 6.316 -7.656 -12.188 1 95.31 179 VAL A N 1
ATOM 1461 C CA . VAL A 1 179 ? 6.469 -7.43 -10.75 1 95.31 179 VAL A CA 1
ATOM 1462 C C . VAL A 1 179 ? 5.539 -6.309 -10.305 1 95.31 179 VAL A C 1
ATOM 1464 O O . VAL A 1 179 ? 5.426 -5.281 -10.977 1 95.31 179 VAL A O 1
ATOM 1467 N N . TYR A 1 180 ? 4.824 -6.566 -9.25 1 94.88 180 TYR A N 1
ATOM 1468 C CA . TYR A 1 180 ? 4.051 -5.551 -8.539 1 94.88 180 TYR A CA 1
ATOM 1469 C C . TYR A 1 180 ? 4.648 -5.273 -7.168 1 94.88 180 TYR A C 1
ATOM 1471 O O . TYR A 1 180 ? 4.836 -6.195 -6.371 1 94.88 180 TYR A O 1
ATOM 1479 N N . LEU A 1 181 ? 5.055 -4.078 -6.879 1 97.5 181 LEU A N 1
ATOM 1480 C CA . LEU A 1 181 ? 5.484 -3.678 -5.547 1 97.5 181 LEU A CA 1
ATOM 1481 C C . LEU A 1 181 ? 4.297 -3.227 -4.703 1 97.5 181 LEU A C 1
ATOM 1483 O O . LEU A 1 181 ? 3.508 -2.385 -5.137 1 97.5 181 LEU A O 1
ATOM 1487 N N . MET A 1 182 ? 4.234 -3.809 -3.459 1 97.06 182 MET A N 1
ATOM 1488 C CA . MET A 1 182 ? 2.959 -3.623 -2.773 1 97.06 182 MET A CA 1
ATOM 1489 C C . MET A 1 182 ? 3.176 -3.357 -1.287 1 97.06 182 MET A C 1
ATOM 1491 O O . MET A 1 182 ? 4.121 -3.875 -0.69 1 97.06 182 MET A O 1
ATOM 1495 N N . TYR A 1 183 ? 2.371 -2.508 -0.776 1 98.44 183 TYR A N 1
ATOM 1496 C CA . TYR A 1 183 ? 2.094 -2.299 0.641 1 98.44 183 TYR A CA 1
ATOM 1497 C C . TYR A 1 183 ? 0.705 -2.812 1.005 1 98.44 183 TYR A C 1
ATOM 1499 O O . TYR A 1 183 ? -0.256 -2.602 0.261 1 98.44 183 TYR A O 1
ATOM 1507 N N . GLY A 1 184 ? 0.705 -3.643 2.076 1 97 184 GLY A N 1
ATOM 1508 C CA . GLY A 1 184 ? -0.635 -4.117 2.385 1 97 184 GLY A CA 1
ATOM 1509 C C . GLY A 1 184 ? -0.714 -4.867 3.701 1 97 184 GLY A C 1
ATOM 1510 O O . GLY A 1 184 ? 0.186 -4.762 4.535 1 97 184 GLY A O 1
ATOM 1511 N N . THR A 1 185 ? -1.923 -5.375 3.945 1 95.81 185 THR A N 1
ATOM 1512 C CA . THR A 1 185 ? -2.23 -6.156 5.137 1 95.81 185 THR A CA 1
ATOM 1513 C C . THR A 1 185 ? -3.023 -7.41 4.773 1 95.81 185 THR A C 1
ATOM 1515 O O . THR A 1 185 ? -3.783 -7.406 3.801 1 95.81 185 THR A O 1
ATOM 1518 N N . LYS A 1 186 ? -2.748 -8.438 5.621 1 90.56 186 LYS A N 1
ATOM 1519 C CA . LYS A 1 186 ? -3.602 -9.617 5.508 1 90.56 186 LYS A CA 1
ATOM 1520 C C . LYS A 1 186 ? -4.965 -9.375 6.145 1 90.56 186 LYS A C 1
ATOM 1522 O O . LYS A 1 186 ? -5.055 -8.852 7.258 1 90.56 186 LYS A O 1
ATOM 1527 N N . SER A 1 187 ? -5.93 -9.625 5.266 1 82.38 187 SER A N 1
ATOM 1528 C CA . SER A 1 187 ? -7.273 -9.398 5.793 1 82.38 187 SER A CA 1
ATOM 1529 C C . SER A 1 187 ? -7.805 -10.641 6.496 1 82.38 187 SER A C 1
ATOM 1531 O O . SER A 1 187 ? -7.516 -11.766 6.082 1 82.38 187 SER A O 1
ATOM 1533 N N . MET A 1 188 ? -8.516 -10.375 7.586 1 63.09 188 MET A N 1
ATOM 1534 C CA . MET A 1 188 ? -9.156 -11.453 8.328 1 63.09 188 MET A CA 1
ATOM 1535 C C . MET A 1 188 ? -10.523 -11.789 7.734 1 63.09 188 MET A C 1
ATOM 1537 O O . MET A 1 188 ? -11.312 -12.516 8.344 1 63.09 188 MET A O 1
ATOM 1541 N N . MET A 1 189 ? -10.703 -11.242 6.57 1 65.62 189 MET A N 1
ATOM 1542 C CA . MET A 1 189 ? -12 -11.57 5.996 1 65.62 189 MET A CA 1
ATOM 1543 C C . MET A 1 189 ? -12.195 -13.086 5.922 1 65.62 189 MET A C 1
ATOM 1545 O O . MET A 1 189 ? -11.344 -13.797 5.398 1 65.62 189 MET A O 1
ATOM 1549 N N . ARG A 1 190 ? -12.867 -13.578 7.02 1 56.75 190 ARG A N 1
ATOM 1550 C CA . ARG A 1 190 ? -13.094 -15.016 7.137 1 56.75 190 ARG A CA 1
ATOM 1551 C C . ARG A 1 190 ? -14.32 -15.438 6.328 1 56.75 190 ARG A C 1
ATOM 1553 O O . ARG A 1 190 ? -15.234 -14.641 6.121 1 56.75 190 ARG A O 1
ATOM 1560 N N . THR A 1 191 ? -14.172 -16.688 5.699 1 51.78 191 THR A N 1
ATOM 1561 C CA . THR A 1 191 ? -15.281 -17.406 5.082 1 51.78 191 THR A CA 1
ATOM 1562 C C . THR A 1 191 ? -16.453 -17.547 6.059 1 51.78 191 THR A C 1
ATOM 1564 O O . THR A 1 191 ? -16.25 -17.594 7.273 1 51.78 191 THR A O 1
ATOM 1567 N N . ILE A 1 192 ? -17.734 -17.125 5.742 1 43.59 192 ILE A N 1
ATOM 1568 C CA . ILE A 1 192 ? -18.891 -17.672 6.445 1 43.59 192 ILE A CA 1
ATOM 1569 C C . ILE A 1 192 ? -18.766 -19.188 6.547 1 43.59 192 ILE A C 1
ATOM 1571 O O . ILE A 1 192 ? -18.906 -19.906 5.547 1 43.59 192 ILE A O 1
ATOM 1575 N N . GLY A 1 193 ? -17.734 -19.797 6.914 1 35.19 193 GLY A N 1
ATOM 1576 C CA . GLY A 1 193 ? -18.016 -21.203 7.121 1 35.19 193 GLY A CA 1
ATOM 1577 C C . GLY A 1 193 ? -19.438 -21.469 7.57 1 35.19 193 GLY A C 1
ATOM 1578 O O . GLY A 1 193 ? -20.141 -20.547 7.992 1 35.19 193 GLY A O 1
ATOM 1579 N N . TYR A 1 194 ? -19.922 -22.891 7.398 1 32.5 194 TYR A N 1
ATOM 1580 C CA . TYR A 1 194 ? -21.094 -23.609 7.875 1 32.5 194 TYR A CA 1
ATOM 1581 C C . TYR A 1 194 ? -21.422 -23.234 9.312 1 32.5 194 TYR A C 1
ATOM 1583 O O . TYR A 1 194 ? -20.625 -23.469 10.227 1 32.5 194 TYR A O 1
ATOM 1591 N N . LEU A 1 195 ? -21.906 -22.219 9.75 1 27.94 195 LEU A N 1
ATOM 1592 C CA . LEU A 1 195 ? -22.781 -22.641 10.836 1 27.94 195 LEU A CA 1
ATOM 1593 C C . LEU A 1 195 ? -23.625 -23.844 10.414 1 27.94 195 LEU A C 1
ATOM 1595 O O . LEU A 1 195 ? -24.344 -23.781 9.414 1 27.94 195 LEU A O 1
ATOM 1599 N N . GLN A 1 196 ? -23.156 -25.094 10.5 1 24.41 196 GLN A N 1
ATOM 1600 C CA . GLN A 1 196 ? -24.078 -26.156 10.844 1 24.41 196 GLN A CA 1
ATOM 1601 C C . GLN A 1 196 ? -25.328 -25.609 11.531 1 24.41 196 GLN A C 1
ATOM 1603 O O . GLN A 1 196 ? -25.234 -25.047 12.625 1 24.41 196 GLN A O 1
ATOM 1608 N N . PHE A 1 197 ? -26.438 -25.234 10.727 1 20.75 197 PHE A N 1
ATOM 1609 C CA . PHE A 1 197 ? -27.688 -25.75 11.305 1 20.75 197 PHE A CA 1
ATOM 1610 C C . PHE A 1 197 ? -27.672 -27.281 11.32 1 20.75 197 PHE A C 1
ATOM 1612 O O . PHE A 1 197 ? -27.156 -27.906 10.398 1 20.75 197 PHE A O 1
ATOM 1619 N N . MET B 1 1 ? -19.797 14.891 -0.274 1 92.5 1 MET B N 1
ATOM 1620 C CA . MET B 1 1 ? -18.594 15.516 -0.784 1 92.5 1 MET B CA 1
ATOM 1621 C C . MET B 1 1 ? -18.656 17.031 -0.641 1 92.5 1 MET B C 1
ATOM 1623 O O . MET B 1 1 ? -17.719 17.656 -0.138 1 92.5 1 MET B O 1
ATOM 1627 N N . LYS B 1 2 ? -19.75 17.625 -0.87 1 94.56 2 LYS B N 1
ATOM 1628 C CA . LYS B 1 2 ? -19.906 19.062 -0.715 1 94.56 2 LYS B CA 1
ATOM 1629 C C . LYS B 1 2 ? -19.703 19.484 0.74 1 94.56 2 LYS B C 1
ATOM 1631 O O . LYS B 1 2 ? -19.016 20.469 1.022 1 94.56 2 LYS B O 1
ATOM 1636 N N . ALA B 1 3 ? -20.266 18.688 1.633 1 96.88 3 ALA B N 1
ATOM 1637 C CA . ALA B 1 3 ? -20.156 18.969 3.061 1 96.88 3 ALA B CA 1
ATOM 1638 C C . ALA B 1 3 ? -18.703 18.922 3.52 1 96.88 3 ALA B C 1
ATOM 1640 O O . ALA B 1 3 ? -18.266 19.781 4.293 1 96.88 3 ALA B O 1
ATOM 1641 N N . ALA B 1 4 ? -17.984 17.969 3.049 1 98.12 4 ALA B N 1
ATOM 1642 C CA . ALA B 1 4 ? -16.578 17.812 3.422 1 98.12 4 ALA B CA 1
ATOM 1643 C C . ALA B 1 4 ? -15.734 18.969 2.883 1 98.12 4 ALA B C 1
ATOM 1645 O O . ALA B 1 4 ? -14.867 19.5 3.586 1 98.12 4 ALA B O 1
ATOM 1646 N N . LYS B 1 5 ? -16 19.391 1.667 1 98 5 LYS B N 1
ATOM 1647 C CA . LYS B 1 5 ? -15.289 20.516 1.064 1 98 5 LYS B CA 1
ATOM 1648 C C . LYS B 1 5 ? -15.547 21.812 1.83 1 98 5 LYS B C 1
ATOM 1650 O O . LYS B 1 5 ? -14.617 22.562 2.109 1 98 5 LYS B O 1
ATOM 1655 N N . ASN B 1 6 ? -16.797 22.031 2.146 1 98.12 6 ASN B N 1
ATOM 1656 C CA . ASN B 1 6 ? -17.156 23.219 2.922 1 98.12 6 ASN B CA 1
ATOM 1657 C C . ASN B 1 6 ? -16.516 23.203 4.309 1 98.12 6 ASN B C 1
ATOM 1659 O O . ASN B 1 6 ? -16.062 24.219 4.801 1 98.12 6 ASN B O 1
ATOM 1663 N N . PHE B 1 7 ? -16.531 22.031 4.906 1 98.56 7 PHE B N 1
ATOM 1664 C CA . PHE B 1 7 ? -15.938 21.844 6.223 1 98.56 7 PHE B CA 1
ATOM 1665 C C . PHE B 1 7 ? -14.461 22.219 6.203 1 98.56 7 PHE B C 1
ATOM 1667 O O . PHE B 1 7 ? -13.977 22.922 7.086 1 98.56 7 PHE B O 1
ATOM 1674 N N . LYS B 1 8 ? -13.773 21.719 5.176 1 98.12 8 LYS B N 1
ATOM 1675 C CA . LYS B 1 8 ? -12.352 22.016 5.035 1 98.12 8 LYS B CA 1
ATOM 1676 C C . LYS B 1 8 ? -12.117 23.516 4.812 1 98.12 8 LYS B C 1
ATOM 1678 O O . LYS B 1 8 ? -11.172 24.078 5.359 1 98.12 8 LYS B O 1
ATOM 1683 N N . LYS B 1 9 ? -12.945 24.141 4.035 1 97.5 9 LYS B N 1
ATOM 1684 C CA . LYS B 1 9 ? -12.828 25.578 3.777 1 97.5 9 LYS B CA 1
ATOM 1685 C C . LYS B 1 9 ? -12.984 26.375 5.062 1 97.5 9 LYS B C 1
ATOM 1687 O O . LYS B 1 9 ? -12.305 27.391 5.262 1 97.5 9 LYS B O 1
ATOM 1692 N N . LYS B 1 10 ? -13.82 25.953 5.883 1 97.62 10 LYS B N 1
ATOM 1693 C CA . LYS B 1 10 ? -14.133 26.641 7.129 1 97.62 10 LYS B CA 1
ATOM 1694 C C . LYS B 1 10 ? -13.016 26.453 8.156 1 97.62 10 LYS B C 1
ATOM 1696 O O . LYS B 1 10 ? -12.805 27.312 9.008 1 97.62 10 LYS B O 1
ATOM 1701 N N . HIS B 1 11 ? -12.398 25.297 8.078 1 98.06 11 HIS B N 1
ATOM 1702 C CA . HIS B 1 11 ? -11.398 24.969 9.086 1 98.06 11 HIS B CA 1
ATOM 1703 C C . HIS B 1 11 ? -10.016 24.812 8.453 1 98.06 11 HIS B C 1
ATOM 1705 O O . HIS B 1 11 ? -9.688 23.766 7.895 1 98.06 11 HIS B O 1
ATOM 1711 N N . LYS B 1 12 ? -9.148 25.625 8.711 1 94.69 12 LYS B N 1
ATOM 1712 C CA . LYS B 1 12 ? -7.855 25.719 8.039 1 94.69 12 LYS B CA 1
ATOM 1713 C C . LYS B 1 12 ? -6.953 24.547 8.422 1 94.69 12 LYS B C 1
ATOM 1715 O O . LYS B 1 12 ? -6.078 24.156 7.645 1 94.69 12 LYS B O 1
ATOM 1720 N N . LYS B 1 13 ? -7.191 23.984 9.555 1 96.69 13 LYS B N 1
ATOM 1721 C CA . LYS B 1 13 ? -6.32 22.906 10.031 1 96.69 13 LYS B CA 1
ATOM 1722 C C . LYS B 1 13 ? -6.734 21.562 9.445 1 96.69 13 LYS B C 1
ATOM 1724 O O . LYS B 1 13 ? -6.012 20.578 9.578 1 96.69 13 LYS B O 1
ATOM 1729 N N . VAL B 1 14 ? -7.875 21.547 8.797 1 98.44 14 VAL B N 1
ATOM 1730 C CA . VAL B 1 14 ? -8.32 20.312 8.172 1 98.44 14 VAL B CA 1
ATOM 1731 C C . VAL B 1 14 ? -7.59 20.109 6.848 1 98.44 14 VAL B C 1
ATOM 1733 O O . VAL B 1 14 ? -7.652 20.969 5.961 1 98.44 14 VAL B O 1
ATOM 1736 N N . PHE B 1 15 ? -6.914 19.016 6.809 1 97.88 15 PHE B N 1
ATOM 1737 C CA . PHE B 1 15 ? -6.191 18.656 5.598 1 97.88 15 PHE B CA 1
ATOM 1738 C C . PHE B 1 15 ? -7.098 17.922 4.621 1 97.88 15 PHE B C 1
ATOM 1740 O O . PHE B 1 15 ? -7.102 18.203 3.424 1 97.88 15 PHE B O 1
ATOM 1747 N N . ASP B 1 16 ? -7.828 17.016 5.113 1 98.31 16 ASP B N 1
ATOM 1748 C CA . ASP B 1 16 ? -8.719 16.188 4.301 1 98.31 16 ASP B CA 1
ATOM 1749 C C . ASP B 1 16 ? -9.773 15.508 5.164 1 98.31 16 ASP B C 1
ATOM 1751 O O . ASP B 1 16 ? -9.656 15.484 6.391 1 98.31 16 ASP B O 1
ATOM 1755 N N . VAL B 1 17 ? -10.828 15.078 4.59 1 98.81 17 VAL B N 1
ATOM 1756 C CA . VAL B 1 17 ? -11.812 14.172 5.18 1 98.81 17 VAL B CA 1
ATOM 1757 C C . VAL B 1 17 ? -11.891 12.891 4.359 1 98.81 17 VAL B C 1
ATOM 1759 O O . VAL B 1 17 ? -12.18 12.922 3.16 1 98.81 17 VAL B O 1
ATOM 1762 N N . ILE B 1 18 ? -11.688 11.766 5.082 1 98.75 18 ILE B N 1
ATOM 1763 C CA . ILE B 1 18 ? -11.539 10.5 4.367 1 98.75 18 ILE B CA 1
ATOM 1764 C C . ILE B 1 18 ? -12.633 9.523 4.793 1 98.75 18 ILE B C 1
ATOM 1766 O O . ILE B 1 18 ? -12.875 9.344 5.988 1 98.75 18 ILE B O 1
ATOM 1770 N N . LEU B 1 19 ? -13.336 9 3.82 1 98.5 19 LEU B N 1
ATOM 1771 C CA . LEU B 1 19 ? -14.18 7.832 4.031 1 98.5 19 LEU B CA 1
ATOM 1772 C C . LEU B 1 19 ? -13.367 6.547 3.871 1 98.5 19 LEU B C 1
ATOM 1774 O O . LEU B 1 19 ? -12.578 6.418 2.934 1 98.5 19 LEU B O 1
ATOM 1778 N N . TYR B 1 20 ? -13.469 5.637 4.852 1 97.19 20 TYR B N 1
ATOM 1779 C CA . TYR B 1 20 ? -12.75 4.367 4.75 1 97.19 20 TYR B CA 1
ATOM 1780 C C . TYR B 1 20 ? -13.539 3.24 5.398 1 97.19 20 TYR B C 1
ATOM 1782 O O . TYR B 1 20 ? -14.68 3.436 5.82 1 97.19 20 TYR B O 1
ATOM 1790 N N . GLY B 1 21 ? -12.984 2 5.301 1 94.44 21 GLY B N 1
ATOM 1791 C CA . GLY B 1 21 ? -13.68 0.854 5.867 1 94.44 21 GLY B CA 1
ATOM 1792 C C . GLY B 1 21 ? -14.43 0.037 4.828 1 94.44 21 GLY B C 1
ATOM 1793 O O . GLY B 1 21 ? -14.078 0.06 3.645 1 94.44 21 GLY B O 1
ATOM 1794 N N . SER B 1 22 ? -15.438 -0.656 5.289 1 93.5 22 SER B N 1
ATOM 1795 C CA . SER B 1 22 ? -16.141 -1.617 4.445 1 93.5 22 SER B CA 1
ATOM 1796 C C . SER B 1 22 ? -16.844 -0.922 3.287 1 93.5 22 SER B C 1
ATOM 1798 O O . SER B 1 22 ? -16.984 -1.492 2.203 1 93.5 22 SER B O 1
ATOM 1800 N N . THR B 1 23 ? -17.234 0.321 3.467 1 94.38 23 THR B N 1
ATOM 1801 C CA . THR B 1 23 ? -17.922 1.09 2.441 1 94.38 23 THR B CA 1
ATOM 1802 C C . THR B 1 23 ? -17.047 1.265 1.206 1 94.38 23 THR B C 1
ATOM 1804 O O . THR B 1 23 ? -17.5 1.033 0.081 1 94.38 23 THR B O 1
ATOM 1807 N N . THR B 1 24 ? -15.859 1.566 1.385 1 96.69 24 THR B N 1
ATOM 1808 C CA . THR B 1 24 ? -14.969 1.847 0.265 1 96.69 24 THR B CA 1
ATOM 1809 C C . THR B 1 24 ? -14.445 0.551 -0.348 1 96.69 24 THR B C 1
ATOM 1811 O O . THR B 1 24 ? -13.875 0.561 -1.44 1 96.69 24 THR B O 1
ATOM 1814 N N . LEU B 1 25 ? -14.703 -0.549 0.296 1 96.31 25 LEU B N 1
ATOM 1815 C CA . LEU B 1 25 ? -14.336 -1.86 -0.225 1 96.31 25 LEU B CA 1
ATOM 1816 C C . LEU B 1 25 ? -15.461 -2.449 -1.068 1 96.31 25 LEU B C 1
ATOM 1818 O O . LEU B 1 25 ? -15.344 -3.572 -1.565 1 96.31 25 LEU B O 1
ATOM 1822 N N . GLY B 1 26 ? -16.562 -1.741 -1.207 1 94.19 26 GLY B N 1
ATOM 1823 C CA . GLY B 1 26 ? -17.625 -2.141 -2.113 1 94.19 26 GLY B CA 1
ATOM 1824 C C . GLY B 1 26 ? -18.734 -2.898 -1.423 1 94.19 26 GLY B C 1
ATOM 1825 O O . GLY B 1 26 ? -19.531 -3.574 -2.078 1 94.19 26 GLY B O 1
ATOM 1826 N N . LYS B 1 27 ? -18.797 -2.783 -0.097 1 93.06 27 LYS B N 1
ATOM 1827 C CA . LYS B 1 27 ? -19.906 -3.428 0.598 1 93.06 27 LYS B CA 1
ATOM 1828 C C . LYS B 1 27 ? -21.219 -2.697 0.332 1 93.06 27 LYS B C 1
ATOM 1830 O O . LYS B 1 27 ? -21.344 -1.5 0.598 1 93.06 27 LYS B O 1
ATOM 1835 N N . GLU B 1 28 ? -22.203 -3.369 -0.161 1 88.31 28 GLU B N 1
ATOM 1836 C CA . GLU B 1 28 ? -23.453 -2.764 -0.577 1 88.31 28 GLU B CA 1
ATOM 1837 C C . GLU B 1 28 ? -24.234 -2.23 0.622 1 88.31 28 GLU B C 1
ATOM 1839 O O . GLU B 1 28 ? -24.766 -1.116 0.582 1 88.31 28 GLU B O 1
ATOM 1844 N N . LEU B 1 29 ? -24.266 -3.08 1.734 1 89.38 29 LEU B N 1
ATOM 1845 C CA . LEU B 1 29 ? -24.953 -2.672 2.955 1 89.38 29 LEU B CA 1
ATOM 1846 C C . LEU B 1 29 ? -23.969 -2.574 4.121 1 89.38 29 LEU B C 1
ATOM 1848 O O . LEU B 1 29 ? -23.922 -3.467 4.973 1 89.38 29 LEU B O 1
ATOM 1852 N N . PRO B 1 30 ? -23.312 -1.452 4.113 1 88.62 30 PRO B N 1
ATOM 1853 C CA . PRO B 1 30 ? -22.328 -1.337 5.199 1 88.62 30 PRO B CA 1
ATOM 1854 C C . PRO B 1 30 ? -22.984 -1.201 6.57 1 88.62 30 PRO B C 1
ATOM 1856 O O . PRO B 1 30 ? -24.062 -0.615 6.688 1 88.62 30 PRO B O 1
ATOM 1859 N N . ASN B 1 31 ? -22.297 -1.794 7.594 1 87.75 31 ASN B N 1
ATOM 1860 C CA . ASN B 1 31 ? -22.797 -1.71 8.961 1 87.75 31 ASN B CA 1
ATOM 1861 C C . ASN B 1 31 ? -22.609 -0.314 9.547 1 87.75 31 ASN B C 1
ATOM 1863 O O . ASN B 1 31 ? -23.422 0.143 10.352 1 87.75 31 ASN B O 1
ATOM 1867 N N . ASP B 1 32 ? -21.625 0.253 9.172 1 92.88 32 ASP B N 1
ATOM 1868 C CA . ASP B 1 32 ? -21.281 1.594 9.633 1 92.88 32 ASP B CA 1
ATOM 1869 C C . ASP B 1 32 ? -20.453 2.342 8.594 1 92.88 32 ASP B C 1
ATOM 1871 O O . ASP B 1 32 ? -20.109 1.782 7.551 1 92.88 32 ASP B O 1
ATOM 1875 N N . PHE B 1 33 ? -20.406 3.635 8.789 1 96.06 33 PHE B N 1
ATOM 1876 C CA . PHE B 1 33 ? -19.578 4.52 7.977 1 96.06 33 PHE B CA 1
ATOM 1877 C C . PHE B 1 33 ? -18.422 5.074 8.797 1 96.06 33 PHE B C 1
ATOM 1879 O O . PHE B 1 33 ? -18.641 5.695 9.844 1 96.06 33 PHE B O 1
ATOM 1886 N N . ASP B 1 34 ? -17.234 4.816 8.344 1 96.81 34 ASP B N 1
ATOM 1887 C CA . ASP B 1 34 ? -16.031 5.289 9.023 1 96.81 34 ASP B CA 1
ATOM 1888 C C . ASP B 1 34 ? -15.469 6.527 8.336 1 96.81 34 ASP B C 1
ATOM 1890 O O . ASP B 1 34 ? -15.156 6.496 7.145 1 96.81 34 ASP B O 1
ATOM 1894 N N . PHE B 1 35 ? -15.367 7.625 9.094 1 98.31 35 PHE B N 1
ATOM 1895 C CA . PHE B 1 35 ? -14.789 8.859 8.594 1 98.31 35 PHE B CA 1
ATOM 1896 C C . PHE B 1 35 ? -13.555 9.25 9.398 1 98.31 35 PHE B C 1
ATOM 1898 O O . PHE B 1 35 ? -13.539 9.117 10.625 1 98.31 35 PHE B O 1
ATOM 1905 N N . MET B 1 36 ? -12.578 9.695 8.734 1 98.56 36 MET B N 1
ATOM 1906 C CA . MET B 1 36 ? -11.375 10.219 9.391 1 98.56 36 MET B CA 1
ATOM 1907 C C . MET B 1 36 ? -11.102 11.648 8.953 1 98.56 36 MET B C 1
ATOM 1909 O O . MET B 1 36 ? -10.859 11.906 7.773 1 98.56 36 MET B O 1
ATOM 1913 N N . VAL B 1 37 ? -11.148 12.531 9.867 1 98.81 37 VAL B N 1
ATOM 1914 C CA . VAL B 1 37 ? -10.703 13.898 9.617 1 98.81 37 VAL B CA 1
ATOM 1915 C C . VAL B 1 37 ? -9.195 13.992 9.805 1 98.81 37 VAL B C 1
ATOM 1917 O O . VAL B 1 37 ? -8.68 13.797 10.906 1 98.81 37 VAL B O 1
ATOM 1920 N N . ILE B 1 38 ? -8.531 14.258 8.727 1 98.62 38 ILE B N 1
ATOM 1921 C CA . ILE B 1 38 ? -7.086 14.414 8.789 1 98.62 38 ILE B CA 1
ATOM 1922 C C . ILE B 1 38 ? -6.734 15.891 8.969 1 98.62 38 ILE B C 1
ATOM 1924 O O . ILE B 1 38 ? -7.164 16.734 8.18 1 98.62 38 ILE B O 1
ATOM 1928 N N . THR B 1 39 ? -5.918 16.203 9.977 1 98.19 39 THR B N 1
ATOM 1929 C CA . THR B 1 39 ? -5.594 17.594 10.281 1 98.19 39 THR B CA 1
ATOM 1930 C C . THR B 1 39 ? -4.09 17.812 10.219 1 98.19 39 THR B C 1
ATOM 1932 O O . THR B 1 39 ? -3.314 16.875 10.062 1 98.19 39 THR B O 1
ATOM 1935 N N . LYS B 1 40 ? -3.752 19.094 10.25 1 95.12 40 LYS B N 1
ATOM 1936 C CA . LYS B 1 40 ? -2.367 19.547 10.398 1 95.12 40 LYS B CA 1
ATOM 1937 C C . LYS B 1 40 ? -2.176 20.344 11.672 1 95.12 40 LYS B C 1
ATOM 1939 O O . LYS B 1 40 ? -2.781 21.406 11.844 1 95.12 40 LYS B O 1
ATOM 1944 N N . LYS B 1 41 ? -1.384 19.844 12.562 1 91.44 41 LYS B N 1
ATOM 1945 C CA . LYS B 1 41 ? -0.944 20.547 13.758 1 91.44 41 LYS B CA 1
ATOM 1946 C C . LYS B 1 41 ? -2.125 20.875 14.672 1 91.44 41 LYS B C 1
ATOM 1948 O O . LYS B 1 41 ? -2.189 21.953 15.258 1 91.44 41 LYS B O 1
ATOM 1953 N N . ALA B 1 42 ? -3.127 20.016 14.68 1 96.69 42 ALA B N 1
ATOM 1954 C CA . ALA B 1 42 ? -4.23 20.172 15.625 1 96.69 42 ALA B CA 1
ATOM 1955 C C . ALA B 1 42 ? -3.922 19.484 16.953 1 96.69 42 ALA B C 1
ATOM 1957 O O . ALA B 1 42 ? -3.371 18.375 16.969 1 96.69 42 ALA B O 1
ATOM 1958 N N . ASN B 1 43 ? -4.188 20.203 17.984 1 97 43 ASN B N 1
ATOM 1959 C CA . ASN B 1 43 ? -4.047 19.516 19.281 1 97 43 ASN B CA 1
ATOM 1960 C C . ASN B 1 43 ? -5.219 18.578 19.547 1 97 43 ASN B C 1
ATOM 1962 O O . ASN B 1 43 ? -6.121 18.453 18.719 1 97 43 ASN B O 1
ATOM 1966 N N . GLU B 1 44 ? -5.164 17.906 20.656 1 97.06 44 GLU B N 1
ATOM 1967 C CA . GLU B 1 44 ? -6.152 16.875 20.953 1 97.06 44 GLU B CA 1
ATOM 1968 C C . GLU B 1 44 ? -7.559 17.469 21.047 1 97.06 44 GLU B C 1
ATOM 1970 O O . GLU B 1 44 ? -8.508 16.906 20.5 1 97.06 44 GLU B O 1
ATOM 1975 N N . GLU B 1 45 ? -7.684 18.562 21.688 1 98 45 GLU B N 1
ATOM 1976 C CA . GLU B 1 45 ? -8.977 19.219 21.844 1 98 45 GLU B CA 1
ATOM 1977 C C . GLU B 1 45 ? -9.547 19.656 20.5 1 98 45 GLU B C 1
ATOM 1979 O O . GLU B 1 45 ? -10.727 19.469 20.234 1 98 45 GLU B O 1
ATOM 1984 N N . GLU B 1 46 ? -8.719 20.266 19.703 1 98.31 46 GLU B N 1
ATOM 1985 C CA . GLU B 1 46 ? -9.125 20.703 18.375 1 98.31 46 GLU B CA 1
ATOM 1986 C C . GLU B 1 46 ? -9.609 19.531 17.531 1 98.31 46 GLU B C 1
ATOM 1988 O O . GLU B 1 46 ? -10.625 19.641 16.828 1 98.31 46 GLU B O 1
ATOM 1993 N N . ARG B 1 47 ? -8.898 18.438 17.609 1 98.38 47 ARG B N 1
ATOM 1994 C CA . ARG B 1 47 ? -9.281 17.266 16.844 1 98.38 47 ARG B CA 1
ATOM 1995 C C . ARG B 1 47 ? -10.625 16.719 17.312 1 98.38 47 ARG B C 1
ATOM 1997 O O . ARG B 1 47 ? -11.461 16.312 16.5 1 98.38 47 ARG B O 1
ATOM 2004 N N . PHE B 1 48 ? -10.742 16.688 18.562 1 98.12 48 PHE B N 1
ATOM 2005 C CA . PHE B 1 48 ? -12.016 16.234 19.109 1 98.12 48 PHE B CA 1
ATOM 2006 C C . PHE B 1 48 ? -13.156 17.109 18.609 1 98.12 48 PHE B C 1
ATOM 2008 O O . PHE B 1 48 ? -14.188 16.594 18.172 1 98.12 48 PHE B O 1
ATOM 2015 N N . ASP B 1 49 ? -12.953 18.375 18.641 1 98.56 49 ASP B N 1
ATOM 2016 C CA . ASP B 1 49 ? -13.977 19.328 18.203 1 98.56 49 ASP B CA 1
ATOM 2017 C C . ASP B 1 49 ? -14.289 19.156 16.719 1 98.56 49 ASP B C 1
ATOM 2019 O O . ASP B 1 49 ? -15.461 19.203 16.328 1 98.56 49 ASP B O 1
ATOM 2023 N N . LEU B 1 50 ? -13.289 19.031 15.961 1 98.75 50 LEU B N 1
ATOM 2024 C CA . LEU B 1 50 ? -13.461 18.891 14.516 1 98.75 50 LEU B CA 1
ATOM 2025 C C . LEU B 1 50 ? -14.227 17.609 14.195 1 98.75 50 LEU B C 1
ATOM 2027 O O . LEU B 1 50 ? -15.125 17.609 13.352 1 98.75 50 LEU B O 1
ATOM 2031 N N . ALA B 1 51 ? -13.836 16.5 14.859 1 98.62 51 ALA B N 1
ATOM 2032 C CA . ALA B 1 51 ? -14.547 15.242 14.648 1 98.62 51 ALA B CA 1
ATOM 2033 C C . ALA B 1 51 ? -16.016 15.367 15.055 1 98.62 51 ALA B C 1
ATOM 2035 O O . ALA B 1 51 ? -16.906 14.898 14.344 1 98.62 51 ALA B O 1
ATOM 2036 N N . PHE B 1 52 ? -16.219 16.016 16.156 1 98.31 52 PHE B N 1
ATOM 2037 C CA . PHE B 1 52 ? -17.578 16.203 16.656 1 98.31 52 PHE B CA 1
ATOM 2038 C C . PHE B 1 52 ? -18.406 17.047 15.695 1 98.31 52 PHE B C 1
ATOM 2040 O O . PHE B 1 52 ? -19.531 16.703 15.375 1 98.31 52 PHE B O 1
ATOM 2047 N N . GLU B 1 53 ? -17.875 18.125 15.297 1 98.69 53 GLU B N 1
ATOM 2048 C CA . GLU B 1 53 ? -18.562 19 14.367 1 98.69 53 GLU B CA 1
ATOM 2049 C C . GLU B 1 53 ? -18.906 18.281 13.062 1 98.69 53 GLU B C 1
ATOM 2051 O O . GLU B 1 53 ? -20.016 18.391 12.555 1 98.69 53 GLU B O 1
ATOM 2056 N N . PHE B 1 54 ? -17.969 17.578 12.508 1 98.69 54 PHE B N 1
ATOM 2057 C CA . PHE B 1 54 ? -18.234 16.891 11.25 1 98.69 54 PHE B CA 1
ATOM 2058 C C . PHE B 1 54 ? -19.281 15.805 11.438 1 98.69 54 PHE B C 1
ATOM 2060 O O . PHE B 1 54 ? -20.109 15.578 10.547 1 98.69 54 PHE B O 1
ATOM 2067 N N . ARG B 1 55 ? -19.203 15.125 12.578 1 98.25 55 ARG B N 1
ATOM 2068 C CA . ARG B 1 55 ? -20.234 14.148 12.898 1 98.25 55 ARG B CA 1
ATOM 2069 C C . ARG B 1 55 ? -21.625 14.789 12.875 1 98.25 55 ARG B C 1
ATOM 2071 O O . ARG B 1 55 ? -22.562 14.227 12.312 1 98.25 55 ARG B O 1
ATOM 2078 N N . GLU B 1 56 ? -21.734 15.938 13.477 1 98.06 56 GLU B N 1
ATOM 2079 C CA . GLU B 1 56 ? -23.016 16.656 13.492 1 98.06 56 GLU B CA 1
ATOM 2080 C C . GLU B 1 56 ? -23.469 17 12.086 1 98.06 56 GLU B C 1
ATOM 2082 O O . GLU B 1 56 ? -24.656 16.906 11.773 1 98.06 56 GLU B O 1
ATOM 2087 N N . ILE B 1 57 ? -22.562 17.422 11.281 1 98.12 57 ILE B N 1
ATOM 2088 C CA . ILE B 1 57 ? -22.875 17.719 9.891 1 98.12 57 ILE B CA 1
ATOM 2089 C C . ILE B 1 57 ? -23.453 16.484 9.211 1 98.12 57 ILE B C 1
ATOM 2091 O O . ILE B 1 57 ? -24.453 16.578 8.5 1 98.12 57 ILE B O 1
ATOM 2095 N N . LEU B 1 58 ? -22.828 15.328 9.453 1 97.75 58 LEU B N 1
ATOM 2096 C CA . LEU B 1 58 ? -23.297 14.078 8.844 1 97.75 58 LEU B CA 1
ATOM 2097 C C . LEU B 1 58 ? -24.672 13.703 9.367 1 97.75 58 LEU B C 1
ATOM 2099 O O . LEU B 1 58 ? -25.516 13.219 8.609 1 97.75 58 LEU B O 1
ATOM 2103 N N . LEU B 1 59 ? -24.906 13.922 10.656 1 97.31 59 LEU B N 1
ATOM 2104 C CA . LEU B 1 59 ? -26.234 13.656 11.227 1 97.31 59 LEU B CA 1
ATOM 2105 C C . LEU B 1 59 ? -27.297 14.531 10.57 1 97.31 59 LEU B C 1
ATOM 2107 O O . LEU B 1 59 ? -28.391 14.047 10.25 1 97.31 59 LEU B O 1
ATOM 2111 N N . ASP B 1 60 ? -26.984 15.719 10.305 1 97 60 ASP B N 1
ATOM 2112 C CA . ASP B 1 60 ? -27.891 16.641 9.641 1 97 60 ASP B CA 1
ATOM 2113 C C . ASP B 1 60 ? -28.188 16.203 8.211 1 97 60 ASP B C 1
ATOM 2115 O O . ASP B 1 60 ? -29.266 16.5 7.672 1 97 60 ASP B O 1
ATOM 2119 N N . LEU B 1 61 ? -27.234 15.516 7.652 1 96.38 61 LEU B N 1
ATOM 2120 C CA . LEU B 1 61 ? -27.391 15.047 6.277 1 96.38 61 LEU B CA 1
ATOM 2121 C C . LEU B 1 61 ? -28.188 13.75 6.234 1 96.38 61 LEU B C 1
ATOM 2123 O O . LEU B 1 61 ? -28.484 13.227 5.156 1 96.38 61 LEU B O 1
ATOM 2127 N N . GLY B 1 62 ? -28.438 13.133 7.414 1 94.31 62 GLY B N 1
ATOM 2128 C CA . GLY B 1 62 ? -29.359 12 7.438 1 94.31 62 GLY B CA 1
ATOM 2129 C C . GLY B 1 62 ? -28.688 10.703 7.852 1 94.31 62 GLY B C 1
ATOM 2130 O O . GLY B 1 62 ? -29.328 9.656 7.895 1 94.31 62 GLY B O 1
ATOM 2131 N N . PHE B 1 63 ? -27.359 10.797 8.109 1 94.44 63 PHE B N 1
ATOM 2132 C CA . PHE B 1 63 ? -26.703 9.586 8.594 1 94.44 63 PHE B CA 1
ATOM 2133 C C . PHE B 1 63 ? -27.219 9.211 9.977 1 94.44 63 PHE B C 1
ATOM 2135 O O . PHE B 1 63 ? -27.516 10.086 10.789 1 94.44 63 PHE B O 1
ATOM 2142 N N . SER B 1 64 ? -27.281 7.895 10.195 1 93.94 64 SER B N 1
ATOM 2143 C CA . SER B 1 64 ? -27.719 7.406 11.5 1 93.94 64 SER B CA 1
ATOM 2144 C C . SER B 1 64 ? -26.609 7.5 12.523 1 93.94 64 SER B C 1
ATOM 2146 O O . SER B 1 64 ? -25.453 7.164 12.234 1 93.94 64 SER B O 1
ATOM 2148 N N . HIS B 1 65 ? -27 7.812 13.75 1 93.5 65 HIS B N 1
ATOM 2149 C CA . HIS B 1 65 ? -26.062 7.957 14.852 1 93.5 65 HIS B CA 1
ATOM 2150 C C . HIS B 1 65 ? -25.328 6.648 15.133 1 93.5 65 HIS B C 1
ATOM 2152 O O . HIS B 1 65 ? -24.125 6.645 15.391 1 93.5 65 HIS B O 1
ATOM 2158 N N . GLU B 1 66 ? -26.062 5.656 14.953 1 92.62 66 GLU B N 1
ATOM 2159 C CA . GLU B 1 66 ? -25.531 4.344 15.328 1 92.62 66 GLU B CA 1
ATOM 2160 C C . GLU B 1 66 ? -24.578 3.803 14.273 1 92.62 66 GLU B C 1
ATOM 2162 O O . GLU B 1 66 ? -23.828 2.867 14.531 1 92.62 66 GLU B O 1
ATOM 2167 N N . LYS B 1 67 ? -24.531 4.453 13.148 1 93.69 67 LYS B N 1
ATOM 2168 C CA . LYS B 1 67 ? -23.766 3.902 12.031 1 93.69 67 LYS B CA 1
ATOM 2169 C C . LYS B 1 67 ? -22.578 4.801 11.68 1 93.69 67 LYS B C 1
ATOM 2171 O O . LYS B 1 67 ? -21.938 4.621 10.648 1 93.69 67 LYS B O 1
ATOM 2176 N N . LEU B 1 68 ? -22.359 5.754 12.578 1 95.75 68 LEU B N 1
ATOM 2177 C CA . LEU B 1 68 ? -21.312 6.715 12.242 1 95.75 68 LEU B CA 1
ATOM 2178 C C . LEU B 1 68 ? -20.141 6.582 13.203 1 95.75 68 LEU B C 1
ATOM 2180 O O . LEU B 1 68 ? -20.328 6.566 14.422 1 95.75 68 LEU B O 1
ATOM 2184 N N . ASP B 1 69 ? -19 6.414 12.656 1 96.38 69 ASP B N 1
ATOM 2185 C CA . ASP B 1 69 ? -17.75 6.527 13.398 1 96.38 69 ASP B CA 1
ATOM 2186 C C . ASP B 1 69 ? -16.844 7.605 12.789 1 96.38 69 ASP B C 1
ATOM 2188 O O . ASP B 1 69 ? -16.328 7.438 11.688 1 96.38 69 ASP B O 1
ATOM 2192 N N . VAL B 1 70 ? -16.719 8.734 13.5 1 98.06 70 VAL B N 1
ATOM 2193 C CA . VAL B 1 70 ? -15.93 9.859 13.016 1 98.06 70 VAL B CA 1
ATOM 2194 C C . VAL B 1 70 ? -14.766 10.117 13.969 1 98.06 70 VAL B C 1
ATOM 2196 O O . VAL B 1 70 ? -14.961 10.344 15.164 1 98.06 70 VAL B O 1
ATOM 2199 N N . LYS B 1 71 ? -13.578 10.062 13.453 1 98.06 71 LYS B N 1
ATOM 2200 C CA . LYS B 1 71 ? -12.367 10.336 14.211 1 98.06 71 LYS B CA 1
ATOM 2201 C C . LYS B 1 71 ? -11.516 11.398 13.523 1 98.06 71 LYS B C 1
ATOM 2203 O O . LYS B 1 71 ? -11.773 11.766 12.375 1 98.06 71 LYS B O 1
ATOM 2208 N N . ALA B 1 72 ? -10.602 11.945 14.273 1 98.56 72 ALA B N 1
ATOM 2209 C CA . ALA B 1 72 ? -9.672 12.922 13.719 1 98.56 72 ALA B CA 1
ATOM 2210 C C . ALA B 1 72 ? -8.242 12.625 14.156 1 98.56 72 ALA B C 1
ATOM 2212 O O . ALA B 1 72 ? -7.996 12.297 15.32 1 98.56 72 ALA B O 1
ATOM 2213 N N . ILE B 1 73 ? -7.367 12.672 13.227 1 98 73 ILE B N 1
ATOM 2214 C CA . ILE B 1 73 ? -5.949 12.5 13.523 1 98 73 ILE B CA 1
ATOM 2215 C C . ILE B 1 73 ? -5.129 13.523 12.742 1 98 73 ILE B C 1
ATOM 2217 O O . ILE B 1 73 ? -5.613 14.109 11.773 1 98 73 ILE B O 1
ATOM 2221 N N . ASN B 1 74 ? -3.955 13.75 13.234 1 97.31 74 ASN B N 1
ATOM 2222 C CA . ASN B 1 74 ? -3.012 14.531 12.438 1 97.31 74 ASN B CA 1
ATOM 2223 C C . ASN B 1 74 ? -2.363 13.68 11.352 1 97.31 74 ASN B C 1
ATOM 2225 O O . ASN B 1 74 ? -2.205 12.469 11.516 1 97.31 74 ASN B O 1
ATOM 2229 N N . LEU B 1 75 ? -2.002 14.336 10.312 1 97 75 LEU B N 1
ATOM 2230 C CA . LEU B 1 75 ? -1.381 13.68 9.164 1 97 75 LEU B CA 1
ATOM 2231 C C . LEU B 1 75 ? -0.201 12.82 9.602 1 97 75 LEU B C 1
ATOM 2233 O O . LEU B 1 75 ? -0.03 11.703 9.109 1 97 75 LEU B O 1
ATOM 2237 N N . GLU B 1 76 ? 0.577 13.234 10.555 1 95.5 76 GLU B N 1
ATOM 2238 C CA . GLU B 1 76 ? 1.762 12.531 11.039 1 95.5 76 GLU B CA 1
ATOM 2239 C C . GLU B 1 76 ? 1.388 11.211 11.703 1 95.5 76 GLU B C 1
ATOM 2241 O O . GLU B 1 76 ? 2.199 10.281 11.75 1 95.5 76 GLU B O 1
ATOM 2246 N N . SER B 1 77 ? 0.169 11.172 12.188 1 96.38 77 SER B N 1
ATOM 2247 C CA . SER B 1 77 ? -0.274 9.984 12.914 1 96.38 77 SER B CA 1
ATOM 2248 C C . SER B 1 77 ? -0.352 8.766 12 1 96.38 77 SER B C 1
ATOM 2250 O O . SER B 1 77 ? -0.321 7.629 12.469 1 96.38 77 SER B O 1
ATOM 2252 N N . LEU B 1 78 ? -0.424 9 10.734 1 96.81 78 LEU B N 1
ATOM 2253 C CA . LEU B 1 78 ? -0.471 7.895 9.781 1 96.81 78 LEU B CA 1
ATOM 2254 C C . LEU B 1 78 ? 0.845 7.125 9.773 1 96.81 78 LEU B C 1
ATOM 2256 O O . LEU B 1 78 ? 0.908 6 9.273 1 96.81 78 LEU B O 1
ATOM 2260 N N . TRP B 1 79 ? 1.854 7.738 10.344 1 95.44 79 TRP B N 1
ATOM 2261 C CA . TRP B 1 79 ? 3.176 7.125 10.422 1 95.44 79 TRP B CA 1
ATOM 2262 C C . TRP B 1 79 ? 3.457 6.613 11.828 1 95.44 79 TRP B C 1
ATOM 2264 O O . TRP B 1 79 ? 4.609 6.344 12.18 1 95.44 79 TRP B O 1
ATOM 2274 N N . ASP B 1 80 ? 2.447 6.598 12.656 1 95.38 80 ASP B N 1
ATOM 2275 C CA . ASP B 1 80 ? 2.527 6.098 14.023 1 95.38 80 ASP B CA 1
ATOM 2276 C C . ASP B 1 80 ? 1.976 4.676 14.125 1 95.38 80 ASP B C 1
ATOM 2278 O O . ASP B 1 80 ? 0.791 4.445 13.875 1 95.38 80 ASP B O 1
ATOM 2282 N N . PRO B 1 81 ? 2.857 3.768 14.516 1 95.62 81 PRO B N 1
ATOM 2283 C CA . PRO B 1 81 ? 2.412 2.375 14.586 1 95.62 81 PRO B CA 1
ATOM 2284 C C . PRO B 1 81 ? 1.276 2.164 15.578 1 95.62 81 PRO B C 1
ATOM 2286 O O . PRO B 1 81 ? 0.64 1.107 15.586 1 95.62 81 PRO B O 1
ATOM 2289 N N . ASN B 1 82 ? 0.995 3.123 16.391 1 94.5 82 ASN B N 1
ATOM 2290 C CA . ASN B 1 82 ? -0.107 3.008 17.344 1 94.5 82 ASN B CA 1
ATOM 2291 C C . ASN B 1 82 ? -1.452 3.287 16.672 1 94.5 82 ASN B C 1
ATOM 2293 O O . ASN B 1 82 ? -2.504 3.018 17.25 1 94.5 82 ASN B O 1
ATOM 2297 N N . TYR B 1 83 ? -1.399 3.781 15.539 1 94.94 83 TYR B N 1
ATOM 2298 C CA . TYR B 1 83 ? -2.639 4.027 14.805 1 94.94 83 TYR B CA 1
ATOM 2299 C C . TYR B 1 83 ? -2.91 2.914 13.805 1 94.94 83 TYR B C 1
ATOM 2301 O O . TYR B 1 83 ? -2.498 3.002 12.641 1 94.94 83 TYR B O 1
ATOM 2309 N N . LEU B 1 84 ? -3.752 2.09 14.109 1 95.12 84 LEU B N 1
ATOM 2310 C CA . LEU B 1 84 ? -3.934 0.823 13.406 1 95.12 84 LEU B CA 1
ATOM 2311 C C . LEU B 1 84 ? -4.793 1.011 12.156 1 95.12 84 LEU B C 1
ATOM 2313 O O . LEU B 1 84 ? -4.844 0.129 11.297 1 95.12 84 LEU B O 1
ATOM 2317 N N . ALA B 1 85 ? -5.414 2.148 11.953 1 94.81 85 ALA B N 1
ATOM 2318 C CA . ALA B 1 85 ? -6.34 2.361 10.844 1 94.81 85 ALA B CA 1
ATOM 2319 C C . ALA B 1 85 ? -5.594 2.768 9.57 1 94.81 85 ALA B C 1
ATOM 2321 O O . ALA B 1 85 ? -6.184 2.848 8.492 1 94.81 85 ALA B O 1
ATOM 2322 N N . THR B 1 86 ? -4.285 2.973 9.688 1 97.5 86 THR B N 1
ATOM 2323 C CA . THR B 1 86 ? -3.496 3.562 8.609 1 97.5 86 THR B CA 1
ATOM 2324 C C . THR B 1 86 ? -3.602 2.723 7.336 1 97.5 86 THR B C 1
ATOM 2326 O O . THR B 1 86 ? -3.873 3.25 6.258 1 97.5 86 THR B O 1
ATOM 2329 N N . PRO B 1 87 ? -3.484 1.415 7.406 1 97.62 87 PRO B N 1
ATOM 2330 C CA . PRO B 1 87 ? -3.594 0.646 6.164 1 97.62 87 PRO B CA 1
ATOM 2331 C C . PRO B 1 87 ? -4.949 0.812 5.484 1 97.62 87 PRO B C 1
ATOM 2333 O O . PRO B 1 87 ? -5.02 0.949 4.262 1 97.62 87 PRO B O 1
ATOM 2336 N N . GLY B 1 88 ? -5.98 0.797 6.32 1 96.94 88 GLY B N 1
ATOM 2337 C CA . GLY B 1 88 ? -7.305 0.992 5.75 1 96.94 88 GLY B CA 1
ATOM 2338 C C . GLY B 1 88 ? -7.449 2.311 5.016 1 96.94 88 GLY B C 1
ATOM 2339 O O . GLY B 1 88 ? -8.102 2.377 3.973 1 96.94 88 GLY B O 1
ATOM 2340 N N . ILE B 1 89 ? -6.812 3.303 5.508 1 97.94 89 ILE B N 1
ATOM 2341 C CA . ILE B 1 89 ? -6.883 4.637 4.918 1 97.94 89 ILE B CA 1
ATOM 2342 C C . ILE B 1 89 ? -6.066 4.672 3.627 1 97.94 89 ILE B C 1
ATOM 2344 O O . ILE B 1 89 ? -6.559 5.117 2.588 1 97.94 89 ILE B O 1
ATOM 2348 N N . ILE B 1 90 ? -4.891 4.125 3.619 1 98.12 90 ILE B N 1
ATOM 2349 C CA . ILE B 1 90 ? -3.98 4.184 2.48 1 98.12 90 ILE B CA 1
ATOM 2350 C C . ILE B 1 90 ? -4.508 3.301 1.352 1 98.12 90 ILE B C 1
ATOM 2352 O O . ILE B 1 90 ? -4.52 3.711 0.189 1 98.12 90 ILE B O 1
ATOM 2356 N N . ILE B 1 91 ? -4.973 2.186 1.698 1 98.19 91 ILE B N 1
ATOM 2357 C CA . ILE B 1 91 ? -5.305 1.177 0.699 1 98.19 91 ILE B CA 1
ATOM 2358 C C . ILE B 1 91 ? -6.688 1.461 0.119 1 98.19 91 ILE B C 1
ATOM 2360 O O . ILE B 1 91 ? -6.879 1.411 -1.099 1 98.19 91 ILE B O 1
ATOM 2364 N N . SER B 1 92 ? -7.648 1.818 0.959 1 97.5 92 SER B N 1
ATOM 2365 C CA . SER B 1 92 ? -9.016 1.837 0.456 1 97.5 92 SER B CA 1
ATOM 2366 C C . SER B 1 92 ? -9.703 3.166 0.758 1 97.5 92 SER B C 1
ATOM 2368 O O . SER B 1 92 ? -10.859 3.375 0.387 1 97.5 92 SER B O 1
ATOM 2370 N N . GLY B 1 93 ? -8.992 4.109 1.334 1 98.44 93 GLY B N 1
ATOM 2371 C CA . GLY B 1 93 ? -9.602 5.383 1.672 1 98.44 93 GLY B CA 1
ATOM 2372 C C . GLY B 1 93 ? -10.031 6.18 0.455 1 98.44 93 GLY B C 1
ATOM 2373 O O . GLY B 1 93 ? -9.469 6.023 -0.627 1 98.44 93 GLY B O 1
ATOM 2374 N N . PHE B 1 94 ? -11.023 7.039 0.684 1 98.62 94 PHE B N 1
ATOM 2375 C CA . PHE B 1 94 ? -11.531 7.953 -0.329 1 98.62 94 PHE B CA 1
ATOM 2376 C C . PHE B 1 94 ? -11.555 9.383 0.19 1 98.62 94 PHE B C 1
ATOM 2378 O O . PHE B 1 94 ? -12.211 9.68 1.188 1 98.62 94 PHE B O 1
ATOM 2385 N N . SER B 1 95 ? -10.828 10.234 -0.431 1 98.69 95 SER B N 1
ATOM 2386 C CA . SER B 1 95 ? -10.805 11.648 -0.062 1 98.69 95 SER B CA 1
ATOM 2387 C C . SER B 1 95 ? -12.102 12.352 -0.472 1 98.69 95 SER B C 1
ATOM 2389 O O . SER B 1 95 ? -12.375 12.508 -1.663 1 98.69 95 SER B O 1
ATOM 2391 N N . LEU B 1 96 ? -12.797 12.766 0.489 1 98.56 96 LEU B N 1
ATOM 2392 C CA . LEU B 1 96 ? -14.062 13.43 0.2 1 98.56 96 LEU B CA 1
ATOM 2393 C C . LEU B 1 96 ? -13.828 14.867 -0.266 1 98.56 96 LEU B C 1
ATOM 2395 O O . LEU B 1 96 ? -14.633 15.414 -1.021 1 98.56 96 LEU B O 1
ATOM 2399 N N . THR B 1 97 ? -12.727 15.438 0.141 1 98.19 97 THR B N 1
ATOM 2400 C CA . THR B 1 97 ? -12.445 16.812 -0.235 1 98.19 97 THR B CA 1
ATOM 2401 C C . THR B 1 97 ? -11.883 16.891 -1.652 1 98.19 97 THR B C 1
ATOM 2403 O O . THR B 1 97 ? -12.07 17.891 -2.35 1 98.19 97 THR B O 1
ATOM 2406 N N . LYS B 1 98 ? -11.242 15.852 -2.102 1 97.38 98 LYS B N 1
ATOM 2407 C CA . LYS B 1 98 ? -10.633 15.852 -3.428 1 97.38 98 LYS B CA 1
ATOM 2408 C C . LYS B 1 98 ? -11.461 15.031 -4.414 1 97.38 98 LYS B C 1
ATOM 2410 O O . LYS B 1 98 ? -11.266 15.125 -5.625 1 97.38 98 LYS B O 1
ATOM 2415 N N . GLY B 1 99 ? -12.336 14.18 -3.92 1 97.44 99 GLY B N 1
ATOM 2416 C CA . GLY B 1 99 ? -13.188 13.367 -4.77 1 97.44 99 GLY B CA 1
ATOM 2417 C C . GLY B 1 99 ? -12.438 12.258 -5.477 1 97.44 99 GLY B C 1
ATOM 2418 O O . GLY B 1 99 ? -12.703 11.961 -6.645 1 97.44 99 GLY B O 1
ATOM 2419 N N . LYS B 1 100 ? -11.438 11.695 -4.816 1 97.94 100 LYS B N 1
ATOM 2420 C CA . LYS B 1 100 ? -10.602 10.656 -5.41 1 97.94 100 LYS B CA 1
ATOM 2421 C C . LYS B 1 100 ? -10.195 9.617 -4.367 1 97.94 100 LYS B C 1
ATOM 2423 O O . LYS B 1 100 ? -10.062 9.945 -3.184 1 97.94 100 LYS B O 1
ATOM 2428 N N . PRO B 1 101 ? -9.977 8.367 -4.824 1 98.31 101 PRO B N 1
ATOM 2429 C CA . PRO B 1 101 ? -9.367 7.398 -3.916 1 98.31 101 PRO B CA 1
ATOM 2430 C C . PRO B 1 101 ? -7.973 7.824 -3.453 1 98.31 101 PRO B C 1
ATOM 2432 O O . PRO B 1 101 ? -7.203 8.391 -4.234 1 98.31 101 PRO B O 1
ATOM 2435 N N . ILE B 1 102 ? -7.664 7.512 -2.25 1 98.44 102 ILE B N 1
ATOM 2436 C CA . ILE B 1 102 ? -6.375 7.879 -1.669 1 98.44 102 ILE B CA 1
ATOM 2437 C C . ILE B 1 102 ? -5.246 7.242 -2.473 1 98.44 102 ILE B C 1
ATOM 2439 O O . ILE B 1 102 ? -4.223 7.879 -2.734 1 98.44 102 ILE B O 1
ATOM 2443 N N . HIS B 1 103 ? -5.445 5.969 -2.855 1 98.25 103 HIS B N 1
ATOM 2444 C CA . HIS B 1 103 ? -4.383 5.281 -3.582 1 98.25 103 HIS B CA 1
ATOM 2445 C C . HIS B 1 103 ? -4.062 5.992 -4.891 1 98.25 103 HIS B C 1
ATOM 2447 O O . HIS B 1 103 ? -2.914 5.992 -5.34 1 98.25 103 HIS B O 1
ATOM 2453 N N . GLU B 1 104 ? -5.012 6.629 -5.535 1 97.75 104 GLU B N 1
ATOM 2454 C CA . GLU B 1 104 ? -4.762 7.406 -6.746 1 97.75 104 GLU B CA 1
ATOM 2455 C C . GLU B 1 104 ? -3.998 8.688 -6.43 1 97.75 104 GLU B C 1
ATOM 2457 O O . GLU B 1 104 ? -3.061 9.047 -7.145 1 97.75 104 GLU B O 1
ATOM 2462 N N . LEU B 1 105 ? -4.375 9.336 -5.383 1 97.94 105 LEU B N 1
ATOM 2463 C CA . LEU B 1 105 ? -3.705 10.555 -4.961 1 97.94 105 LEU B CA 1
ATOM 2464 C C . LEU B 1 105 ? -2.242 10.289 -4.625 1 97.94 105 LEU B C 1
ATOM 2466 O O . LEU B 1 105 ? -1.393 11.164 -4.785 1 97.94 105 LEU B O 1
ATOM 2470 N N . MET B 1 106 ? -1.988 9.055 -4.25 1 97.94 106 MET B N 1
ATOM 2471 C CA . MET B 1 106 ? -0.636 8.664 -3.867 1 97.94 106 MET B CA 1
ATOM 2472 C C . MET B 1 106 ? 0.063 7.934 -5.008 1 97.94 106 MET B C 1
ATOM 2474 O O . MET B 1 106 ? 1.011 7.18 -4.781 1 97.94 106 MET B O 1
ATOM 2478 N N . ASN B 1 107 ? -0.474 8.016 -6.172 1 97.12 107 ASN B N 1
ATOM 2479 C CA . ASN B 1 107 ? 0.134 7.555 -7.414 1 97.12 107 ASN B CA 1
ATOM 2480 C C . ASN B 1 107 ? 0.261 6.035 -7.445 1 97.12 107 ASN B C 1
ATOM 2482 O O . ASN B 1 107 ? 1.241 5.5 -7.965 1 97.12 107 ASN B O 1
ATOM 2486 N N . GLY B 1 108 ? -0.653 5.355 -6.812 1 97.25 108 GLY B N 1
ATOM 2487 C CA . GLY B 1 108 ? -0.698 3.9 -6.844 1 97.25 108 GLY B CA 1
ATOM 2488 C C . GLY B 1 108 ? -2.064 3.354 -7.211 1 97.25 108 GLY B C 1
ATOM 2489 O O . GLY B 1 108 ? -2.914 4.086 -7.727 1 97.25 108 GLY B O 1
ATOM 2490 N N . GLU B 1 109 ? -2.154 2.1 -7.121 1 97.06 109 GLU B N 1
ATOM 2491 C CA . GLU B 1 109 ? -3.4 1.354 -7.27 1 97.06 109 GLU B CA 1
ATOM 2492 C C . GLU B 1 109 ? -3.613 0.394 -6.105 1 97.06 109 GLU B C 1
ATOM 2494 O O . GLU B 1 109 ? -2.652 -0.03 -5.457 1 97.06 109 GLU B O 1
ATOM 2499 N N . SER B 1 110 ? -4.863 0.192 -5.887 1 98.25 110 SER B N 1
ATOM 2500 C CA . SER B 1 110 ? -5.156 -0.738 -4.797 1 98.25 110 SER B CA 1
ATOM 2501 C C . SER B 1 110 ? -5.945 -1.942 -5.297 1 98.25 110 SER B C 1
ATOM 2503 O O . SER B 1 110 ? -6.828 -1.803 -6.148 1 98.25 110 SER B O 1
ATOM 2505 N N . TYR B 1 111 ? -5.566 -3.057 -4.738 1 97.25 111 TYR B N 1
ATOM 2506 C CA . TYR B 1 111 ? -6.207 -4.324 -5.074 1 97.25 111 TYR B CA 1
ATOM 2507 C C . TYR B 1 111 ? -6.383 -5.195 -3.838 1 97.25 111 TYR B C 1
ATOM 2509 O O . TYR B 1 111 ? -5.738 -4.961 -2.811 1 97.25 111 TYR B O 1
ATOM 2517 N N . SER B 1 112 ? -7.277 -6.074 -3.975 1 97.5 112 SER B N 1
ATOM 2518 C CA . SER B 1 112 ? -7.328 -7.234 -3.088 1 97.5 112 SER B CA 1
ATOM 2519 C C . SER B 1 112 ? -6.824 -8.492 -3.791 1 97.5 112 SER B C 1
ATOM 2521 O O . SER B 1 112 ? -7.316 -8.844 -4.863 1 97.5 112 SER B O 1
ATOM 2523 N N . LEU B 1 113 ? -5.832 -9.07 -3.195 1 96.44 113 LEU B N 1
ATOM 2524 C CA . LEU B 1 113 ? -5.309 -10.344 -3.672 1 96.44 113 LEU B CA 1
ATOM 2525 C C . LEU B 1 113 ? -6.008 -11.508 -2.982 1 96.44 113 LEU B C 1
ATOM 2527 O O . LEU B 1 113 ? -5.914 -11.664 -1.762 1 96.44 113 LEU B O 1
ATOM 2531 N N . PHE B 1 114 ? -6.695 -12.305 -3.789 1 96.38 114 PHE B N 1
ATOM 2532 C CA . PHE B 1 114 ? -7.395 -13.461 -3.254 1 96.38 114 PHE B CA 1
ATOM 2533 C C . PHE B 1 114 ? -6.656 -14.75 -3.611 1 96.38 114 PHE B C 1
ATOM 2535 O O . PHE B 1 114 ? -6.312 -14.969 -4.773 1 96.38 114 PHE B O 1
ATOM 2542 N N . SER B 1 115 ? -6.363 -15.5 -2.646 1 94.38 115 SER B N 1
ATOM 2543 C CA . SER B 1 115 ? -5.961 -16.891 -2.799 1 94.38 115 SER B CA 1
ATOM 2544 C C . SER B 1 115 ? -7.098 -17.844 -2.426 1 94.38 115 SER B C 1
ATOM 2546 O O . SER B 1 115 ? -7.457 -17.953 -1.252 1 94.38 115 SER B O 1
ATOM 2548 N N . ILE B 1 116 ? -7.59 -18.5 -3.439 1 94.81 116 ILE B N 1
ATOM 2549 C CA . ILE B 1 116 ? -8.828 -19.266 -3.273 1 94.81 116 ILE B CA 1
ATOM 2550 C C . ILE B 1 116 ? -8.5 -20.75 -3.086 1 94.81 116 ILE B C 1
ATOM 2552 O O . ILE B 1 116 ? -7.68 -21.297 -3.818 1 94.81 116 ILE B O 1
ATOM 2556 N N . ASN B 1 117 ? -9.07 -21.312 -2.076 1 93.25 117 ASN B N 1
ATOM 2557 C CA . ASN B 1 117 ? -8.961 -22.75 -1.827 1 93.25 117 ASN B CA 1
ATOM 2558 C C . ASN B 1 117 ? -10.188 -23.5 -2.344 1 93.25 117 ASN B C 1
ATOM 2560 O O . ASN B 1 117 ? -11.266 -23.406 -1.767 1 93.25 117 ASN B O 1
ATOM 2564 N N . VAL B 1 118 ? -9.961 -24.359 -3.383 1 93.06 118 VAL B N 1
ATOM 2565 C CA . VAL B 1 118 ? -11.094 -25 -4.039 1 93.06 118 VAL B CA 1
ATOM 2566 C C . VAL B 1 118 ? -11.148 -26.484 -3.662 1 93.06 118 VAL B C 1
ATOM 2568 O O . VAL B 1 118 ? -11.797 -27.281 -4.336 1 93.06 118 VAL B O 1
ATOM 2571 N N . GLN B 1 119 ? -10.492 -26.875 -2.635 1 90.69 119 GLN B N 1
ATOM 2572 C CA . GLN B 1 119 ? -10.359 -28.281 -2.266 1 90.69 119 GLN B CA 1
ATOM 2573 C C . GLN B 1 119 ? -11.719 -28.875 -1.912 1 90.69 119 GLN B C 1
ATOM 2575 O O . GLN B 1 119 ? -11.93 -30.078 -2.061 1 90.69 119 GLN B O 1
ATOM 2580 N N . ARG B 1 120 ? -12.594 -28.094 -1.516 1 90.12 120 ARG B N 1
ATOM 2581 C CA . ARG B 1 120 ? -13.898 -28.578 -1.078 1 90.12 120 ARG B CA 1
ATOM 2582 C C . ARG B 1 120 ? -14.812 -28.859 -2.271 1 90.12 120 ARG B C 1
ATOM 2584 O O . ARG B 1 120 ? -15.859 -29.5 -2.127 1 90.12 120 ARG B O 1
ATOM 2591 N N . LEU B 1 121 ? -14.422 -28.375 -3.428 1 93.5 121 LEU B N 1
ATOM 2592 C CA . LEU B 1 121 ? -15.234 -28.562 -4.629 1 93.5 121 LEU B CA 1
ATOM 2593 C C . LEU B 1 121 ? -14.844 -29.844 -5.352 1 93.5 121 LEU B C 1
ATOM 2595 O O . LEU B 1 121 ? -13.656 -30.141 -5.496 1 93.5 121 LEU B O 1
ATOM 2599 N N . ASP B 1 122 ? -15.836 -30.594 -5.742 1 93.75 122 ASP B N 1
ATOM 2600 C CA . ASP B 1 122 ? -15.531 -31.766 -6.574 1 93.75 122 ASP B CA 1
ATOM 2601 C C . ASP B 1 122 ? -15.203 -31.344 -8 1 93.75 122 ASP B C 1
ATOM 2603 O O . ASP B 1 122 ? -15.203 -30.141 -8.32 1 93.75 122 ASP B O 1
ATOM 2607 N N . ARG B 1 123 ? -14.906 -32.281 -8.805 1 94.94 123 ARG B N 1
ATOM 2608 C CA . ARG B 1 123 ? -14.406 -32 -10.148 1 94.94 123 ARG B CA 1
ATOM 2609 C C . ARG B 1 123 ? -15.43 -31.203 -10.953 1 94.94 123 ARG B C 1
ATOM 2611 O O . ARG B 1 123 ? -15.078 -30.234 -11.617 1 94.94 123 ARG B O 1
ATOM 2618 N N . SER B 1 124 ? -16.641 -31.625 -10.859 1 95.25 124 SER B N 1
ATOM 2619 C CA . SER B 1 124 ? -17.703 -30.969 -11.609 1 95.25 124 SER B CA 1
ATOM 2620 C C . SER B 1 124 ? -17.922 -29.547 -11.094 1 95.25 124 SER B C 1
ATOM 2622 O O . SER B 1 124 ? -18.031 -28.609 -11.883 1 95.25 124 SER B O 1
ATOM 2624 N N . GLN B 1 125 ? -17.938 -29.391 -9.766 1 95.12 125 GLN B N 1
ATOM 2625 C CA . GLN B 1 125 ? -18.141 -28.078 -9.141 1 95.12 125 GLN B CA 1
ATOM 2626 C C . GLN B 1 125 ? -16.984 -27.141 -9.461 1 95.12 125 GLN B C 1
ATOM 2628 O O . GLN B 1 125 ? -17.188 -25.938 -9.688 1 95.12 125 GLN B O 1
ATOM 2633 N N . ARG B 1 126 ? -15.836 -27.688 -9.469 1 95 126 ARG B N 1
ATOM 2634 C CA . ARG B 1 126 ? -14.648 -26.891 -9.758 1 95 126 ARG B CA 1
ATOM 2635 C C . ARG B 1 126 ? -14.695 -26.344 -11.18 1 95 126 ARG B C 1
ATOM 2637 O O . ARG B 1 126 ? -14.32 -25.203 -11.422 1 95 126 ARG B O 1
ATOM 2644 N N . LYS B 1 127 ? -15.109 -27.188 -12.094 1 94.44 127 LYS B N 1
ATOM 2645 C CA . LYS B 1 127 ? -15.242 -26.75 -13.477 1 94.44 127 LYS B CA 1
ATOM 2646 C C . LYS B 1 127 ? -16.266 -25.609 -13.602 1 94.44 127 LYS B C 1
ATOM 2648 O O . LYS B 1 127 ? -16 -24.609 -14.273 1 94.44 127 LYS B O 1
ATOM 2653 N N . LYS B 1 128 ? -17.359 -25.766 -12.953 1 95.56 128 LYS B N 1
ATOM 2654 C CA . LYS B 1 128 ? -18.406 -24.734 -12.961 1 95.56 128 LYS B CA 1
ATOM 2655 C C . LYS B 1 128 ? -17.906 -23.438 -12.336 1 95.56 128 LYS B C 1
ATOM 2657 O O . LYS B 1 128 ? -18.188 -22.344 -12.836 1 95.56 128 LYS B O 1
ATOM 2662 N N . PHE B 1 129 ? -17.203 -23.609 -11.242 1 95.69 129 PHE B N 1
ATOM 2663 C CA . PHE B 1 129 ? -16.625 -22.469 -10.57 1 95.69 129 PHE B CA 1
ATOM 2664 C C . PHE B 1 129 ? -15.656 -21.734 -11.492 1 95.69 129 PHE B C 1
ATOM 2666 O O . PHE B 1 129 ? -15.672 -20.5 -11.57 1 95.69 129 PHE B O 1
ATOM 2673 N N . ASN B 1 130 ? -14.844 -22.438 -12.141 1 94.69 130 ASN B N 1
ATOM 2674 C CA . ASN B 1 130 ? -13.891 -21.859 -13.086 1 94.69 130 ASN B CA 1
ATOM 2675 C C . ASN B 1 130 ? -14.594 -21.062 -14.18 1 94.69 130 ASN B C 1
ATOM 2677 O O . ASN B 1 130 ? -14.164 -19.969 -14.547 1 94.69 130 ASN B O 1
ATOM 2681 N N . TYR B 1 131 ? -15.695 -21.609 -14.688 1 95.25 131 TYR B N 1
ATOM 2682 C CA . TYR B 1 131 ? -16.469 -20.922 -15.711 1 95.25 131 TYR B CA 1
ATOM 2683 C C . TYR B 1 131 ? -17.078 -19.641 -15.164 1 95.25 131 TYR B C 1
ATOM 2685 O O . TYR B 1 131 ? -17.156 -18.641 -15.867 1 95.25 131 TYR B O 1
ATOM 2693 N N . ALA B 1 132 ? -17.531 -19.734 -13.953 1 95.69 132 ALA B N 1
ATOM 2694 C CA . ALA B 1 132 ? -18.109 -18.562 -13.312 1 95.69 132 ALA B CA 1
ATOM 2695 C C . ALA B 1 132 ? -17.047 -17.484 -13.078 1 95.69 132 ALA B C 1
ATOM 2697 O O . ALA B 1 132 ? -17.328 -16.297 -13.188 1 95.69 132 ALA B O 1
ATOM 2698 N N . LEU B 1 133 ? -15.867 -17.969 -12.805 1 96.06 133 LEU B N 1
ATOM 2699 C CA . LEU B 1 133 ? -14.766 -17.078 -12.469 1 96.06 133 LEU B CA 1
ATOM 2700 C C . LEU B 1 133 ? -14.234 -16.375 -13.719 1 96.06 133 LEU B C 1
ATOM 2702 O O . LEU B 1 133 ? -14.148 -15.148 -13.742 1 96.06 133 LEU B O 1
ATOM 2706 N N . LYS B 1 134 ? -13.938 -17.094 -14.773 1 94 134 LYS B N 1
ATOM 2707 C CA . LYS B 1 134 ? -13.227 -16.5 -15.906 1 94 134 LYS B CA 1
ATOM 2708 C C . LYS B 1 134 ? -13.992 -16.734 -17.219 1 94 134 LYS B C 1
ATOM 2710 O O . LYS B 1 134 ? -13.5 -16.391 -18.297 1 94 134 LYS B O 1
ATOM 2715 N N . GLY B 1 135 ? -15.109 -17.344 -17.141 1 90.56 135 GLY B N 1
ATOM 2716 C CA . GLY B 1 135 ? -15.844 -17.672 -18.359 1 90.56 135 GLY B CA 1
ATOM 2717 C C . GLY B 1 135 ? -15.383 -18.969 -19 1 90.56 135 GLY B C 1
ATOM 2718 O O . GLY B 1 135 ? -14.297 -19.469 -18.703 1 90.56 135 GLY B O 1
ATOM 2719 N N . ARG B 1 136 ? -16.141 -19.391 -19.969 1 87.81 136 ARG B N 1
ATOM 2720 C CA . ARG B 1 136 ? -15.812 -20.641 -20.656 1 87.81 136 ARG B CA 1
ATOM 2721 C C . ARG B 1 136 ? -14.609 -20.453 -21.578 1 87.81 136 ARG B C 1
ATOM 2723 O O . ARG B 1 136 ? -13.789 -21.375 -21.703 1 87.81 136 ARG B O 1
ATOM 2730 N N . ASP B 1 137 ? -14.523 -19.234 -22.062 1 85.5 137 ASP B N 1
ATOM 2731 C CA . ASP B 1 137 ? -13.422 -18.953 -22.984 1 85.5 137 ASP B CA 1
ATOM 2732 C C . ASP B 1 137 ? -12.25 -18.312 -22.25 1 85.5 137 ASP B C 1
ATOM 2734 O O . ASP B 1 137 ? -11.266 -17.906 -22.875 1 85.5 137 ASP B O 1
ATOM 2738 N N . GLY B 1 138 ? -12.367 -18.172 -20.969 1 82.81 138 GLY B N 1
ATOM 2739 C CA . GLY B 1 138 ? -11.297 -17.578 -20.188 1 82.81 138 GLY B CA 1
ATOM 2740 C C . GLY B 1 138 ? -11.305 -16.062 -20.188 1 82.81 138 GLY B C 1
ATOM 2741 O O . GLY B 1 138 ? -10.43 -15.438 -19.594 1 82.81 138 GLY B O 1
ATOM 2742 N N . SER B 1 139 ? -12.234 -15.469 -20.828 1 82.69 139 SER B N 1
ATOM 2743 C CA . SER B 1 139 ? -12.234 -14.016 -20.953 1 82.69 139 SER B CA 1
ATOM 2744 C C . SER B 1 139 ? -13.562 -13.43 -20.469 1 82.69 139 SER B C 1
ATOM 2746 O O . SER B 1 139 ? -13.93 -12.32 -20.875 1 82.69 139 SER B O 1
ATOM 2748 N N . GLY B 1 140 ? -14.18 -14.102 -19.703 1 88.62 140 GLY B N 1
ATOM 2749 C CA . GLY B 1 140 ? -15.445 -13.664 -19.156 1 88.62 140 GLY B CA 1
ATOM 2750 C C . GLY B 1 140 ? -15.547 -13.898 -17.656 1 88.62 140 GLY B C 1
ATOM 2751 O O . GLY B 1 140 ? -14.57 -13.727 -16.922 1 88.62 140 GLY B O 1
ATOM 2752 N N . GLY B 1 141 ? -16.812 -14.031 -17.203 1 94.31 141 GLY B N 1
ATOM 2753 C CA . GLY B 1 141 ? -17.047 -14.352 -15.812 1 94.31 141 GLY B CA 1
ATOM 2754 C C . GLY B 1 141 ? -16.984 -13.141 -14.898 1 94.31 141 GLY B C 1
ATOM 2755 O O . GLY B 1 141 ? -16.953 -12 -15.375 1 94.31 141 GLY B O 1
ATOM 2756 N N . ILE B 1 142 ? -16.953 -13.43 -13.664 1 97 142 ILE B N 1
ATOM 2757 C CA . ILE B 1 142 ? -17.047 -12.383 -12.656 1 97 142 ILE B CA 1
ATOM 2758 C C . ILE B 1 142 ? -15.773 -11.531 -12.688 1 97 142 ILE B C 1
ATOM 2760 O O . ILE B 1 142 ? -15.812 -10.344 -12.367 1 97 142 ILE B O 1
ATOM 2764 N N . LEU B 1 143 ? -14.633 -12.125 -13.047 1 97 143 LEU B N 1
ATOM 2765 C CA . LEU B 1 143 ? -13.391 -11.359 -13.125 1 97 143 LEU B CA 1
ATOM 2766 C C . LEU B 1 143 ? -13.508 -10.234 -14.141 1 97 143 LEU B C 1
ATOM 2768 O O . LEU B 1 143 ? -13.055 -9.109 -13.891 1 97 143 LEU B O 1
ATOM 2772 N N . LYS B 1 144 ? -14.039 -10.539 -15.289 1 96.31 144 LYS B N 1
ATOM 2773 C CA . LYS B 1 144 ? -14.258 -9.5 -16.281 1 96.31 144 LYS B CA 1
ATOM 2774 C C . LYS B 1 144 ? -15.203 -8.422 -15.766 1 96.31 144 LYS B C 1
ATOM 2776 O O . LYS B 1 144 ? -14.93 -7.227 -15.898 1 96.31 144 LYS B O 1
ATOM 2781 N N . ASP B 1 145 ? -16.297 -8.836 -15.109 1 96.5 145 ASP B N 1
ATOM 2782 C CA . ASP B 1 145 ? -17.297 -7.914 -14.602 1 96.5 145 ASP B CA 1
ATOM 2783 C C . ASP B 1 145 ? -16.703 -6.957 -13.57 1 96.5 145 ASP B C 1
ATOM 2785 O O . ASP B 1 145 ? -17.094 -5.793 -13.5 1 96.5 145 ASP B O 1
ATOM 2789 N N . LEU B 1 146 ? -15.758 -7.449 -12.844 1 97.75 146 LEU B N 1
ATOM 2790 C CA . LEU B 1 146 ? -15.211 -6.672 -11.742 1 97.75 146 LEU B CA 1
ATOM 2791 C C . LEU B 1 146 ? -13.867 -6.066 -12.109 1 97.75 146 LEU B C 1
ATOM 2793 O O . LEU B 1 146 ? -13.18 -5.496 -11.258 1 97.75 146 LEU B O 1
ATOM 2797 N N . ASN B 1 147 ? -13.438 -6.238 -13.312 1 96.5 147 ASN B N 1
ATOM 2798 C CA . ASN B 1 147 ? -12.148 -5.766 -13.789 1 96.5 147 ASN B CA 1
ATOM 2799 C C . ASN B 1 147 ? -10.992 -6.398 -13.016 1 96.5 147 ASN B C 1
ATOM 2801 O O . ASN B 1 147 ? -10.023 -5.723 -12.68 1 96.5 147 ASN B O 1
ATOM 2805 N N . GLY B 1 148 ? -11.188 -7.656 -12.711 1 96.12 148 GLY B N 1
ATOM 2806 C CA . GLY B 1 148 ? -10.156 -8.406 -12.008 1 96.12 148 GLY B CA 1
ATOM 2807 C C . GLY B 1 148 ? -9.086 -8.961 -12.93 1 96.12 148 GLY B C 1
ATOM 2808 O O . GLY B 1 148 ? -9.25 -8.953 -14.156 1 96.12 148 GLY B O 1
ATOM 2809 N N . VAL B 1 149 ? -8.008 -9.359 -12.289 1 92.81 149 VAL B N 1
ATOM 2810 C CA . VAL B 1 149 ? -6.891 -9.945 -13.031 1 92.81 149 VAL B CA 1
ATOM 2811 C C . VAL B 1 149 ? -6.66 -11.383 -12.57 1 92.81 149 VAL B C 1
ATOM 2813 O O . VAL B 1 149 ? -6.562 -11.648 -11.367 1 92.81 149 VAL B O 1
ATOM 2816 N N . PHE B 1 150 ? -6.648 -12.25 -13.539 1 92.94 150 PHE B N 1
ATOM 2817 C CA . PHE B 1 150 ? -6.293 -13.641 -13.273 1 92.94 150 PHE B CA 1
ATOM 2818 C C . PHE B 1 150 ? -4.781 -13.82 -13.281 1 92.94 150 PHE B C 1
ATOM 2820 O O . PHE B 1 150 ? -4.152 -13.773 -14.344 1 92.94 150 PHE B O 1
ATOM 2827 N N . LEU B 1 151 ? -4.188 -14.062 -12.133 1 92.44 151 LEU B N 1
ATOM 2828 C CA . LEU B 1 151 ? -2.74 -14.219 -12.047 1 92.44 151 LEU B CA 1
ATOM 2829 C C . LEU B 1 151 ? -2.336 -15.672 -12.266 1 92.44 151 LEU B C 1
ATOM 2831 O O . LEU B 1 151 ? -1.367 -15.953 -12.977 1 92.44 151 LEU B O 1
ATOM 2835 N N . ALA B 1 152 ? -3.006 -16.531 -11.68 1 92.94 152 ALA B N 1
ATOM 2836 C CA . ALA B 1 152 ? -2.795 -17.984 -11.695 1 92.94 152 ALA B CA 1
ATOM 2837 C C . ALA B 1 152 ? -4.043 -18.719 -11.219 1 92.94 152 ALA B C 1
ATOM 2839 O O . ALA B 1 152 ? -5.004 -18.109 -10.766 1 92.94 152 ALA B O 1
ATOM 2840 N N . PRO B 1 153 ? -3.953 -20 -11.367 1 90.5 153 PRO B N 1
ATOM 2841 C CA . PRO B 1 153 ? -5.117 -20.719 -10.852 1 90.5 153 PRO B CA 1
ATOM 2842 C C . PRO B 1 153 ? -5.414 -20.406 -9.391 1 90.5 153 PRO B C 1
ATOM 2844 O O . PRO B 1 153 ? -4.574 -20.625 -8.523 1 90.5 153 PRO B O 1
ATOM 2847 N N . TRP B 1 154 ? -6.594 -19.797 -9.18 1 92.62 154 TRP B N 1
ATOM 2848 C CA . TRP B 1 154 ? -7.223 -19.562 -7.883 1 92.62 154 TRP B CA 1
ATOM 2849 C C . TRP B 1 154 ? -6.535 -18.406 -7.152 1 92.62 154 TRP B C 1
ATOM 2851 O O . TRP B 1 154 ? -6.676 -18.266 -5.934 1 92.62 154 TRP B O 1
ATOM 2861 N N . VAL B 1 155 ? -5.707 -17.688 -7.855 1 95.25 155 VAL B N 1
ATOM 2862 C CA . VAL B 1 155 ? -5.121 -16.453 -7.348 1 95.25 155 VAL B CA 1
ATOM 2863 C C . VAL B 1 155 ? -5.52 -15.289 -8.25 1 95.25 155 VAL B C 1
ATOM 2865 O O . VAL B 1 155 ? -5.164 -15.266 -9.43 1 95.25 155 VAL B O 1
ATOM 2868 N N . VAL B 1 156 ? -6.215 -14.344 -7.699 1 95.81 156 VAL B N 1
ATOM 2869 C CA . VAL B 1 156 ? -6.738 -13.266 -8.531 1 95.81 156 VAL B CA 1
ATOM 2870 C C . VAL B 1 156 ? -6.531 -11.93 -7.832 1 95.81 156 VAL B C 1
ATOM 2872 O O . VAL B 1 156 ? -6.422 -11.867 -6.605 1 95.81 156 VAL B O 1
ATOM 2875 N N . LEU B 1 157 ? -6.402 -10.906 -8.609 1 96.38 157 LEU B N 1
ATOM 2876 C CA . LEU B 1 157 ? -6.398 -9.523 -8.141 1 96.38 157 LEU B CA 1
ATOM 2877 C C . LEU B 1 157 ? -7.727 -8.844 -8.461 1 96.38 157 LEU B C 1
ATOM 2879 O O . LEU B 1 157 ? -8.203 -8.906 -9.594 1 96.38 157 LEU B O 1
ATOM 2883 N N . ILE B 1 158 ? -8.297 -8.25 -7.48 1 97.69 158 ILE B N 1
ATOM 2884 C CA . ILE B 1 158 ? -9.562 -7.535 -7.633 1 97.69 158 ILE B CA 1
ATOM 2885 C C . ILE B 1 158 ? -9.383 -6.07 -7.242 1 97.69 158 ILE B C 1
ATOM 2887 O O . ILE B 1 158 ? -8.805 -5.766 -6.195 1 97.69 158 ILE B O 1
ATOM 2891 N N . PRO B 1 159 ? -9.812 -5.141 -8.125 1 98.25 159 PRO B N 1
ATOM 2892 C CA . PRO B 1 159 ? -9.781 -3.75 -7.668 1 98.25 159 PRO B CA 1
ATOM 2893 C C . PRO B 1 159 ? -10.398 -3.57 -6.285 1 98.25 159 PRO B C 1
ATOM 2895 O O . PRO B 1 159 ? -11.414 -4.199 -5.969 1 98.25 159 PRO B O 1
ATOM 2898 N N . ILE B 1 160 ? -9.805 -2.738 -5.523 1 98 160 ILE B N 1
ATOM 2899 C CA . ILE B 1 160 ? -10.102 -2.658 -4.098 1 98 160 ILE B CA 1
ATOM 2900 C C . ILE B 1 160 ? -11.578 -2.35 -3.891 1 98 160 ILE B C 1
ATOM 2902 O O . ILE B 1 160 ? -12.203 -2.859 -2.955 1 98 160 ILE B O 1
ATOM 2906 N N . GLU B 1 161 ? -12.211 -1.569 -4.75 1 97.5 161 GLU B N 1
ATOM 2907 C CA . GLU B 1 161 ? -13.602 -1.128 -4.605 1 97.5 161 GLU B CA 1
ATOM 2908 C C . GLU B 1 161 ? -14.57 -2.27 -4.875 1 97.5 161 GLU B C 1
ATOM 2910 O O . GLU B 1 161 ? -15.766 -2.158 -4.586 1 97.5 161 GLU B O 1
ATOM 2915 N N . ASN B 1 162 ? -14.055 -3.381 -5.398 1 98 162 ASN B N 1
ATOM 2916 C CA . ASN B 1 162 ? -14.906 -4.52 -5.738 1 98 162 ASN B CA 1
ATOM 2917 C C . ASN B 1 162 ? -14.656 -5.703 -4.805 1 98 162 ASN B C 1
ATOM 2919 O O . ASN B 1 162 ? -15.117 -6.812 -5.07 1 98 162 ASN B O 1
ATOM 2923 N N . THR B 1 163 ? -13.969 -5.496 -3.738 1 97.56 163 THR B N 1
ATOM 2924 C CA . THR B 1 163 ? -13.531 -6.555 -2.834 1 97.56 163 THR B CA 1
ATOM 2925 C C . THR B 1 163 ? -14.727 -7.324 -2.283 1 97.56 163 THR B C 1
ATOM 2927 O O . THR B 1 163 ? -14.773 -8.555 -2.373 1 97.56 163 THR B O 1
ATOM 2930 N N . TYR B 1 164 ? -15.727 -6.617 -1.776 1 96.44 164 TYR B N 1
ATOM 2931 C CA . TYR B 1 164 ? -16.844 -7.293 -1.131 1 96.44 164 TYR B CA 1
ATOM 2932 C C . TYR B 1 164 ? -17.734 -7.973 -2.162 1 96.44 164 TYR B C 1
ATOM 2934 O O . TYR B 1 164 ? -18.328 -9.023 -1.889 1 96.44 164 TYR B O 1
ATOM 2942 N N . LYS B 1 165 ? -17.844 -7.375 -3.328 1 96.44 165 LYS B N 1
ATOM 2943 C CA . LYS B 1 165 ? -18.594 -8.047 -4.383 1 96.44 165 LYS B CA 1
ATOM 2944 C C . LYS B 1 165 ? -17.984 -9.398 -4.719 1 96.44 165 LYS B C 1
ATOM 2946 O O . LYS B 1 165 ? -18.688 -10.398 -4.879 1 96.44 165 LYS B O 1
ATOM 2951 N N . PHE B 1 166 ? -16.703 -9.445 -4.832 1 97.5 166 PHE B N 1
ATOM 2952 C CA . PHE B 1 166 ? -16.031 -10.703 -5.121 1 97.5 166 PHE B CA 1
ATOM 2953 C C . PHE B 1 166 ? -16.156 -11.664 -3.945 1 97.5 166 PHE B C 1
ATOM 2955 O O . PHE B 1 166 ? -16.312 -12.875 -4.137 1 97.5 166 PHE B O 1
ATOM 2962 N N . LYS B 1 167 ? -16.047 -11.148 -2.75 1 96.19 167 LYS B N 1
ATOM 2963 C CA . LYS B 1 167 ? -16.234 -11.961 -1.556 1 96.19 167 LYS B CA 1
ATOM 2964 C C . LYS B 1 167 ? -17.594 -12.648 -1.581 1 96.19 167 LYS B C 1
ATOM 2966 O O . LYS B 1 167 ? -17.719 -13.828 -1.239 1 96.19 167 LYS B O 1
ATOM 2971 N N . GLU B 1 168 ? -18.609 -11.883 -1.924 1 94.94 168 GLU B N 1
ATOM 2972 C CA . GLU B 1 168 ? -19.953 -12.438 -1.996 1 94.94 168 GLU B CA 1
ATOM 2973 C C . GLU B 1 168 ? -20.031 -13.578 -3.012 1 94.94 168 GLU B C 1
ATOM 2975 O O . GLU B 1 168 ? -20.703 -14.578 -2.777 1 94.94 168 GLU B O 1
ATOM 2980 N N . PHE B 1 169 ? -19.375 -13.367 -4.152 1 96.31 169 PHE B N 1
ATOM 2981 C CA . PHE B 1 169 ? -19.281 -14.406 -5.168 1 96.31 169 PHE B CA 1
ATOM 2982 C C . PHE B 1 169 ? -18.641 -15.672 -4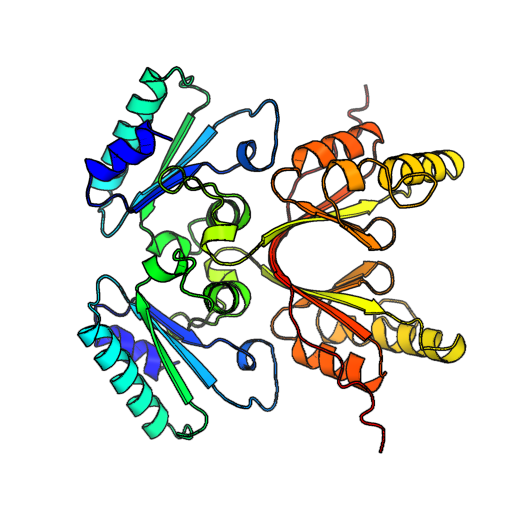.586 1 96.31 169 PHE B C 1
ATOM 2984 O O . PHE B 1 169 ? -19.172 -16.766 -4.777 1 96.31 169 PHE B O 1
ATOM 2991 N N . LEU B 1 170 ? -17.547 -15.555 -3.826 1 95.94 170 LEU B N 1
ATOM 2992 C CA . LEU B 1 170 ? -16.859 -16.688 -3.225 1 95.94 170 LEU B CA 1
ATOM 2993 C C . LEU B 1 170 ? -17.734 -17.344 -2.16 1 95.94 170 LEU B C 1
ATOM 2995 O O . LEU B 1 170 ? -17.75 -18.578 -2.035 1 95.94 170 LEU B O 1
ATOM 2999 N N . ASP B 1 171 ? -18.453 -16.531 -1.411 1 93.5 171 ASP B N 1
ATOM 3000 C CA . ASP B 1 171 ? -19.344 -17.047 -0.378 1 93.5 171 ASP B CA 1
ATOM 3001 C C . ASP B 1 171 ? -20.453 -17.875 -0.99 1 93.5 171 ASP B C 1
ATOM 3003 O O . ASP B 1 171 ? -20.859 -18.891 -0.42 1 93.5 171 ASP B O 1
ATOM 3007 N N . TYR B 1 172 ? -20.938 -17.453 -2.123 1 93.25 172 TYR B N 1
ATOM 3008 C CA . TYR B 1 172 ? -21.969 -18.203 -2.842 1 93.25 172 TYR B CA 1
ATOM 3009 C C . TYR B 1 172 ? -21.484 -19.594 -3.211 1 93.25 172 TYR B C 1
ATOM 3011 O O . TYR B 1 172 ? -22.234 -20.562 -3.121 1 93.25 172 TYR B O 1
ATOM 3019 N N . TRP B 1 173 ? -20.25 -19.688 -3.586 1 93.5 173 TRP B N 1
ATOM 3020 C CA . TRP B 1 173 ? -19.672 -20.969 -4.012 1 93.5 173 TRP B CA 1
ATOM 3021 C C . TRP B 1 173 ? -19.125 -21.734 -2.818 1 93.5 173 TRP B C 1
ATOM 3023 O O . TRP B 1 173 ? -18.625 -22.859 -2.973 1 93.5 173 TRP B O 1
ATOM 3033 N N . ILE B 1 174 ? -19.094 -21.125 -1.607 1 92 174 ILE B N 1
ATOM 3034 C CA . ILE B 1 174 ? -18.688 -21.734 -0.348 1 92 174 ILE B CA 1
ATOM 3035 C C . ILE B 1 174 ? -17.234 -22.188 -0.444 1 92 174 ILE B C 1
ATOM 3037 O O . ILE B 1 174 ? -16.891 -23.312 -0.042 1 92 174 ILE B O 1
ATOM 3041 N N . VAL B 1 175 ? -16.453 -21.344 -1.016 1 93.88 175 VAL B N 1
ATOM 3042 C CA . VAL B 1 175 ? -15.023 -21.641 -1.074 1 93.88 175 VAL B CA 1
ATOM 3043 C C . VAL B 1 175 ? -14.273 -20.812 -0.033 1 93.88 175 VAL B C 1
ATOM 3045 O O . VAL B 1 175 ? -14.688 -19.703 0.301 1 93.88 175 VAL B O 1
ATOM 3048 N N . GLU B 1 176 ? -13.195 -21.438 0.455 1 92.81 176 GLU B N 1
ATOM 3049 C CA . GLU B 1 176 ? -12.328 -20.734 1.385 1 92.81 176 GLU B CA 1
ATOM 3050 C C . GLU B 1 176 ? -11.312 -19.875 0.641 1 92.81 176 GLU B C 1
ATOM 3052 O O . GLU B 1 176 ? -10.961 -20.156 -0.503 1 92.81 176 GLU B O 1
ATOM 3057 N N . TYR B 1 177 ? -10.922 -18.828 1.305 1 94.44 177 TYR B N 1
ATOM 3058 C CA . TYR B 1 177 ? -9.945 -17.953 0.67 1 94.44 177 TYR B CA 1
ATOM 3059 C C . TYR B 1 177 ? -9.172 -17.156 1.712 1 94.44 177 TYR B C 1
ATOM 3061 O O . TYR B 1 177 ? -9.609 -17.031 2.859 1 94.44 177 TYR B O 1
ATOM 3069 N N . GLU B 1 178 ? -8.039 -16.766 1.368 1 93.38 178 GLU B N 1
ATOM 3070 C CA . GLU B 1 178 ? -7.262 -15.734 2.045 1 93.38 178 GLU B CA 1
ATOM 3071 C C . GLU B 1 178 ? -7.215 -14.453 1.218 1 93.38 178 GLU B C 1
ATOM 3073 O O . GLU B 1 178 ? -7.176 -14.508 -0.014 1 93.38 178 GLU B O 1
ATOM 3078 N N . VAL B 1 179 ? -7.25 -13.32 1.921 1 95.44 179 VAL B N 1
ATOM 3079 C CA . VAL B 1 179 ? -7.285 -12.047 1.208 1 95.44 179 VAL B CA 1
ATOM 3080 C C . VAL B 1 179 ? -6.188 -11.133 1.738 1 95.44 179 VAL B C 1
ATOM 3082 O O . VAL B 1 179 ? -5.984 -11.023 2.951 1 95.44 179 VAL B O 1
ATOM 3085 N N . TYR B 1 180 ? -5.457 -10.562 0.845 1 94.94 180 TYR B N 1
ATOM 3086 C CA . TYR B 1 180 ? -4.512 -9.492 1.138 1 94.94 180 TYR B CA 1
ATOM 3087 C C . TYR B 1 180 ? -4.965 -8.18 0.513 1 94.94 180 TYR B C 1
ATOM 3089 O O . TYR B 1 180 ? -5.203 -8.109 -0.695 1 94.94 180 TYR B O 1
ATOM 3097 N N . LEU B 1 181 ? -5.191 -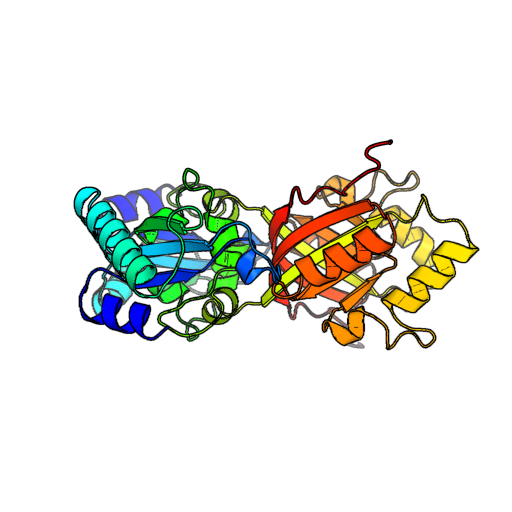7.156 1.275 1 97.5 181 LEU B N 1
ATOM 3098 C CA . LEU B 1 181 ? -5.477 -5.816 0.77 1 97.5 181 LEU B CA 1
ATOM 3099 C C . LEU B 1 181 ? -4.184 -5.047 0.514 1 97.5 181 LEU B C 1
ATOM 3101 O O . LEU B 1 181 ? -3.316 -4.973 1.387 1 97.5 181 LEU B O 1
ATOM 3105 N N . MET B 1 182 ? -4.117 -4.445 -0.708 1 97.19 182 MET B N 1
ATOM 3106 C CA . MET B 1 182 ? -2.789 -3.961 -1.074 1 97.19 182 MET B CA 1
ATOM 3107 C C . MET B 1 182 ? -2.877 -2.619 -1.792 1 97.19 182 MET B C 1
ATOM 3109 O O . MET B 1 182 ? -3.842 -2.355 -2.51 1 97.19 182 MET B O 1
ATOM 3113 N N . TYR B 1 183 ? -1.937 -1.805 -1.532 1 98.44 183 TYR B N 1
ATOM 3114 C CA . TYR B 1 183 ? -1.552 -0.613 -2.279 1 98.44 183 TYR B CA 1
ATOM 3115 C C . TYR B 1 183 ? -0.218 -0.82 -2.986 1 98.44 183 TYR B C 1
ATOM 3117 O O . TYR B 1 183 ? 0.712 -1.395 -2.416 1 98.44 183 TYR B O 1
ATOM 3125 N N . GLY B 1 184 ? -0.256 -0.503 -4.305 1 97 184 GLY B N 1
ATOM 3126 C CA . GLY B 1 184 ? 1.031 -0.721 -4.945 1 97 184 GLY B CA 1
ATOM 3127 C C . GLY B 1 184 ? 1.088 -0.188 -6.363 1 97 184 GLY B C 1
ATOM 3128 O O . GLY B 1 184 ? 0.265 0.642 -6.754 1 97 184 GLY B O 1
ATOM 3129 N N . THR B 1 185 ? 2.229 -0.477 -6.992 1 95.88 185 THR B N 1
ATOM 3130 C CA . THR B 1 185 ? 2.498 -0.088 -8.375 1 95.88 185 THR B CA 1
ATOM 3131 C C . THR B 1 185 ? 3.084 -1.257 -9.156 1 95.88 185 THR B C 1
ATOM 3133 O O . THR B 1 185 ? 3.764 -2.115 -8.594 1 95.88 185 THR B O 1
ATOM 3136 N N . LYS B 1 186 ? 2.723 -1.209 -10.469 1 90.62 186 LYS B N 1
ATOM 3137 C CA . LYS B 1 186 ? 3.393 -2.15 -11.367 1 90.62 186 LYS B CA 1
ATOM 3138 C C . LYS B 1 186 ? 4.809 -1.686 -11.688 1 90.62 186 LYS B C 1
ATOM 3140 O O . LYS B 1 186 ? 5.023 -0.52 -12.031 1 90.62 186 LYS B O 1
ATOM 3145 N N . SER B 1 187 ? 5.699 -2.619 -11.367 1 82.31 187 SER B N 1
ATOM 3146 C CA . SER B 1 187 ? 7.086 -2.242 -11.633 1 82.31 187 SER B CA 1
ATOM 3147 C C . SER B 1 187 ? 7.488 -2.584 -13.062 1 82.31 187 SER B C 1
ATOM 3149 O O . SER B 1 187 ? 7.035 -3.588 -13.617 1 82.31 187 SER B O 1
ATOM 3151 N N . MET B 1 188 ? 8.281 -1.661 -13.633 1 62.81 188 MET B N 1
ATOM 3152 C CA . MET B 1 188 ? 8.812 -1.863 -14.977 1 62.81 188 MET B CA 1
ATOM 3153 C C . MET B 1 188 ? 10.086 -2.699 -14.93 1 62.81 188 MET B C 1
ATOM 3155 O O . MET B 1 188 ? 10.797 -2.805 -15.938 1 62.81 188 MET B O 1
ATOM 3159 N N . MET B 1 189 ? 10.266 -3.234 -13.758 1 61.12 189 MET B N 1
ATOM 3160 C CA . MET B 1 189 ? 11.484 -4.035 -13.719 1 61.12 189 MET B CA 1
ATOM 3161 C C . MET B 1 189 ? 11.484 -5.086 -14.828 1 61.12 189 MET B C 1
ATOM 3163 O O . MET B 1 189 ? 10.516 -5.832 -14.977 1 61.12 189 MET B O 1
ATOM 3167 N N . ARG B 1 190 ? 12.047 -4.695 -16.078 1 55.19 190 ARG B N 1
ATOM 3168 C CA . ARG B 1 190 ? 12.109 -5.586 -17.234 1 55.19 190 ARG B CA 1
ATOM 3169 C C . ARG B 1 190 ? 13.297 -6.543 -17.125 1 55.19 190 ARG B C 1
ATOM 3171 O O . ARG B 1 190 ? 14.297 -6.227 -16.469 1 55.19 190 ARG B O 1
ATOM 3178 N N . THR B 1 191 ? 13.039 -7.84 -17.578 1 51.09 191 THR B N 1
ATOM 3179 C CA . THR B 1 191 ? 14.07 -8.844 -17.828 1 51.09 191 THR B CA 1
ATOM 3180 C C . THR B 1 191 ? 15.211 -8.258 -18.641 1 51.09 191 THR B C 1
ATOM 3182 O O . THR B 1 191 ? 15.008 -7.344 -19.438 1 51.09 191 THR B O 1
ATOM 3185 N N . ILE B 1 192 ? 16.531 -8.328 -18.219 1 42.59 192 ILE B N 1
ATOM 3186 C CA . ILE B 1 192 ? 17.625 -8.234 -19.188 1 42.59 192 ILE B CA 1
ATOM 3187 C C . ILE B 1 192 ? 17.297 -9.086 -20.406 1 42.59 192 ILE B C 1
ATOM 3189 O O . ILE B 1 192 ? 17.281 -10.312 -20.344 1 42.59 192 ILE B O 1
ATOM 3193 N N . GLY B 1 193 ? 16.25 -9.023 -21.078 1 34.09 193 GLY B N 1
ATOM 3194 C CA . GLY B 1 193 ? 16.359 -9.758 -22.328 1 34.09 193 GLY B CA 1
ATOM 3195 C C . GLY B 1 193 ? 17.781 -9.805 -22.875 1 34.09 193 GLY B C 1
ATOM 3196 O O . GLY B 1 193 ? 18.641 -9.016 -22.453 1 34.09 193 GLY B O 1
ATOM 3197 N N . TYR B 1 194 ? 18.109 -10.984 -23.75 1 32.16 194 TYR B N 1
ATOM 3198 C CA . TYR B 1 194 ? 19.234 -11.211 -24.641 1 32.16 194 TYR B CA 1
ATOM 3199 C C . TYR B 1 194 ? 19.656 -9.93 -25.344 1 32.16 194 TYR B C 1
ATOM 3201 O O . TYR B 1 194 ? 18.859 -9.344 -26.109 1 32.16 194 TYR B O 1
ATOM 3209 N N . LEU B 1 195 ? 20.25 -8.984 -24.938 1 28.14 195 LEU B N 1
ATOM 3210 C CA . LEU B 1 195 ? 21.094 -8.5 -26.016 1 28.14 195 LEU B CA 1
ATOM 3211 C C . LEU B 1 195 ? 21.797 -9.664 -26.719 1 28.14 195 LEU B C 1
ATOM 3213 O O . LEU B 1 195 ? 22.484 -10.461 -26.062 1 28.14 195 LEU B O 1
ATOM 3217 N N . GLN B 1 196 ? 21.188 -10.359 -27.672 1 24.16 196 GLN B N 1
ATOM 3218 C CA . GLN B 1 196 ? 21.984 -10.883 -28.766 1 24.16 196 GLN B CA 1
ATOM 3219 C C . GLN B 1 196 ? 23.312 -10.125 -28.906 1 24.16 196 GLN B C 1
ATOM 3221 O O . GLN B 1 196 ? 23.312 -8.93 -29.203 1 24.16 196 GLN B O 1
ATOM 3226 N N . PHE B 1 197 ? 24.438 -10.562 -28.109 1 21.11 197 PHE B N 1
ATOM 3227 C CA . PHE B 1 197 ? 25.609 -10.625 -28.969 1 21.11 197 PHE B CA 1
ATOM 3228 C C . PHE B 1 197 ? 25.453 -11.727 -30.016 1 21.11 197 PHE B C 1
ATOM 3230 O O . PHE B 1 197 ? 24.859 -12.766 -29.75 1 21.11 197 PHE B O 1
#

Secondary structure (DSSP, 8-state):
-HHHHHHHHH-TTEEEEEEESGGGGT-SS-S-EEEEEEESS--HHHHHHHHHHHHHHHHHTT--GGGEEEEEEEGGGGG-TT-TTHHHHHHH-EETTTTEEHHHHTT-EEEEEEEEE-TTS-HHHHHHHHHHHH-TTSS-HHHHHTT-EEEETTEEEEEGGGHHHHHHHHHHHT-EEEEEEEEEEEE----------/-HHHHHHHHH-TTEEEEEEESGGGGT-SS-S-EEEEEEESS--HHHHHHHHHHHHHHHHHTT--GGGEEEEEEEGGGGG-TT-TTHHHHHHH-EETTTTEEHHHHTT-EEEEEEEEE-TTS-HHHHHHHHHHHH-TTSS-HHHHHTT-EEEETTEEEEEGGGHHHHHHHHHHHT-EEEEEEEEEEEE----------

Organism: Thermococcus barophilus (strain DSM 11836 / MP) (NCBI:txid391623)

Solvent-accessible surface area (backbone atoms only — not comparable to full-atom values): 19996 Å² total; per-residue (Å²): 85,68,66,45,40,52,49,36,71,73,32,82,45,43,71,43,37,29,40,23,55,59,47,39,25,34,37,89,78,51,80,46,46,38,37,38,37,30,21,53,90,56,50,72,67,55,29,51,49,51,20,50,50,51,45,51,54,42,44,75,74,65,50,54,76,89,26,55,45,60,40,48,45,40,60,71,44,47,59,30,58,86,39,75,59,27,43,46,40,50,33,41,11,29,29,36,54,77,70,41,46,36,22,52,28,25,58,33,43,32,30,28,40,37,43,50,45,62,81,87,44,51,74,69,52,42,53,52,48,46,30,50,41,27,18,90,85,61,77,30,36,50,31,53,75,54,64,33,44,84,76,36,87,52,29,36,38,28,36,32,53,42,40,41,54,51,46,52,54,38,56,74,69,69,41,45,51,45,37,32,43,26,28,30,43,80,45,77,68,66,59,84,62,80,71,77,124,84,68,65,45,39,52,49,35,70,73,33,82,46,42,71,44,35,30,41,24,56,58,47,39,24,35,37,87,79,52,81,47,46,39,36,38,36,30,22,53,90,57,52,72,67,54,28,51,50,52,20,50,50,52,44,51,54,42,43,74,73,65,49,55,77,89,29,56,45,58,40,48,45,40,63,70,44,47,60,30,58,86,40,76,60,28,42,46,40,51,33,40,11,29,30,35,54,75,72,41,47,36,23,51,29,26,58,34,42,31,30,28,40,35,44,50,44,64,80,87,44,50,73,70,52,43,53,51,47,47,30,49,41,27,20,89,86,61,75,29,36,52,31,53,77,54,64,34,43,83,77,37,86,52,29,34,38,28,37,32,54,41,40,40,54,52,48,50,56,38,54,74,69,69,41,45,53,46,37,32,41,26,26,27,45,78,46,77,69,66,60,82,63,80,70,78,125

Foldseek 3Di:
DVLQQVLCVVPVFFPFKKWWDPQLQADPDDQATEIETEGAPDDPVRFVVSQVVVLVVVVVVPDDPRRYHTGYDYPCCLVPPVDPCNCRCCQRMATPNVGGRNLVVVVWFKKKKKQWACPVPDPVLVVVLCCQCQNPVSNDHPCVVQVKADDDVRIIIGGSSCNVVVVVVCVVSPIDIDIDIDIDHDDPPDDPPDPPD/DVLFQVLCVVPVFFPFKKWWDPQLQADPDDQATEIETEGAPDDPVRFVVSQVVVLVVVVVVPDDPRRYHTGYDYPCCLVPPVDPCNCRCCQRMATPNVRGRNLVVVVWFKKKKKQWACPVPDPVLVVVLCCQCQNPVSNDHPCVVQVKADPDVRIIIGGSSCNVVVVVVCVVSPIDIDIDIDIDHDDPPDDPPDPPD

InterPro domains:
  IPR002934 Polymerase, nucleotidyl transferase domain [PF01909] (2-58)
  IPR043519 Nucleotidyltransferase superfamily [G3DSA:3.30.460.10] (1-81)
  IPR043519 Nucleotidyltransferase superfamily [SSF81301] (6-67)

Sequence (394 aa):
MKAAKNFKKKHKKVFDVILYGSTTLGKELPNDFDFMVITKKANEEERFDLAFEFREILLDLGFSHEKLDVKAINLESLWDPNYLATPGIIISGFSLTKGKPIHELMNGESYSLFSINVQRLDRSQRKKFNYALKGRDGSGGILKDLNGVFLAPWVVLIPIENTYKFKEFLDYWIVEYEVYLMYGTKSMMRTIGYLQFMKAAKNFKKKHKKVFDVILYGSTTLGKELPNDFDFMVITKKANEEERFDLAFEFREILLDLGFSHEKLDVKAINLESLWDPNYLATPGIIISGFSLTKGKPIHELMNGESYSLFSINVQRLDRSQRKKFNYALKGRDGSGGILKDLNGVFLAPWVVLIPIENTYKFKEFLDYWIVEYEVYLMYGTKSMMRTIGYLQF

pLDDT: mean 92.91, std 12.68, range [20.75, 98.81]